Protein AF-0000000073376685 (afdb_homodimer)

Radius of gyration: 23.8 Å; Cα contacts (8 Å, |Δi|>4): 1108; chains: 2; bounding box: 67×81×73 Å

Secondary structure (DSSP, 8-state):
---------HHHHHHHHHHHHHH-TGGG-B--TTT--HHHHHTT-----S-----SB---SSSPPPPGGGTT-TTHHHHHH-TT--EEEE--STT-EEEEEEBSSSSSSHHHHHHHHHHHHHHHHHHHTT--SSEEEE-S-GGG-SEEEEE----TT--EE---S---S-EEEEE-GGGGSTTTGGGHHHHHHHHHHHHTT-------SS---TT---S-SS---TTSTTSSBSS----HHHHHHHHHHHH---SEEEE--SS-SS---EEEEEEEEPP--/---------HHHHHHHHHHHHHH-TGGG-B--TTT--HHHHHTT-----S-----SB---SSSPPPPGGGTT-TTHHHHHH-TT--EEEE--STT-EEEEEEBSSSSSSHHHHHHHHHHHHHHHHHHHTT--SSEEEE-S-GGG-SEEEEE----TT--EE---S---S-EEEEE-GGGGSTTTGGGHHHHHHHHHHHHTT-------TT---TT---S-SS---TTSTTSSBSS----HHHHHHHHHHHH---SEEEE--SS-SS---EEEEEEEEPP--

pLDDT: mean 79.51, std 19.51, range [25.42, 98.56]

Sequence (562 aa):
MSHQQPTIDPTRVNFYQELREAVGAEALQTLDPSTVGASQLESLKPAPGTSTTVPAKYTCATQKPIPTTFQGSAHTAALQVGLGKIIPRWKTGPDKSVNFAAFANGYPKPELALIAAQALKQAADEWNKLELGVQLKWVAKIEDAAFVLSFAGNQDGVLAEAFFPNEKDLNVLNVYNAAFQPGTVQYLKNIFLHELGHVLGLRHEFAPELEDEADNYTVQIGPRNPLSVMGYEFPPQIQPSDVENVKAFYKFPGKALGWKEAYTETPKKSMLLIKDYDANNMSHQQPTIDPTRVNFYQELREAVGAEALQTLDPSTVGASQLESLKPAPGTSTTVPAKYTCATQKPIPTTFQGSAHTAALQVGLGKIIPRWKTGPDKSVNFAAFANGYPKPELALIAAQALKQAADEWNKLELGVQLKWVAKIEDAAFVLSFAGNQDGVLAEAFFPNEKDLNVLNVYNAAFQPGTVQYLKNIFLHELGHVLGLRHEFAPELEDEADNYTVQIGPRNPLSVMGYEFPPQIQPSDVENVKAFYKFPGKALGWKEAYTETPKKSMLLIKDYDANN

InterPro domains:
  IPR024079 Metallopeptidase, catalytic domain superfamily [G3DSA:3.40.390.10] (89-269)

Nearest PDB structures (foldseek):
  7poq-assembly1_B  TM=4.650E-01  e=1.692E-03  Bacteroides fragilis
  7pol-assembly1_B  TM=4.428E-01  e=4.830E-03  Bacteroides fragilis
  4kv7-assembly1_A  TM=6.458E-01  e=1.412E+00  Rhodopirellula baltica SH 1
  7w02-assembly1_A  TM=3.289E-01  e=2.668E-01  Homo sapiens
  7poq-assembly1_B  TM=4.610E-01  e=1.977E-03  Bacteroides fragilis

Structure (mmCIF, N/CA/C/O backbone):
data_AF-0000000073376685-model_v1
#
loop_
_entity.id
_entity.type
_entity.pdbx_description
1 polymer 'Peptidase metallopeptidase domain-containing protein'
#
loop_
_atom_site.group_PDB
_atom_site.id
_atom_site.type_symbol
_atom_site.label_atom_id
_atom_site.label_alt_id
_atom_site.label_comp_id
_atom_site.label_asym_id
_atom_site.label_entity_id
_atom_site.label_seq_id
_atom_site.pdbx_PDB_ins_code
_atom_site.Cartn_x
_atom_site.Cartn_y
_atom_site.Cartn_z
_atom_site.occupancy
_atom_site.B_iso_or_equiv
_atom_site.auth_seq_id
_atom_site.auth_comp_id
_atom_site.auth_asym_id
_atom_site.auth_atom_id
_atom_site.pdbx_PDB_model_num
ATOM 1 N N . MET A 1 1 ? -4.012 46.312 -6.582 1 25.58 1 MET A N 1
ATOM 2 C CA . MET A 1 1 ? -3.418 45.062 -7 1 25.58 1 MET A CA 1
ATOM 3 C C . MET A 1 1 ? -4.418 43.906 -6.859 1 25.58 1 MET A C 1
ATOM 5 O O . MET A 1 1 ? -4.98 43.688 -5.781 1 25.58 1 MET A O 1
ATOM 9 N N . SER A 1 2 ? -5.191 43.531 -7.898 1 27.3 2 SER A N 1
ATOM 10 C CA . SER A 1 2 ? -6.41 42.719 -7.961 1 27.3 2 SER A CA 1
ATOM 11 C C . SER A 1 2 ? -6.16 41.312 -7.461 1 27.3 2 SER A C 1
ATOM 13 O O . SER A 1 2 ? -5.148 40.688 -7.805 1 27.3 2 SER A O 1
ATOM 15 N N . HIS A 1 3 ? -6.395 40.969 -6.207 1 28.92 3 HIS A N 1
ATOM 16 C CA . HIS A 1 3 ? -6.328 39.688 -5.523 1 28.92 3 HIS A CA 1
ATOM 17 C C . HIS A 1 3 ? -6.855 38.562 -6.41 1 28.92 3 HIS A C 1
ATOM 19 O O . HIS A 1 3 ? -8.062 38.438 -6.617 1 28.92 3 HIS A O 1
ATOM 25 N N . GLN A 1 4 ? -6.191 38.344 -7.562 1 28.84 4 GLN A N 1
ATOM 26 C CA . GLN A 1 4 ? -6.594 37.281 -8.5 1 28.84 4 GLN A CA 1
ATOM 27 C C . GLN A 1 4 ? -7.023 36.031 -7.758 1 28.84 4 GLN A C 1
ATOM 29 O O . GLN A 1 4 ? -6.281 35.5 -6.914 1 28.84 4 GLN A O 1
ATOM 34 N N . GLN A 1 5 ? -8.234 35.812 -7.457 1 33.31 5 GLN A N 1
ATOM 35 C CA . GLN A 1 5 ? -8.906 34.656 -6.871 1 33.31 5 GLN A CA 1
ATOM 36 C C . GLN A 1 5 ? -8.367 33.375 -7.473 1 33.31 5 GLN A C 1
ATOM 38 O O . GLN A 1 5 ? -8.266 33.25 -8.695 1 33.31 5 GLN A O 1
ATOM 43 N N . PRO A 1 6 ? -7.504 32.625 -6.781 1 38.41 6 PRO A N 1
ATOM 44 C CA . PRO A 1 6 ? -6.965 31.406 -7.383 1 38.41 6 PRO A CA 1
ATOM 45 C C . PRO A 1 6 ? -8.008 30.625 -8.195 1 38.41 6 PRO A C 1
ATOM 47 O O . PRO A 1 6 ? -9.188 30.609 -7.832 1 38.41 6 PRO A O 1
ATOM 50 N N . THR A 1 7 ? -7.98 30.609 -9.461 1 39.5 7 THR A N 1
ATOM 51 C CA . THR A 1 7 ? -8.781 29.859 -10.422 1 39.5 7 THR A CA 1
ATOM 52 C C . THR A 1 7 ? -9.078 28.453 -9.891 1 39.5 7 THR A C 1
ATOM 54 O O . THR A 1 7 ? -8.156 27.703 -9.555 1 39.5 7 THR A O 1
ATOM 57 N N . ILE A 1 8 ? -10.211 28.266 -9.203 1 47.66 8 ILE A N 1
ATOM 58 C CA . ILE A 1 8 ? -10.734 26.984 -8.766 1 47.66 8 ILE A CA 1
ATOM 59 C C . ILE A 1 8 ? -10.641 25.969 -9.906 1 47.66 8 ILE A C 1
ATOM 61 O O . ILE A 1 8 ? -11.125 26.219 -11.008 1 47.66 8 ILE A O 1
ATOM 65 N N . ASP A 1 9 ? -9.742 25.031 -9.898 1 61.41 9 ASP A N 1
ATOM 66 C CA . ASP A 1 9 ? -9.68 23.922 -10.844 1 61.41 9 ASP A CA 1
ATOM 67 C C . ASP A 1 9 ? -11.016 23.172 -10.914 1 61.41 9 ASP A C 1
ATOM 69 O O . ASP A 1 9 ? -11.445 22.578 -9.922 1 61.41 9 ASP A O 1
ATOM 73 N N . PRO A 1 10 ? -11.859 23.469 -11.93 1 61.84 10 PRO A N 1
ATOM 74 C CA . PRO A 1 10 ? -13.188 22.859 -12.039 1 61.84 10 PRO A CA 1
ATOM 75 C C . PRO A 1 10 ? -13.18 21.359 -11.75 1 61.84 10 PRO A C 1
ATOM 77 O O . PRO A 1 10 ? -14.141 20.828 -11.18 1 61.84 10 PRO A O 1
ATOM 80 N N . THR A 1 11 ? -12.125 20.781 -12.047 1 76 11 THR A N 1
ATOM 81 C CA . THR A 1 11 ? -12.078 19.328 -11.828 1 76 11 THR A CA 1
ATOM 82 C C . THR A 1 11 ? -12.039 19.016 -10.336 1 76 11 THR A C 1
ATOM 84 O O . THR A 1 11 ? -12.695 18.062 -9.891 1 76 11 THR A O 1
ATOM 87 N N . ARG A 1 12 ? -11.484 19.938 -9.641 1 82.38 12 ARG A N 1
ATOM 88 C CA . ARG A 1 12 ? -11.383 19.703 -8.203 1 82.38 12 ARG A CA 1
ATOM 89 C C . ARG A 1 12 ? -12.711 20 -7.516 1 82.38 12 ARG A C 1
ATOM 91 O O . ARG A 1 12 ? -13.109 19.281 -6.598 1 82.38 12 ARG A O 1
ATOM 98 N N . VAL A 1 13 ? -13.375 21.031 -7.988 1 82 13 VAL A N 1
ATOM 99 C CA . VAL A 1 13 ? -14.688 21.359 -7.434 1 82 13 VAL A CA 1
ATOM 100 C C . VAL A 1 13 ? -15.648 20.203 -7.652 1 82 13 VAL A C 1
ATOM 102 O O . VAL A 1 13 ? -16.375 19.797 -6.734 1 82 13 VAL A O 1
ATOM 105 N N . ASN A 1 14 ? -15.539 19.688 -8.852 1 79.56 14 ASN A N 1
ATOM 106 C CA . ASN A 1 14 ? -16.375 18.531 -9.148 1 79.56 14 ASN A CA 1
ATOM 107 C C . ASN A 1 14 ? -16.031 17.344 -8.273 1 79.56 14 ASN A C 1
ATOM 109 O O . ASN A 1 14 ? -16.906 16.609 -7.832 1 79.56 14 ASN A O 1
ATOM 113 N N . PHE A 1 15 ? -14.812 17.219 -8 1 84 15 PHE A N 1
ATOM 114 C CA . PHE A 1 15 ? -14.352 16.125 -7.168 1 84 15 PHE A CA 1
ATOM 115 C C . PHE A 1 15 ? -14.969 16.203 -5.773 1 84 15 PHE A C 1
ATOM 117 O O . PHE A 1 15 ? -15.516 15.219 -5.277 1 84 15 PHE A O 1
ATOM 124 N N . TYR A 1 16 ? -14.977 17.328 -5.156 1 87.81 16 TYR A N 1
ATOM 125 C CA . TYR A 1 16 ? -15.438 17.438 -3.777 1 87.81 16 TYR A CA 1
ATOM 126 C C . TYR A 1 16 ? -16.953 17.453 -3.709 1 87.81 16 TYR A C 1
ATOM 128 O O . TYR A 1 16 ? -17.547 17 -2.723 1 87.81 16 TYR A O 1
ATOM 136 N N . GLN A 1 17 ? -17.531 17.922 -4.781 1 83.69 17 GLN A N 1
ATOM 137 C CA . GLN A 1 17 ? -18.984 17.797 -4.852 1 83.69 17 GLN A CA 1
ATOM 138 C C . GLN A 1 17 ? -19.391 16.328 -4.887 1 83.69 17 GLN A C 1
ATOM 140 O O . GLN A 1 17 ? -20.281 15.898 -4.145 1 83.69 17 GLN A O 1
ATOM 145 N N . GLU A 1 18 ? -18.688 15.609 -5.684 1 78.38 18 GLU A N 1
ATOM 146 C CA . GLU A 1 18 ? -18.969 14.18 -5.781 1 78.38 18 GLU A CA 1
ATOM 147 C C . GLU A 1 18 ? -18.656 13.461 -4.473 1 78.38 18 GLU A C 1
ATOM 149 O O . GLU A 1 18 ? -19.406 12.586 -4.043 1 78.38 18 GLU A O 1
ATOM 154 N N . LEU A 1 19 ? -17.562 13.875 -3.918 1 84.19 19 LEU A N 1
ATOM 155 C CA . LEU A 1 19 ? -17.172 13.266 -2.648 1 84.19 19 LEU A CA 1
ATOM 156 C C . LEU A 1 19 ? -18.219 13.555 -1.571 1 84.19 19 LEU A C 1
ATOM 158 O O . LEU A 1 19 ? -18.594 12.648 -0.818 1 84.19 19 LEU A O 1
ATOM 162 N N . ARG A 1 20 ? -18.688 14.742 -1.521 1 86 20 ARG A N 1
ATOM 163 C CA . ARG A 1 20 ? -19.703 15.117 -0.548 1 86 20 ARG A CA 1
ATOM 164 C C . ARG A 1 20 ? -21 14.336 -0.779 1 86 20 ARG A C 1
ATOM 166 O O . ARG A 1 20 ? -21.656 13.914 0.176 1 86 20 ARG A O 1
ATOM 173 N N . GLU A 1 21 ? -21.25 14.156 -1.964 1 78.44 21 GLU A N 1
ATOM 174 C CA . GLU A 1 21 ? -22.453 13.398 -2.303 1 78.44 21 GLU A CA 1
ATOM 175 C C . GLU A 1 21 ? -22.297 11.93 -1.919 1 78.44 21 GLU A C 1
ATOM 177 O O . GLU A 1 21 ? -23.266 11.281 -1.51 1 78.44 21 GLU A O 1
ATOM 182 N N . ALA A 1 22 ? -21.156 11.508 -2.008 1 75.69 22 ALA A N 1
ATOM 183 C CA . ALA A 1 22 ? -20.891 10.094 -1.753 1 75.69 22 ALA A CA 1
ATOM 184 C C . ALA A 1 22 ? -20.875 9.797 -0.255 1 75.69 22 ALA A C 1
ATOM 186 O O . ALA A 1 22 ? -21.422 8.789 0.193 1 75.69 22 ALA A O 1
ATOM 187 N N . VAL A 1 23 ? -20.312 10.695 0.545 1 83.38 23 VAL A N 1
ATOM 188 C CA . VAL A 1 23 ? -20.031 10.297 1.92 1 83.38 23 VAL A CA 1
ATOM 189 C C . VAL A 1 23 ? -20.797 11.195 2.885 1 83.38 23 VAL A C 1
ATOM 191 O O . VAL A 1 23 ? -20.922 10.883 4.07 1 83.38 23 VAL A O 1
ATOM 194 N N . GLY A 1 24 ? -21.328 12.32 2.408 1 83.06 24 GLY A N 1
ATOM 195 C CA . GLY A 1 24 ? -22.047 13.266 3.246 1 83.06 24 GLY A CA 1
ATOM 196 C C . GLY A 1 24 ? -21.141 14.328 3.848 1 83.06 24 GLY A C 1
ATOM 197 O O . GLY A 1 24 ? -19.953 14.102 4.047 1 83.06 24 GLY A O 1
ATOM 198 N N . ALA A 1 25 ? -21.703 15.391 4.152 1 87.75 25 ALA A N 1
ATOM 199 C CA . ALA A 1 25 ? -20.969 16.531 4.684 1 87.75 25 ALA A CA 1
ATOM 200 C C . ALA A 1 25 ? -20.359 16.219 6.043 1 87.75 25 ALA A C 1
ATOM 202 O O . ALA A 1 25 ? -19.25 16.672 6.355 1 87.75 25 ALA A O 1
ATOM 203 N N . GLU A 1 26 ? -21.016 15.461 6.824 1 88.88 26 GLU A N 1
ATOM 204 C CA . GLU A 1 26 ? -20.531 15.141 8.172 1 88.88 26 GLU A CA 1
ATOM 205 C C . GLU A 1 26 ? -19.25 14.336 8.125 1 88.88 26 GLU A C 1
ATOM 207 O O . GLU A 1 26 ? -18.328 14.562 8.93 1 88.88 26 GLU A O 1
ATOM 212 N N . ALA A 1 27 ? -19.188 13.445 7.16 1 89.88 27 ALA A N 1
ATOM 213 C CA . ALA A 1 27 ? -18.016 12.602 7.012 1 89.88 27 ALA A CA 1
ATOM 214 C C . ALA A 1 27 ? -16.797 13.414 6.582 1 89.88 27 ALA A C 1
ATOM 216 O O . ALA A 1 27 ? -15.656 12.992 6.781 1 89.88 27 ALA A O 1
ATOM 217 N N . LEU A 1 28 ? -17.062 14.609 6.043 1 92.75 28 LEU A N 1
ATOM 218 C CA . LEU A 1 28 ? -15.984 15.414 5.496 1 92.75 28 LEU A CA 1
ATOM 219 C C . LEU A 1 28 ? -15.617 16.547 6.449 1 92.75 28 LEU A C 1
ATOM 221 O O . LEU A 1 28 ? -14.758 17.375 6.133 1 92.75 28 LEU A O 1
ATOM 225 N N . GLN A 1 29 ? -16.219 16.562 7.598 1 94.44 29 GLN A N 1
ATOM 226 C CA . GLN A 1 29 ? -15.906 17.609 8.562 1 94.44 29 GLN A CA 1
ATOM 227 C C . GLN A 1 29 ? -14.461 17.516 9.039 1 94.44 29 GLN A C 1
ATOM 229 O O . GLN A 1 29 ? -13.984 16.438 9.383 1 94.44 29 GLN A O 1
ATOM 234 N N . THR A 1 30 ? -13.781 18.625 9.055 1 97 30 THR A N 1
ATOM 235 C CA . THR A 1 30 ? -12.383 18.672 9.477 1 97 30 THR A CA 1
ATOM 236 C C . THR A 1 30 ? -12.227 19.594 10.695 1 97 30 THR A C 1
ATOM 238 O O . THR A 1 30 ? -13.141 20.344 11.031 1 97 30 THR A O 1
ATOM 241 N N . LEU A 1 31 ? -11.133 19.469 11.375 1 94.75 31 LEU A N 1
ATOM 242 C CA . LEU A 1 31 ? -10.781 20.312 12.516 1 94.75 31 LEU A CA 1
ATOM 243 C C . LEU A 1 31 ? -10.141 21.609 12.055 1 94.75 31 LEU A C 1
ATOM 245 O O . LEU A 1 31 ? -9.219 21.609 11.234 1 94.75 31 LEU A O 1
ATOM 249 N N . ASP A 1 32 ? -10.609 22.672 12.594 1 92.94 32 ASP A N 1
ATOM 250 C CA . ASP A 1 32 ? -10.023 23.984 12.336 1 92.94 32 ASP A CA 1
ATOM 251 C C . ASP A 1 32 ? -8.789 24.219 13.203 1 92.94 32 ASP A C 1
ATOM 253 O O . ASP A 1 32 ? -8.883 24.234 14.438 1 92.94 32 ASP A O 1
ATOM 257 N N . PRO A 1 33 ? -7.676 24.375 12.586 1 87.62 33 PRO A N 1
ATOM 258 C CA . PRO A 1 33 ? -6.457 24.562 13.375 1 87.62 33 PRO A CA 1
ATOM 259 C C . PRO A 1 33 ? -6.555 25.75 14.336 1 87.62 33 PRO A C 1
ATOM 261 O O . PRO A 1 33 ? -5.883 25.766 15.367 1 87.62 33 PRO A O 1
ATOM 264 N N . SER A 1 34 ? -7.316 26.719 14.023 1 84.19 34 SER A N 1
ATOM 265 C CA . SER A 1 34 ? -7.449 27.906 14.875 1 84.19 34 SER A CA 1
ATOM 266 C C . SER A 1 34 ? -8.219 27.578 16.156 1 84.19 34 SER A C 1
ATOM 268 O O . SER A 1 34 ? -8.133 28.312 17.141 1 84.19 34 SER A O 1
ATOM 270 N N . THR A 1 35 ? -8.945 26.469 16.188 1 79.44 35 THR A N 1
ATOM 271 C CA . THR A 1 35 ? -9.773 26.125 17.344 1 79.44 35 THR A CA 1
ATOM 272 C C . THR A 1 35 ? -9.094 25.094 18.219 1 79.44 35 THR A C 1
ATOM 274 O O . THR A 1 35 ? -9.57 24.797 19.328 1 79.44 35 THR A O 1
ATOM 277 N N . VAL A 1 36 ? -8.094 24.5 17.703 1 72.62 36 VAL A N 1
ATOM 278 C CA . VAL A 1 36 ? -7.418 23.484 18.5 1 72.62 36 VAL A CA 1
ATOM 279 C C . VAL A 1 36 ? -6.406 24.156 19.422 1 72.62 36 VAL A C 1
ATOM 281 O O . VAL A 1 36 ? -5.438 24.766 18.969 1 72.62 36 VAL A O 1
ATOM 284 N N . GLY A 1 37 ? -6.887 24.609 20.625 1 62.81 37 GLY A N 1
ATOM 285 C CA . GLY A 1 37 ? -6.066 25.359 21.578 1 62.81 37 GLY A CA 1
ATOM 286 C C . GLY A 1 37 ? -5.164 24.469 22.406 1 62.81 37 GLY A C 1
ATOM 287 O O . GLY A 1 37 ? -5.457 23.281 22.594 1 62.81 37 GLY A O 1
ATOM 288 N N . ALA A 1 38 ? -3.965 24.938 22.688 1 57.09 38 ALA A N 1
ATOM 289 C CA . ALA A 1 38 ? -2.949 24.297 23.531 1 57.09 38 ALA A CA 1
ATOM 290 C C . ALA A 1 38 ? -3.555 23.781 24.828 1 57.09 38 ALA A C 1
ATOM 292 O O . ALA A 1 38 ? -3.201 22.703 25.297 1 57.09 38 ALA A O 1
ATOM 293 N N . SER A 1 39 ? -4.492 24.531 25.344 1 56.56 39 SER A N 1
ATOM 294 C CA . SER A 1 39 ? -5.035 24.172 26.641 1 56.56 39 SER A CA 1
ATOM 295 C C . SER A 1 39 ? -5.832 22.875 26.578 1 56.56 39 SER A C 1
ATOM 297 O O . SER A 1 39 ? -5.793 22.062 27.516 1 56.56 39 SER A O 1
ATOM 299 N N . GLN A 1 40 ? -6.629 22.625 25.578 1 58.62 40 GLN A N 1
ATOM 300 C CA . GLN A 1 40 ? -7.395 21.391 25.406 1 58.62 40 GLN A CA 1
ATOM 301 C C . GLN A 1 40 ? -6.469 20.188 25.281 1 58.62 40 GLN A C 1
ATOM 303 O O . GLN A 1 40 ? -6.801 19.094 25.734 1 58.62 40 GLN A O 1
ATOM 308 N N . LEU A 1 41 ? -5.367 20.453 24.812 1 58.53 41 LEU A N 1
ATOM 309 C CA . LEU A 1 41 ? -4.41 19.391 24.531 1 58.53 41 LEU A CA 1
ATOM 310 C C . LEU A 1 41 ? -3.705 18.938 25.797 1 58.53 41 LEU A C 1
ATOM 312 O O . LEU A 1 41 ? -3.383 17.75 25.938 1 58.53 41 LEU A O 1
ATOM 316 N N . GLU A 1 42 ? -3.373 19.938 26.625 1 57.03 42 GLU A N 1
ATOM 317 C CA . GLU A 1 42 ? -2.672 19.609 27.859 1 57.03 42 GLU A CA 1
ATOM 318 C C . GLU A 1 42 ? -3.463 18.594 28.672 1 57.03 42 GLU A C 1
ATOM 320 O O . GLU A 1 42 ? -2.879 17.734 29.344 1 57.03 42 GLU A O 1
ATOM 325 N N . SER A 1 43 ? -4.695 18.609 28.516 1 57.69 43 SER A N 1
ATOM 326 C CA . SER A 1 43 ? -5.52 17.688 29.297 1 57.69 43 SER A CA 1
ATOM 327 C C . SER A 1 43 ? -5.629 16.328 28.625 1 57.69 43 SER A C 1
ATOM 329 O O . SER A 1 43 ? -6.027 15.352 29.266 1 57.69 43 SER A O 1
ATOM 331 N N . LEU A 1 44 ? -5.309 16.297 27.375 1 59.41 44 LEU A N 1
ATOM 332 C CA . LEU A 1 44 ? -5.523 15.07 26.609 1 59.41 44 LEU A CA 1
ATOM 333 C C . LEU A 1 44 ? -4.246 14.242 26.547 1 59.41 44 LEU A C 1
ATOM 335 O O . LEU A 1 44 ? -4.227 13.164 25.938 1 59.41 44 LEU A O 1
ATOM 339 N N . LYS A 1 45 ? -3.266 14.734 27.281 1 58.28 45 LYS A N 1
ATOM 340 C CA . LYS A 1 45 ? -2.029 13.961 27.234 1 58.28 45 LYS A CA 1
ATOM 341 C C . LYS A 1 45 ? -2.223 12.578 27.844 1 58.28 45 LYS A C 1
ATOM 343 O O . LYS A 1 45 ? -2.637 12.453 29 1 58.28 45 LYS A O 1
ATOM 348 N N . PRO A 1 46 ? -2.334 11.641 26.797 1 55.78 46 PRO A N 1
ATOM 349 C CA . PRO A 1 46 ? -2.441 10.32 27.422 1 55.78 46 PRO A CA 1
ATOM 350 C C . PRO A 1 46 ? -1.448 10.125 28.562 1 55.78 46 PRO A C 1
ATOM 352 O O . PRO A 1 46 ? -0.334 10.656 28.516 1 55.78 46 PRO A O 1
ATOM 355 N N . ALA A 1 47 ? -1.926 9.836 29.781 1 49.38 47 ALA A N 1
ATOM 356 C CA . ALA A 1 47 ? -1.017 9.477 30.859 1 49.38 47 ALA A CA 1
ATOM 357 C C . ALA A 1 47 ? 0.059 8.508 30.375 1 49.38 47 ALA A C 1
ATOM 359 O O . ALA A 1 47 ? -0.201 7.66 29.516 1 49.38 47 ALA A O 1
ATOM 360 N N . PRO A 1 48 ? 1.312 8.992 30.406 1 48 48 PRO A N 1
ATOM 361 C CA . PRO A 1 48 ? 2.33 7.988 30.078 1 48 48 PRO A CA 1
ATOM 362 C C . PRO A 1 48 ? 1.939 6.582 30.516 1 48 48 PRO A C 1
ATOM 364 O O . PRO A 1 48 ? 1.534 6.383 31.672 1 48 48 PRO A O 1
ATOM 367 N N . GLY A 1 49 ? 1.087 6.035 29.828 1 45.28 49 GLY A N 1
ATOM 368 C CA . GLY A 1 49 ? 0.712 4.707 30.281 1 45.28 49 GLY A CA 1
ATOM 369 C C . GLY A 1 49 ? 1.866 3.943 30.906 1 45.28 49 GLY A C 1
ATOM 370 O O . GLY A 1 49 ? 3.029 4.195 30.578 1 45.28 49 GLY A O 1
ATOM 371 N N . THR A 1 50 ? 1.669 3.652 32.062 1 45.56 50 THR A N 1
ATOM 372 C CA . THR A 1 50 ? 2.594 2.773 32.781 1 45.56 50 THR A CA 1
ATOM 373 C C . THR A 1 50 ? 2.932 1.549 31.938 1 45.56 50 THR A C 1
ATOM 375 O O . THR A 1 50 ? 3.738 0.71 32.344 1 45.56 50 THR A O 1
ATOM 378 N N . SER A 1 51 ? 1.977 1.118 31.094 1 47.31 51 SER A N 1
ATOM 379 C CA . SER A 1 51 ? 2.295 -0.151 30.453 1 47.31 51 SER A CA 1
ATOM 380 C C . SER A 1 51 ? 3.408 0.016 29.422 1 47.31 51 SER A C 1
ATOM 382 O O . SER A 1 51 ? 3.334 0.89 28.547 1 47.31 51 SER A O 1
ATOM 384 N N . THR A 1 52 ? 4.547 -0.307 29.719 1 53.38 52 THR A N 1
ATOM 385 C CA . THR A 1 52 ? 5.887 -0.321 29.141 1 53.38 52 THR A CA 1
ATOM 386 C C . THR A 1 52 ? 5.887 -1.047 27.797 1 53.38 52 THR A C 1
ATOM 388 O O . THR A 1 52 ? 6.949 -1.323 27.234 1 53.38 52 THR A O 1
ATOM 391 N N . THR A 1 53 ? 4.762 -1.562 27.234 1 62.31 53 THR A N 1
ATOM 392 C CA . THR A 1 53 ? 5.148 -2.371 26.094 1 62.31 53 THR A CA 1
ATOM 393 C C . THR A 1 53 ? 5.188 -1.525 24.828 1 62.31 53 THR A C 1
ATOM 395 O O . THR A 1 53 ? 4.145 -1.123 24.312 1 62.31 53 THR A O 1
ATOM 398 N N . VAL A 1 54 ? 6.25 -0.835 24.578 1 69.25 54 VAL A N 1
ATOM 399 C CA . VAL A 1 54 ? 6.551 -0.129 23.344 1 69.25 54 VAL A CA 1
ATOM 400 C C . VAL A 1 54 ? 6.887 -1.135 22.234 1 69.25 54 VAL A C 1
ATOM 402 O O . VAL A 1 54 ? 7.473 -2.186 22.516 1 69.25 54 VAL A O 1
ATOM 405 N N . PRO A 1 55 ? 6.336 -0.765 21.031 1 72 55 PRO A N 1
ATOM 406 C CA . PRO A 1 55 ? 6.738 -1.674 19.953 1 72 55 PRO A CA 1
ATOM 407 C C . PRO A 1 55 ? 8.258 -1.782 19.812 1 72 55 PRO A C 1
ATOM 409 O O . PRO A 1 55 ? 8.969 -0.785 19.969 1 72 55 PRO A O 1
ATOM 412 N N . ALA A 1 56 ? 8.742 -2.969 19.625 1 69.81 56 ALA A N 1
ATOM 413 C CA . ALA A 1 56 ? 10.18 -3.191 19.469 1 69.81 56 ALA A CA 1
ATOM 414 C C . ALA A 1 56 ? 10.68 -2.578 18.156 1 69.81 56 ALA A C 1
ATOM 416 O O . ALA A 1 56 ? 11.781 -2.029 18.109 1 69.81 56 ALA A O 1
ATOM 417 N N . LYS A 1 57 ? 9.844 -2.586 17.125 1 78.06 57 LYS A N 1
ATOM 418 C CA . LYS A 1 57 ? 10.195 -2.021 15.82 1 78.06 57 LYS A CA 1
ATOM 419 C C . LYS A 1 57 ? 9.016 -1.262 15.219 1 78.06 57 LYS A C 1
ATOM 421 O O . LYS A 1 57 ? 7.859 -1.553 15.531 1 78.06 57 LYS A O 1
ATOM 426 N N . TYR A 1 58 ? 9.422 -0.259 14.516 1 79.12 58 TYR A N 1
ATOM 427 C CA . TYR A 1 58 ? 8.375 0.485 13.82 1 79.12 58 TYR A CA 1
ATOM 428 C C . TYR A 1 58 ? 7.969 -0.22 12.531 1 79.12 58 TYR A C 1
ATOM 430 O O . TYR A 1 58 ? 8.82 -0.558 11.703 1 79.12 58 TYR A O 1
ATOM 438 N N . THR A 1 59 ? 6.746 -0.463 12.383 1 74.25 59 THR A N 1
ATOM 439 C CA . THR A 1 59 ? 6.23 -1.091 11.172 1 74.25 59 THR A CA 1
ATOM 440 C C . THR A 1 59 ? 5.441 -0.087 10.336 1 74.25 59 THR A C 1
ATOM 442 O O . THR A 1 59 ? 4.422 0.439 10.789 1 74.25 59 THR A O 1
ATOM 445 N N . CYS A 1 60 ? 5.863 0.18 9.203 1 78.25 60 CYS A N 1
ATOM 446 C CA . CYS A 1 60 ? 5.227 1.149 8.32 1 78.25 60 CYS A CA 1
ATOM 447 C C . CYS A 1 60 ? 4.629 0.462 7.098 1 78.25 60 CYS A C 1
ATOM 449 O O . CYS A 1 60 ? 5.316 -0.29 6.406 1 78.25 60 CYS A O 1
ATOM 451 N N . ALA A 1 61 ? 3.385 0.735 6.84 1 79.19 61 ALA A N 1
ATOM 452 C CA . ALA A 1 61 ? 2.684 0.118 5.715 1 79.19 61 ALA A CA 1
ATOM 453 C C . ALA A 1 61 ? 2.654 1.052 4.508 1 79.19 61 ALA A C 1
ATOM 455 O O . ALA A 1 61 ? 1.991 0.763 3.51 1 79.19 61 ALA A O 1
ATOM 456 N N . THR A 1 62 ? 3.34 2.174 4.594 1 84.75 62 THR A N 1
ATOM 457 C CA . THR A 1 62 ? 3.324 3.131 3.492 1 84.75 62 THR A CA 1
ATOM 458 C C . THR A 1 62 ? 4.145 2.613 2.314 1 84.75 62 THR A C 1
ATOM 460 O O . THR A 1 62 ? 3.773 2.814 1.157 1 84.75 62 THR A O 1
ATOM 463 N N . GLN A 1 63 ? 5.172 1.953 2.689 1 78.31 63 GLN A N 1
ATOM 464 C CA . GLN A 1 63 ? 6.059 1.396 1.673 1 78.31 63 GLN A CA 1
ATOM 465 C C . GLN A 1 63 ? 6.105 -0.126 1.756 1 78.31 63 GLN A C 1
ATOM 467 O O . GLN A 1 63 ? 6.52 -0.687 2.771 1 78.31 63 GLN A O 1
ATOM 472 N N . LYS A 1 64 ? 5.691 -0.756 0.636 1 82 64 LYS A N 1
ATOM 473 C CA . LYS A 1 64 ? 5.734 -2.213 0.555 1 82 64 LYS A CA 1
ATOM 474 C C . LYS A 1 64 ? 7.156 -2.732 0.743 1 82 64 LYS A C 1
ATOM 476 O O . LYS A 1 64 ? 8.094 -2.248 0.1 1 82 64 LYS A O 1
ATOM 481 N N . PRO A 1 65 ? 7.301 -3.701 1.615 1 80.12 65 PRO A N 1
ATOM 482 C CA . PRO A 1 65 ? 8.641 -4.277 1.777 1 80.12 65 PRO A CA 1
ATOM 483 C C . PRO A 1 65 ? 9.164 -4.914 0.494 1 80.12 65 PRO A C 1
ATOM 485 O O . PRO A 1 65 ? 8.398 -5.508 -0.265 1 80.12 65 PRO A O 1
ATOM 488 N N . ILE A 1 66 ? 10.461 -4.797 0.278 1 81.81 66 ILE A N 1
ATOM 489 C CA . ILE A 1 66 ? 11.094 -5.445 -0.864 1 81.81 66 ILE A CA 1
ATOM 490 C C . ILE A 1 66 ? 11.398 -6.902 -0.527 1 81.81 66 ILE A C 1
ATOM 492 O O . ILE A 1 66 ? 11.594 -7.25 0.64 1 81.81 66 ILE A O 1
ATOM 496 N N . PRO A 1 67 ? 11.461 -7.734 -1.602 1 84.75 67 PRO A N 1
ATOM 497 C CA . PRO A 1 67 ? 11.828 -9.133 -1.373 1 84.75 67 PRO A CA 1
ATOM 498 C C . PRO A 1 67 ? 13.148 -9.273 -0.619 1 84.75 67 PRO A C 1
ATOM 500 O O . PRO A 1 67 ? 14.086 -8.5 -0.847 1 84.75 67 PRO A O 1
ATOM 503 N N . THR A 1 68 ? 13.195 -10.219 0.244 1 86.44 68 THR A N 1
ATOM 504 C CA . THR A 1 68 ? 14.406 -10.445 1.024 1 86.44 68 THR A CA 1
ATOM 505 C C . THR A 1 68 ? 15.602 -10.688 0.108 1 86.44 68 THR A C 1
ATOM 507 O O . THR A 1 68 ? 16.734 -10.32 0.44 1 86.44 68 THR A O 1
ATOM 510 N N . THR A 1 69 ? 15.383 -11.258 -1.082 1 84.06 69 THR A N 1
ATOM 511 C CA . THR A 1 69 ? 16.453 -11.547 -2.031 1 84.06 69 THR A CA 1
ATOM 512 C C . THR A 1 69 ? 17.094 -10.258 -2.529 1 84.06 69 THR A C 1
ATOM 514 O O . THR A 1 69 ? 18.219 -10.273 -3.049 1 84.06 69 THR A O 1
ATOM 517 N N . PHE A 1 70 ? 16.344 -9.141 -2.344 1 80.38 70 PHE A N 1
ATOM 518 C CA . PHE A 1 70 ? 16.844 -7.875 -2.859 1 80.38 70 PHE A CA 1
ATOM 519 C C . PHE A 1 70 ? 17.5 -7.062 -1.75 1 80.38 70 PHE A C 1
ATOM 521 O O . PHE A 1 70 ? 18.172 -6.07 -2.021 1 80.38 70 PHE A O 1
ATOM 528 N N . GLN A 1 71 ? 17.203 -7.207 -0.39 1 71.62 71 GLN A N 1
ATOM 529 C CA . GLN A 1 71 ? 17.594 -6.379 0.752 1 71.62 71 GLN A CA 1
ATOM 530 C C . GLN A 1 71 ? 19.109 -6.281 0.882 1 71.62 71 GLN A C 1
ATOM 532 O O . GLN A 1 71 ? 19.625 -5.297 1.412 1 71.62 71 GLN A O 1
ATOM 537 N N . GLY A 1 72 ? 19.938 -7.059 0.14 1 64.19 72 GLY A N 1
ATOM 538 C CA . GLY A 1 72 ? 21.391 -7.027 0.207 1 64.19 72 GLY A CA 1
ATOM 539 C C . GLY A 1 72 ? 22.031 -6.441 -1.036 1 64.19 72 GLY A C 1
ATOM 540 O O . GLY A 1 72 ? 23.25 -6.352 -1.125 1 64.19 72 GLY A O 1
ATOM 541 N N . SER A 1 73 ? 21.172 -5.926 -1.79 1 64.69 73 SER A N 1
ATOM 542 C CA . SER A 1 73 ? 21.703 -5.406 -3.051 1 64.69 73 SER A CA 1
ATOM 543 C C . SER A 1 73 ? 22.188 -3.975 -2.898 1 64.69 73 SER A C 1
ATOM 545 O O . SER A 1 73 ? 21.703 -3.23 -2.047 1 64.69 73 SER A O 1
ATOM 547 N N . ALA A 1 74 ? 23.219 -3.707 -3.676 1 56.62 74 ALA A N 1
ATOM 548 C CA . ALA A 1 74 ? 23.797 -2.363 -3.713 1 56.62 74 ALA A CA 1
ATOM 549 C C . ALA A 1 74 ? 22.812 -1.367 -4.332 1 56.62 74 ALA A C 1
ATOM 551 O O . ALA A 1 74 ? 22.969 -0.155 -4.16 1 56.62 74 ALA A O 1
ATOM 552 N N . HIS A 1 75 ? 21.719 -1.891 -4.961 1 61.62 75 HIS A N 1
ATOM 553 C CA . HIS A 1 75 ? 20.781 -1.049 -5.703 1 61.62 75 HIS A CA 1
ATOM 554 C C . HIS A 1 75 ? 19.453 -0.921 -4.973 1 61.62 75 HIS A C 1
ATOM 556 O O . HIS A 1 75 ? 18.406 -0.772 -5.602 1 61.62 75 HIS A O 1
ATOM 562 N N . THR A 1 76 ? 19.562 -0.864 -3.74 1 62.88 76 THR A N 1
ATOM 563 C CA . THR A 1 76 ? 18.344 -0.958 -2.938 1 62.88 76 THR A CA 1
ATOM 564 C C . THR A 1 76 ? 17.422 0.225 -3.211 1 62.88 76 THR A C 1
ATOM 566 O O . THR A 1 76 ? 16.203 0.065 -3.275 1 62.88 76 THR A O 1
ATOM 569 N N . ALA A 1 77 ? 18.062 1.382 -3.453 1 60.91 77 ALA A N 1
ATOM 570 C CA . ALA A 1 77 ? 17.234 2.549 -3.721 1 60.91 77 ALA A CA 1
ATOM 571 C C . ALA A 1 77 ? 16.391 2.348 -4.98 1 60.91 77 ALA A C 1
ATOM 573 O O . ALA A 1 77 ? 15.188 2.629 -4.988 1 60.91 77 ALA A O 1
ATOM 574 N N . ALA A 1 78 ? 17.141 1.922 -6.016 1 62.53 78 ALA A N 1
ATOM 575 C CA . ALA A 1 78 ? 16.438 1.67 -7.266 1 62.53 78 ALA A CA 1
ATOM 576 C C . ALA A 1 78 ? 15.344 0.613 -7.078 1 62.53 78 ALA A C 1
ATOM 578 O O . ALA A 1 78 ? 14.258 0.725 -7.648 1 62.53 78 ALA A O 1
ATOM 579 N N . LEU A 1 79 ? 15.648 -0.223 -6.203 1 64.88 79 LEU A N 1
ATOM 580 C CA . LEU A 1 79 ? 14.719 -1.325 -5.973 1 64.88 79 LEU A CA 1
ATOM 581 C C . LEU A 1 79 ? 13.523 -0.868 -5.145 1 64.88 79 LEU A C 1
ATOM 583 O O . LEU A 1 79 ? 12.398 -1.311 -5.371 1 64.88 79 LEU A O 1
ATOM 587 N N . GLN A 1 80 ? 13.797 0.113 -4.27 1 65.06 80 GLN A N 1
ATOM 588 C CA . GLN A 1 80 ? 12.719 0.666 -3.455 1 65.06 80 GLN A CA 1
ATOM 589 C C . GLN A 1 80 ? 11.766 1.51 -4.301 1 65.06 80 GLN A C 1
ATOM 591 O O . GLN A 1 80 ? 10.562 1.522 -4.059 1 65.06 80 GLN A O 1
ATOM 596 N N . VAL A 1 81 ? 12.344 2.24 -5.211 1 63.59 81 VAL A N 1
ATOM 597 C CA . VAL A 1 81 ? 11.516 3.084 -6.074 1 63.59 81 VAL A CA 1
ATOM 598 C C . VAL A 1 81 ? 10.867 2.234 -7.164 1 63.59 81 VAL A C 1
ATOM 600 O O . VAL A 1 81 ? 9.867 2.635 -7.754 1 63.59 81 VAL A O 1
ATOM 603 N N . GLY 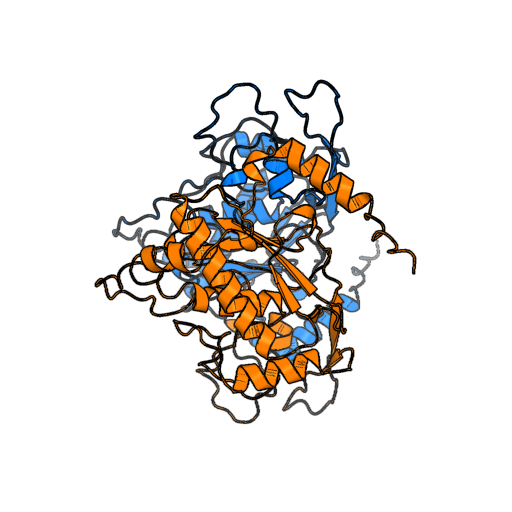A 1 82 ? 11.281 0.997 -7.18 1 59.75 82 GLY A N 1
ATOM 604 C CA . GLY A 1 82 ? 10.93 0.209 -8.352 1 59.75 82 GLY A CA 1
ATOM 605 C C . GLY A 1 82 ? 11.773 0.55 -9.57 1 59.75 82 GLY A C 1
ATOM 606 O O . GLY A 1 82 ? 11.891 1.72 -9.945 1 59.75 82 GLY A O 1
ATOM 607 N N . LEU A 1 83 ? 12.516 -0.422 -10.039 1 54.19 83 LEU A N 1
ATOM 608 C CA . LEU A 1 83 ? 13.375 -0.212 -11.203 1 54.19 83 LEU A CA 1
ATOM 609 C C . LEU A 1 83 ? 12.609 0.442 -12.344 1 54.19 83 LEU A C 1
ATOM 611 O O . LEU A 1 83 ? 11.539 -0.038 -12.734 1 54.19 83 LEU A O 1
ATOM 615 N N . GLY A 1 84 ? 13.125 1.566 -12.758 1 57.47 84 GLY A N 1
ATOM 616 C CA . GLY A 1 84 ? 12.492 2.316 -13.836 1 57.47 84 GLY A CA 1
ATOM 617 C C . GLY A 1 84 ? 11.438 3.293 -13.344 1 57.47 84 GLY A C 1
ATOM 618 O O . GLY A 1 84 ? 10.859 4.039 -14.141 1 57.47 84 GLY A O 1
ATOM 619 N N . LYS A 1 85 ? 11.266 3.225 -12.07 1 68.69 85 LYS A N 1
ATOM 620 C CA . LYS A 1 85 ? 10.25 4.137 -11.547 1 68.69 85 LYS A CA 1
ATOM 621 C C . LYS A 1 85 ? 10.867 5.48 -11.164 1 68.69 85 LYS A C 1
ATOM 623 O O . LYS A 1 85 ? 12.07 5.684 -11.328 1 68.69 85 LYS A O 1
ATOM 628 N N . ILE A 1 86 ? 10.023 6.375 -10.961 1 75.19 86 ILE A N 1
ATOM 629 C CA . ILE A 1 86 ? 10.375 7.766 -10.695 1 75.19 86 ILE A CA 1
ATOM 630 C C . ILE A 1 86 ? 10.5 7.988 -9.188 1 75.19 86 ILE A C 1
ATOM 632 O O . ILE A 1 86 ? 9.875 7.281 -8.391 1 75.19 86 ILE A O 1
ATOM 636 N N . ILE A 1 87 ? 11.422 8.852 -8.867 1 83.44 87 ILE A N 1
ATOM 637 C CA . ILE A 1 87 ? 11.539 9.367 -7.504 1 83.44 87 ILE A CA 1
ATOM 638 C C . ILE A 1 87 ? 10.602 10.562 -7.324 1 83.44 87 ILE A C 1
ATOM 640 O O . ILE A 1 87 ? 10.859 11.641 -7.852 1 83.44 87 ILE A O 1
ATOM 644 N N . PRO A 1 88 ? 9.578 10.383 -6.57 1 90.38 88 PRO A N 1
ATOM 645 C CA . PRO A 1 88 ? 8.633 11.492 -6.41 1 90.38 88 PRO A CA 1
ATOM 646 C C . PRO A 1 88 ? 9.102 12.531 -5.395 1 90.38 88 PRO A C 1
ATOM 648 O O . PRO A 1 88 ? 9.609 12.172 -4.328 1 90.38 88 PRO A O 1
ATOM 651 N N . ARG A 1 89 ? 8.977 13.734 -5.688 1 92.19 89 ARG A N 1
ATOM 652 C CA . ARG A 1 89 ? 9.32 14.883 -4.855 1 92.19 89 ARG A CA 1
ATOM 653 C C . ARG A 1 89 ? 8.312 16.016 -5.047 1 92.19 89 ARG A C 1
ATOM 655 O O . ARG A 1 89 ? 7.637 16.078 -6.074 1 92.19 89 ARG A O 1
ATOM 662 N N . TRP A 1 90 ? 8.109 16.844 -4.066 1 97 90 TRP A N 1
ATOM 663 C CA . TRP A 1 90 ? 7.277 18.031 -4.246 1 97 90 TRP A CA 1
ATOM 664 C C . TRP A 1 90 ? 8.07 19.156 -4.887 1 97 90 TRP A C 1
ATOM 666 O O . TRP A 1 90 ? 9.242 19.375 -4.555 1 97 90 TRP A O 1
ATOM 676 N N . LYS A 1 91 ? 7.406 19.797 -5.723 1 95.88 91 LYS A N 1
ATOM 677 C CA . LYS A 1 91 ? 7.996 21.016 -6.266 1 95.88 91 LYS A CA 1
ATOM 678 C C . LYS A 1 91 ? 8.25 22.047 -5.168 1 95.88 91 LYS A C 1
ATOM 680 O O . LYS A 1 91 ? 7.41 22.234 -4.285 1 95.88 91 LYS A O 1
ATOM 685 N N . THR A 1 92 ? 9.391 22.734 -5.301 1 95.88 92 THR A N 1
ATOM 686 C CA . THR A 1 92 ? 9.758 23.719 -4.297 1 95.88 92 THR A CA 1
ATOM 687 C C . THR A 1 92 ? 9.602 25.141 -4.844 1 95.88 92 THR A C 1
ATOM 689 O O . THR A 1 92 ? 9.531 25.328 -6.062 1 95.88 92 THR A O 1
ATOM 692 N N . GLY A 1 93 ? 9.445 26.094 -3.914 1 95.12 93 GLY A N 1
ATOM 693 C CA . GLY A 1 93 ? 9.273 27.516 -4.203 1 95.12 93 GLY A CA 1
ATOM 694 C C . GLY A 1 93 ? 8.773 28.312 -3.014 1 95.12 93 GLY A C 1
ATOM 695 O O . GLY A 1 93 ? 8.406 27.734 -1.986 1 95.12 93 GLY A O 1
ATOM 696 N N . PRO A 1 94 ? 8.836 29.594 -3.016 1 92.06 94 PRO A N 1
ATOM 697 C CA . PRO A 1 94 ? 8.469 30.438 -1.877 1 92.06 94 PRO A CA 1
ATOM 698 C C . PRO A 1 94 ? 7.012 30.234 -1.451 1 92.06 94 PRO A C 1
ATOM 700 O O . PRO A 1 94 ? 6.68 30.422 -0.276 1 92.06 94 PRO A O 1
ATOM 703 N N . ASP A 1 95 ? 6.125 29.781 -2.373 1 92.94 95 ASP A N 1
ATOM 704 C CA . ASP A 1 95 ? 4.707 29.672 -2.037 1 92.94 95 ASP A CA 1
ATOM 705 C C . ASP A 1 95 ? 4.227 28.219 -2.17 1 92.94 95 ASP A C 1
ATOM 707 O O . ASP A 1 95 ? 3.031 27.969 -2.32 1 92.94 95 ASP A O 1
ATOM 711 N N . LYS A 1 96 ? 5.207 27.312 -2.17 1 96.75 96 LYS A N 1
ATOM 712 C CA . LYS A 1 96 ? 4.816 25.906 -2.334 1 96.75 96 LYS A CA 1
ATOM 713 C C . LYS A 1 96 ? 4.48 25.266 -0.989 1 96.75 96 LYS A C 1
ATOM 715 O O . LYS A 1 96 ? 5.215 25.453 -0.013 1 96.75 96 LYS A O 1
ATOM 720 N N . SER A 1 97 ? 3.307 24.688 -0.941 1 97.75 97 SER A N 1
ATOM 721 C CA . SER A 1 97 ? 2.893 24 0.279 1 97.75 97 SER A CA 1
ATOM 722 C C . SER A 1 97 ? 2.197 22.672 -0.039 1 97.75 97 SER A C 1
ATOM 724 O O . SER A 1 97 ? 1.728 22.469 -1.159 1 97.75 97 SER A O 1
ATOM 726 N N . VAL A 1 98 ? 2.309 21.797 0.802 1 98.38 98 VAL A N 1
ATOM 727 C CA . VAL A 1 98 ? 1.465 20.609 0.879 1 98.38 98 VAL A CA 1
ATOM 728 C C . VAL A 1 98 ? 0.486 20.734 2.043 1 98.38 98 VAL A C 1
ATOM 730 O O . VAL A 1 98 ? 0.847 20.5 3.197 1 98.38 98 VAL A O 1
ATOM 733 N N . ASN A 1 99 ? -0.753 21.172 1.661 1 98.44 99 ASN A N 1
ATOM 734 C CA . ASN A 1 99 ? -1.748 21.453 2.691 1 98.44 99 ASN A CA 1
ATOM 735 C C . ASN A 1 99 ? -2.391 20.172 3.213 1 98.44 99 ASN A C 1
ATOM 737 O O . ASN A 1 99 ? -2.697 19.266 2.436 1 98.44 99 ASN A O 1
ATOM 741 N N . PHE A 1 100 ? -2.586 20.156 4.535 1 98.56 100 PHE A N 1
ATOM 742 C CA . PHE A 1 100 ? -3.285 19 5.09 1 98.56 100 PHE A CA 1
ATOM 743 C C . PHE A 1 100 ? -4.43 19.438 5.992 1 98.56 100 PHE A C 1
ATOM 745 O O . PHE A 1 100 ? -4.391 20.531 6.559 1 98.56 100 PHE A O 1
ATOM 752 N N . ALA A 1 101 ? -5.434 18.625 6.047 1 98.12 101 ALA A N 1
ATOM 753 C CA . ALA A 1 101 ? -6.531 18.75 7.004 1 98.12 101 ALA A CA 1
ATOM 754 C C . ALA A 1 101 ? -6.625 17.5 7.883 1 98.12 101 ALA A C 1
ATOM 756 O O . ALA A 1 101 ? -5.844 16.562 7.727 1 98.12 101 ALA A O 1
ATOM 757 N N . ALA A 1 102 ? -7.461 17.562 8.891 1 97.75 102 ALA A N 1
ATOM 758 C CA . ALA A 1 102 ? -7.699 16.422 9.773 1 97.75 102 ALA A CA 1
ATOM 759 C C . ALA A 1 102 ? -9.195 16.203 9.992 1 97.75 102 ALA A C 1
ATOM 761 O O . ALA A 1 102 ? -9.906 17.125 10.398 1 97.75 102 ALA A O 1
ATOM 762 N N . PHE A 1 103 ? -9.625 14.984 9.703 1 97.06 103 PHE A N 1
ATOM 763 C CA . PHE A 1 103 ? -11.031 14.695 9.922 1 97.06 103 PHE A CA 1
ATOM 764 C C . PHE A 1 103 ? -11.398 14.859 11.398 1 97.06 103 PHE A C 1
ATOM 766 O O . PHE A 1 103 ? -10.641 14.438 12.273 1 97.06 103 PHE A O 1
ATOM 773 N N . ALA A 1 104 ? -12.516 15.375 11.641 1 95.38 104 ALA A N 1
ATOM 774 C CA . ALA A 1 104 ? -13.016 15.57 13 1 95.38 104 ALA A CA 1
ATOM 775 C C . ALA A 1 104 ? -13.703 14.32 13.516 1 95.38 104 ALA A C 1
ATOM 777 O O . ALA A 1 104 ? -13.773 14.094 14.727 1 95.38 104 ALA A O 1
ATOM 778 N N . ASN A 1 105 ? -14.219 13.547 12.586 1 93.19 105 ASN A N 1
ATOM 779 C CA . ASN A 1 105 ? -15.039 12.398 12.945 1 93.19 105 ASN A CA 1
ATOM 780 C C . ASN A 1 105 ? -14.383 11.086 12.539 1 93.19 105 ASN A C 1
ATOM 782 O O . ASN A 1 105 ? -13.312 11.086 11.93 1 93.19 105 ASN A O 1
ATOM 786 N N . GLY A 1 106 ? -14.992 9.992 13.016 1 92.75 106 GLY A N 1
ATOM 787 C CA . GLY A 1 106 ? -14.531 8.664 12.633 1 92.75 106 GLY A CA 1
ATOM 788 C C . GLY A 1 106 ? -13.711 7.984 13.719 1 92.75 106 GLY A C 1
ATOM 789 O O . GLY A 1 106 ? -13.586 6.758 13.727 1 92.75 106 GLY A O 1
ATOM 790 N N . TYR A 1 107 ? -13.18 8.797 14.594 1 93.88 107 TYR A N 1
ATOM 791 C CA . TYR A 1 107 ? -12.375 8.273 15.688 1 93.88 107 TYR A CA 1
ATOM 792 C C . TYR A 1 107 ? -13.25 7.645 16.766 1 93.88 107 TYR A C 1
ATOM 794 O O . TYR A 1 107 ? -14.414 8.016 16.906 1 93.88 107 TYR A O 1
ATOM 802 N N . PRO A 1 108 ? -12.688 6.703 17.516 1 91.06 108 PRO A N 1
ATOM 803 C CA . PRO A 1 108 ? -13.477 6.117 18.594 1 91.06 108 PRO A CA 1
ATOM 804 C C . PRO A 1 108 ? -13.945 7.156 19.609 1 91.06 108 PRO A C 1
ATOM 806 O O . PRO A 1 108 ? -15.039 7.023 20.172 1 91.06 108 PRO A O 1
ATOM 809 N N . LYS A 1 109 ? -13.125 8.172 19.844 1 90.38 109 LYS A N 1
ATOM 810 C CA . LYS A 1 109 ? -13.438 9.312 20.703 1 90.38 109 LYS A CA 1
ATOM 811 C C . LYS A 1 109 ? -13.031 10.625 20.047 1 90.38 109 LYS A C 1
ATOM 813 O O . LYS A 1 109 ? -11.969 10.703 19.406 1 90.38 109 LYS A O 1
ATOM 818 N N . PRO A 1 110 ? -13.867 11.562 20.219 1 88.5 110 PRO A N 1
ATOM 819 C CA . PRO A 1 110 ? -13.555 12.844 19.594 1 88.5 110 PRO A CA 1
ATOM 820 C C . PRO A 1 110 ? -12.203 13.406 20.031 1 88.5 110 PRO A C 1
ATO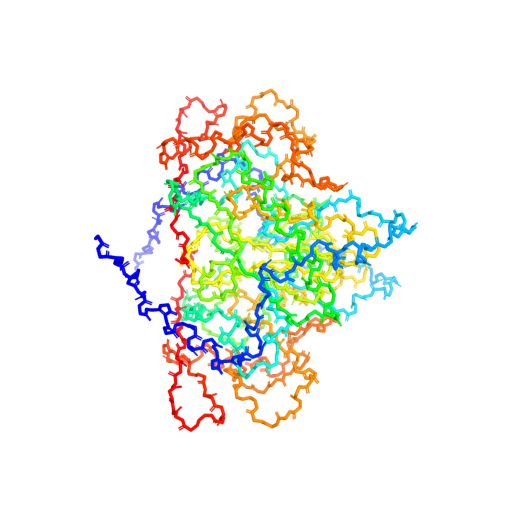M 822 O O . PRO A 1 110 ? -11.523 14.062 19.234 1 88.5 110 PRO A O 1
ATOM 825 N N . GLU A 1 111 ? -11.797 13.125 21.234 1 89.44 111 GLU A N 1
ATOM 826 C CA . GLU A 1 111 ? -10.539 13.648 21.766 1 89.44 111 GLU A CA 1
ATOM 827 C C . GLU A 1 111 ? -9.344 13.102 20.984 1 89.44 111 GLU A C 1
ATOM 829 O O . GLU A 1 111 ? -8.312 13.773 20.859 1 89.44 111 GLU A O 1
ATOM 834 N N . LEU A 1 112 ? -9.523 11.906 20.484 1 92.69 112 LEU A N 1
ATOM 835 C CA . LEU A 1 112 ? -8.422 11.281 19.75 1 92.69 112 LEU A CA 1
ATOM 836 C C . LEU A 1 112 ? -8.156 12 18.438 1 92.69 112 LEU A C 1
ATOM 838 O O . LEU A 1 112 ? -7.008 12.086 18 1 92.69 112 LEU A O 1
ATOM 842 N N . ALA A 1 113 ? -9.242 12.508 17.844 1 94.25 113 ALA A N 1
ATOM 843 C CA . ALA A 1 113 ? -9.062 13.297 16.625 1 94.25 113 ALA A CA 1
ATOM 844 C C . ALA A 1 113 ? -8.203 14.531 16.906 1 94.25 113 ALA A C 1
ATOM 846 O O . ALA A 1 113 ? -7.301 14.852 16.125 1 94.25 113 ALA A O 1
ATOM 847 N N . LEU A 1 114 ? -8.445 15.164 17.953 1 92.5 114 LEU A N 1
ATOM 848 C CA . LEU A 1 114 ? -7.711 16.375 18.328 1 92.5 114 LEU A CA 1
ATOM 849 C C . LEU A 1 114 ? -6.254 16.047 18.641 1 92.5 114 LEU A C 1
ATOM 851 O O . LEU A 1 114 ? -5.344 16.75 18.188 1 92.5 114 LEU A O 1
ATOM 855 N N . ILE A 1 115 ? -6.074 14.969 19.422 1 92.31 115 ILE A N 1
ATOM 856 C CA . ILE A 1 115 ? -4.73 14.547 19.797 1 92.31 115 ILE A CA 1
ATOM 857 C C . ILE A 1 115 ? -3.924 14.211 18.547 1 92.31 115 ILE A C 1
ATOM 859 O O . ILE A 1 115 ? -2.77 14.625 18.406 1 92.31 115 ILE A O 1
ATOM 863 N N . ALA A 1 116 ? -4.539 13.508 17.641 1 95.88 116 ALA A N 1
ATOM 864 C CA . ALA A 1 116 ? -3.855 13.117 16.422 1 95.88 116 ALA A CA 1
ATOM 865 C C . ALA A 1 116 ? -3.531 14.336 15.555 1 95.88 116 ALA A C 1
ATOM 867 O O . ALA A 1 116 ? -2.424 14.453 15.031 1 95.88 116 ALA A O 1
ATOM 868 N N . ALA A 1 117 ? -4.469 15.211 15.422 1 96.25 117 ALA A N 1
ATOM 869 C CA . ALA A 1 117 ? -4.277 16.406 14.609 1 96.25 117 ALA A CA 1
ATOM 870 C C . ALA A 1 117 ? -3.143 17.266 15.164 1 96.25 117 ALA A C 1
ATOM 872 O O . ALA A 1 117 ? -2.312 17.781 14.406 1 96.25 117 ALA A O 1
ATOM 873 N N . GLN A 1 118 ? -3.08 17.391 16.375 1 93.38 118 GLN A N 1
ATOM 874 C CA . GLN A 1 118 ? -2.029 18.188 17 1 93.38 118 GLN A CA 1
ATOM 875 C C . GLN A 1 118 ? -0.664 17.531 16.828 1 93.38 118 GLN A C 1
ATOM 877 O O . GLN A 1 118 ? 0.324 18.219 16.547 1 93.38 118 GLN A O 1
ATOM 882 N N . ALA A 1 119 ? -0.656 16.25 17.047 1 95.44 119 ALA A N 1
ATOM 883 C CA . ALA A 1 119 ? 0.595 15.523 16.844 1 95.44 119 ALA A CA 1
ATOM 884 C C . ALA A 1 119 ? 1.091 15.688 15.406 1 95.44 119 ALA A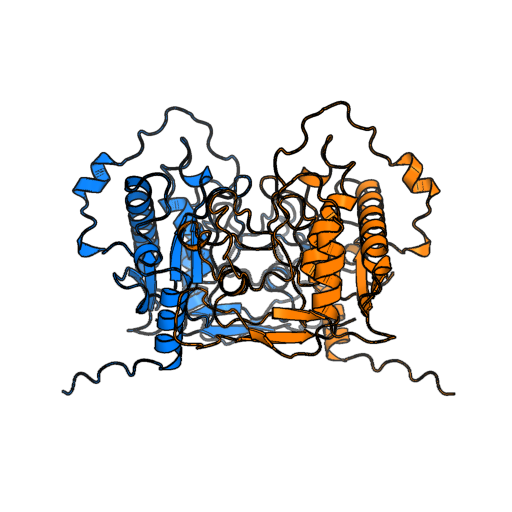 C 1
ATOM 886 O O . ALA A 1 119 ? 2.289 15.867 15.172 1 95.44 119 ALA A O 1
ATOM 887 N N . LEU A 1 120 ? 0.162 15.617 14.484 1 97.5 120 LEU A N 1
ATOM 888 C CA . LEU A 1 120 ? 0.533 15.805 13.086 1 97.5 120 LEU A CA 1
ATOM 889 C C . LEU A 1 120 ? 1.06 17.219 12.844 1 97.5 120 LEU A C 1
ATOM 891 O O . LEU A 1 120 ? 2.049 17.391 12.133 1 97.5 120 LEU A O 1
ATOM 895 N N . LYS A 1 121 ? 0.42 18.172 13.367 1 97 121 LYS A N 1
ATOM 896 C CA . LYS A 1 121 ? 0.877 19.547 13.242 1 97 121 LYS A CA 1
ATOM 897 C C . LYS A 1 121 ? 2.283 19.719 13.812 1 97 121 LYS A C 1
ATOM 899 O O . LYS A 1 121 ? 3.127 20.391 13.211 1 97 121 LYS A O 1
ATOM 904 N N . GLN A 1 122 ? 2.486 19.156 14.961 1 95.94 122 GLN A N 1
ATOM 905 C CA . GLN A 1 122 ? 3.807 19.234 15.578 1 95.94 122 GLN A CA 1
ATOM 906 C C . GLN A 1 122 ? 4.871 18.594 14.695 1 95.94 122 GLN A C 1
ATOM 908 O O . GLN A 1 122 ? 5.973 19.125 14.555 1 95.94 122 GLN A O 1
ATOM 913 N N . ALA A 1 123 ? 4.547 17.453 14.188 1 97.94 123 ALA A N 1
ATOM 914 C CA . ALA A 1 123 ? 5.473 16.797 13.266 1 97.94 123 ALA A CA 1
ATOM 915 C C . ALA A 1 123 ? 5.73 17.656 12.031 1 97.94 123 ALA A C 1
ATOM 917 O O . ALA A 1 123 ? 6.879 17.797 11.602 1 97.94 123 ALA A O 1
ATOM 918 N N . ALA A 1 124 ? 4.66 18.203 11.508 1 98.25 124 ALA A N 1
ATOM 919 C CA . ALA A 1 124 ? 4.781 19.078 10.344 1 98.25 124 ALA A CA 1
ATOM 920 C C . ALA A 1 124 ? 5.672 20.281 10.656 1 98.25 124 ALA A C 1
ATOM 922 O O . ALA A 1 124 ? 6.527 20.656 9.844 1 98.25 124 ALA A O 1
ATOM 923 N N . ASP A 1 125 ? 5.453 20.844 11.789 1 97.62 125 ASP A N 1
ATOM 924 C CA . ASP A 1 125 ? 6.25 22 12.195 1 97.62 125 ASP A CA 1
ATOM 925 C C . ASP A 1 125 ? 7.73 21.641 12.281 1 97.62 125 ASP A C 1
ATOM 927 O O . ASP A 1 125 ? 8.594 22.438 11.914 1 97.62 125 ASP A O 1
ATOM 931 N N . GLU A 1 126 ? 7.973 20.484 12.773 1 98.12 126 GLU A N 1
ATOM 932 C CA . GLU A 1 126 ? 9.367 20.062 12.875 1 98.12 126 GLU A CA 1
ATOM 933 C C . GLU A 1 126 ? 10 19.906 11.5 1 98.12 126 GLU A C 1
ATOM 935 O O . GLU A 1 126 ? 11.133 20.344 11.281 1 98.12 126 GLU A O 1
ATOM 940 N N . TRP A 1 127 ? 9.336 19.297 10.578 1 98.5 127 TRP A N 1
ATOM 941 C CA . TRP A 1 127 ? 9.852 19.203 9.219 1 98.5 127 TRP A CA 1
ATOM 942 C C . TRP A 1 127 ? 9.984 20.594 8.586 1 98.5 127 TRP A C 1
ATOM 944 O O . TRP A 1 127 ? 10.945 20.859 7.871 1 98.5 127 TRP A O 1
ATOM 954 N N . ASN A 1 128 ? 9.055 21.516 8.875 1 98.25 128 ASN A N 1
ATOM 955 C CA . ASN A 1 128 ? 9.047 22.844 8.289 1 98.25 128 ASN A CA 1
ATOM 956 C C . ASN A 1 128 ? 10.258 23.672 8.734 1 98.25 128 ASN A C 1
ATOM 958 O O . ASN A 1 128 ? 10.719 24.547 8.008 1 98.25 128 ASN A O 1
ATOM 962 N N . LYS A 1 129 ? 10.766 23.391 9.867 1 98.12 129 LYS A N 1
ATOM 963 C CA . LYS A 1 129 ? 11.938 24.094 10.367 1 98.12 129 LYS A CA 1
ATOM 964 C C . LYS A 1 129 ? 13.133 23.922 9.445 1 98.12 129 LYS A C 1
ATOM 966 O O . LYS A 1 129 ? 14.062 24.734 9.453 1 98.12 129 LYS A O 1
ATOM 971 N N . LEU A 1 130 ? 13.094 22.891 8.672 1 97.62 130 LEU A N 1
ATOM 972 C CA . LEU A 1 130 ? 14.234 22.578 7.812 1 97.62 130 LEU A CA 1
ATOM 973 C C . LEU A 1 130 ? 14.219 23.453 6.559 1 97.62 130 LEU A C 1
ATOM 975 O O . LEU A 1 130 ? 15.188 23.453 5.797 1 97.62 130 LEU A O 1
ATOM 979 N N . GLU A 1 131 ? 13.156 24.141 6.309 1 96.62 131 GLU A N 1
ATOM 980 C CA . GLU A 1 131 ? 13.039 25.078 5.199 1 96.62 131 GLU A CA 1
ATOM 981 C C . GLU A 1 131 ? 13.406 24.422 3.873 1 96.62 131 GLU A C 1
ATOM 983 O O . GLU A 1 131 ? 14.266 24.922 3.141 1 96.62 131 GLU A O 1
ATOM 988 N N . LEU A 1 132 ? 12.68 23.391 3.486 1 96.94 132 LEU A N 1
ATOM 989 C CA . LEU A 1 132 ? 12.984 22.547 2.342 1 96.94 132 LEU A CA 1
ATOM 990 C C . LEU A 1 132 ? 12.484 23.172 1.047 1 96.94 132 LEU A C 1
ATOM 992 O O . LEU A 1 132 ? 12.719 22.641 -0.04 1 96.94 132 LEU A O 1
ATOM 996 N N . GLY A 1 133 ? 11.836 24.297 1.108 1 96.88 133 GLY A N 1
ATOM 997 C CA . GLY A 1 133 ? 11.266 24.938 -0.064 1 96.88 133 GLY A CA 1
ATOM 998 C C . GLY A 1 133 ? 9.82 24.531 -0.32 1 96.88 133 GLY A C 1
ATOM 999 O O . GLY A 1 133 ? 9.227 24.953 -1.312 1 96.88 133 GLY A O 1
ATOM 1000 N N . VAL A 1 134 ? 9.305 23.688 0.506 1 97.19 134 VAL A N 1
ATOM 1001 C CA . VAL A 1 134 ? 7.902 23.297 0.522 1 97.19 134 VAL A CA 1
ATOM 1002 C C . VAL A 1 134 ? 7.41 23.203 1.965 1 97.19 134 VAL A C 1
ATOM 1004 O O . VAL A 1 134 ? 8.094 22.641 2.822 1 97.19 134 VAL A O 1
ATOM 1007 N N . GLN A 1 135 ? 6.25 23.734 2.236 1 97.69 135 GLN A N 1
ATOM 1008 C CA . GLN A 1 135 ? 5.746 23.797 3.604 1 97.69 135 GLN A CA 1
ATOM 1009 C C . GLN A 1 135 ? 4.555 22.859 3.793 1 97.69 135 GLN A C 1
ATOM 1011 O O . GLN A 1 135 ? 3.656 22.812 2.951 1 97.69 135 GLN A O 1
ATOM 1016 N N . LEU A 1 136 ? 4.605 22.125 4.871 1 98.5 136 LEU A N 1
ATOM 1017 C CA . LEU A 1 136 ? 3.414 21.422 5.32 1 98.5 136 LEU A CA 1
ATOM 1018 C C . LEU A 1 136 ? 2.492 22.344 6.105 1 98.5 136 LEU A C 1
ATOM 1020 O O . LEU A 1 136 ? 2.873 22.859 7.16 1 98.5 136 LEU A O 1
ATOM 1024 N N . LYS A 1 137 ? 1.277 22.5 5.598 1 97.94 137 LYS A N 1
ATOM 1025 C CA . LYS A 1 137 ? 0.425 23.531 6.188 1 97.94 137 LYS A CA 1
ATOM 1026 C C . LYS A 1 137 ? -0.941 22.953 6.562 1 97.94 137 LYS A C 1
ATOM 1028 O O . LYS A 1 137 ? -1.624 22.359 5.727 1 97.94 137 LYS A O 1
ATOM 1033 N N . TRP A 1 138 ? -1.342 23.156 7.785 1 97.69 138 TRP A N 1
ATOM 1034 C CA . TRP A 1 138 ? -2.656 22.734 8.266 1 97.69 138 TRP A CA 1
ATOM 1035 C C . TRP A 1 138 ? -3.73 23.734 7.836 1 97.69 138 TRP A C 1
ATOM 1037 O O . TRP A 1 138 ? -3.621 24.938 8.094 1 97.69 138 TRP A O 1
ATOM 1047 N N . VAL A 1 139 ? -4.742 23.25 7.141 1 97.75 139 VAL A N 1
ATOM 1048 C CA . VAL A 1 139 ? -5.84 24.094 6.688 1 97.75 139 VAL A CA 1
ATOM 1049 C C . VAL A 1 139 ? -7.16 23.578 7.266 1 97.75 139 VAL A C 1
ATOM 1051 O O . VAL A 1 139 ? -7.27 22.406 7.629 1 97.75 139 VAL A O 1
ATOM 1054 N N . ALA A 1 140 ? -8.148 24.391 7.289 1 95.94 140 ALA A N 1
ATOM 1055 C CA . ALA A 1 140 ? -9.43 24.078 7.926 1 95.94 140 ALA A CA 1
ATOM 1056 C C . ALA A 1 140 ? -10.344 23.312 6.977 1 95.94 140 ALA A C 1
ATOM 1058 O O . ALA A 1 140 ? -11.062 22.406 7.402 1 95.94 140 ALA A O 1
ATOM 1059 N N . LYS A 1 141 ? -10.289 23.672 5.703 1 95.25 141 LYS A N 1
ATOM 1060 C CA . LYS A 1 141 ? -11.219 23.094 4.742 1 95.25 141 LYS A CA 1
ATOM 1061 C C . LYS A 1 141 ? -10.57 21.938 3.971 1 95.25 141 LYS A C 1
ATOM 1063 O O . LYS A 1 141 ? -9.453 22.078 3.477 1 95.25 141 LYS A O 1
ATOM 1068 N N . ILE A 1 142 ? -11.312 20.844 3.828 1 95.19 142 ILE A N 1
ATOM 1069 C CA . ILE A 1 142 ? -10.797 19.688 3.125 1 95.19 142 ILE A CA 1
ATOM 1070 C C . ILE A 1 142 ? -10.539 20.031 1.66 1 95.19 142 ILE A C 1
ATOM 1072 O O . ILE A 1 142 ? -9.609 19.516 1.045 1 95.19 142 ILE A O 1
ATOM 1076 N N . GLU A 1 143 ? -11.25 21.031 1.064 1 93.88 143 GLU A N 1
ATOM 1077 C CA . GLU A 1 143 ? -11.117 21.422 -0.333 1 93.88 143 GLU A CA 1
ATOM 1078 C C . GLU A 1 143 ? -9.781 22.125 -0.582 1 93.88 143 GLU A C 1
ATOM 1080 O O . GLU A 1 143 ? -9.336 22.234 -1.726 1 93.88 143 GLU A O 1
ATOM 1085 N N . ASP A 1 144 ? -9.172 22.578 0.466 1 95.31 144 ASP A N 1
ATOM 1086 C CA . ASP A 1 144 ? -7.895 23.281 0.357 1 95.31 144 ASP A CA 1
ATOM 1087 C C . ASP A 1 144 ? -6.727 22.344 0.665 1 95.31 144 ASP A C 1
ATOM 1089 O O . ASP A 1 144 ? -5.57 22.781 0.667 1 95.31 144 ASP A O 1
ATOM 1093 N N . ALA A 1 145 ? -7.051 21.078 0.98 1 96.88 145 ALA A N 1
ATOM 1094 C CA . ALA A 1 145 ? -6.02 20.156 1.446 1 96.88 145 ALA A CA 1
ATOM 1095 C C . ALA A 1 145 ? -5.562 19.234 0.321 1 96.88 145 ALA A C 1
ATOM 1097 O O . ALA A 1 145 ? -6.359 18.844 -0.529 1 96.88 145 ALA A O 1
ATOM 1098 N N . ALA A 1 146 ? -4.285 18.891 0.311 1 96.69 146 ALA A N 1
ATOM 1099 C CA . ALA A 1 146 ? -3.738 17.844 -0.557 1 96.69 146 ALA A CA 1
ATOM 1100 C C . ALA A 1 146 ? -3.875 16.469 0.085 1 96.69 146 ALA A C 1
ATOM 1102 O O . ALA A 1 146 ? -3.889 15.445 -0.611 1 96.69 146 ALA A O 1
ATOM 1103 N N . PHE A 1 147 ? -3.871 16.469 1.395 1 97.44 147 PHE A N 1
ATOM 1104 C CA . PHE A 1 147 ? -4.125 15.211 2.078 1 97.44 147 PHE A CA 1
ATOM 1105 C C . PHE A 1 147 ? -4.859 15.445 3.395 1 97.44 147 PHE A C 1
ATOM 1107 O O . PHE A 1 147 ? -4.879 16.562 3.906 1 97.44 147 PHE A O 1
ATOM 1114 N N . VAL A 1 148 ? -5.516 14.367 3.885 1 97.62 148 VAL A N 1
ATOM 1115 C CA . VAL A 1 148 ? -6.285 14.469 5.121 1 97.62 148 VAL A CA 1
ATOM 1116 C C . VAL A 1 148 ? -5.895 13.336 6.066 1 97.62 148 VAL A C 1
ATOM 1118 O O . VAL A 1 148 ? -5.668 12.203 5.637 1 97.62 148 VAL A O 1
ATOM 1121 N N . LEU A 1 149 ? -5.719 13.719 7.348 1 98.31 149 LEU A N 1
ATOM 1122 C CA . LEU A 1 149 ? -5.539 12.734 8.406 1 98.31 149 LEU A CA 1
ATOM 1123 C C . LEU A 1 149 ? -6.859 12.047 8.742 1 98.31 149 LEU A C 1
ATOM 1125 O O . LEU A 1 149 ? -7.871 12.719 8.969 1 98.31 149 LEU A O 1
ATOM 1129 N N . SER A 1 150 ? -6.828 10.688 8.719 1 97 150 SER A N 1
ATOM 1130 C CA . SER A 1 150 ? -8.039 9.922 8.977 1 97 150 SER A CA 1
ATOM 1131 C C . SER A 1 150 ? -7.766 8.75 9.914 1 97 150 SER A C 1
ATOM 1133 O O . SER A 1 150 ? -6.629 8.289 10.023 1 97 150 SER A O 1
ATOM 1135 N N . PHE A 1 151 ? -8.812 8.43 10.711 1 95.88 151 PHE A N 1
ATOM 1136 C CA . PHE A 1 151 ? -8.805 7.172 11.453 1 95.88 151 PHE A CA 1
ATOM 1137 C C . PHE A 1 151 ? -9.422 6.051 10.625 1 95.88 151 PHE A C 1
ATOM 1139 O O . PHE A 1 151 ? -10.523 6.195 10.086 1 95.88 151 PHE A O 1
ATOM 1146 N N . ALA A 1 152 ? -8.656 4.918 10.547 1 90.56 152 ALA A N 1
ATOM 1147 C CA . ALA A 1 152 ? -9.125 3.871 9.641 1 90.56 152 ALA A CA 1
ATOM 1148 C C . ALA A 1 152 ? -9.281 2.543 10.375 1 90.56 152 ALA A C 1
ATOM 1150 O O . ALA A 1 152 ? -9.148 1.475 9.773 1 90.56 152 ALA A O 1
ATOM 1151 N N . GLY A 1 153 ? -9.492 2.633 11.664 1 89.5 153 GLY A N 1
ATOM 1152 C CA . GLY A 1 153 ? -9.758 1.428 12.438 1 89.5 153 GLY A CA 1
ATOM 1153 C C . GLY A 1 153 ? -8.508 0.624 12.734 1 89.5 153 GLY A C 1
ATOM 1154 O O . GLY A 1 153 ? -7.516 1.166 13.234 1 89.5 153 GLY A O 1
ATOM 1155 N N . ASN A 1 154 ? -8.633 -0.74 12.492 1 83.19 154 ASN A N 1
ATOM 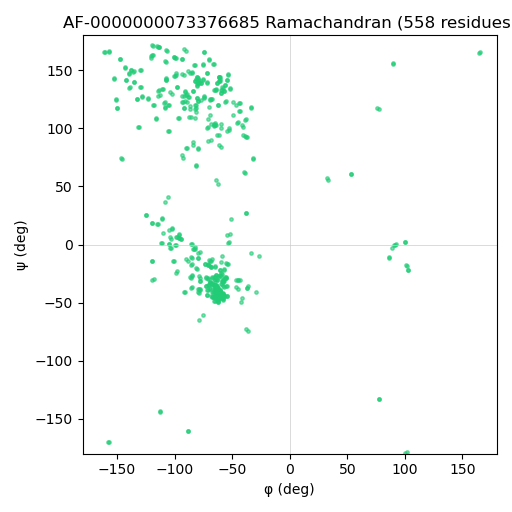1156 C CA . ASN A 1 154 ? -7.531 -1.645 12.812 1 83.19 154 ASN A CA 1
ATOM 1157 C C . ASN A 1 154 ? -6.832 -2.145 11.555 1 83.19 154 ASN A C 1
ATOM 1159 O O . ASN A 1 154 ? -7.477 -2.393 10.539 1 83.19 154 ASN A O 1
ATOM 1163 N N . GLN A 1 155 ? -5.516 -2.279 11.594 1 80.62 155 GLN A N 1
ATOM 1164 C CA . GLN A 1 155 ? -4.707 -2.885 10.539 1 80.62 155 GLN A CA 1
ATOM 1165 C C . GLN A 1 155 ? -3.516 -3.637 11.125 1 80.62 155 GLN A C 1
ATOM 1167 O O . GLN A 1 155 ? -2.367 -3.223 10.953 1 80.62 155 GLN A O 1
ATOM 1172 N N . ASP A 1 156 ? -3.678 -4.789 11.734 1 73.56 156 ASP A N 1
ATOM 1173 C CA . ASP A 1 156 ? -2.744 -5.762 12.297 1 73.56 156 ASP A CA 1
ATOM 1174 C C . ASP A 1 156 ? -1.498 -5.07 12.844 1 73.56 156 ASP A C 1
ATOM 1176 O O . ASP A 1 156 ? -0.375 -5.406 12.461 1 73.56 156 ASP A O 1
ATOM 1180 N N . GLY A 1 157 ? -1.649 -4.152 13.75 1 78.81 157 GLY A N 1
ATOM 1181 C CA . GLY A 1 157 ? -0.53 -3.549 14.461 1 78.81 157 GLY A CA 1
ATOM 1182 C C . GLY A 1 157 ? 0.078 -2.373 13.719 1 78.81 157 GLY A C 1
ATOM 1183 O O . GLY A 1 157 ? 0.959 -1.689 14.242 1 78.81 157 GLY A O 1
ATOM 1184 N N . VAL A 1 158 ? -0.256 -2.154 12.469 1 85.88 158 VAL A N 1
ATOM 1185 C CA . VAL A 1 158 ? 0.203 -0.979 11.734 1 85.88 158 VAL A CA 1
ATOM 1186 C C . VAL A 1 158 ? -0.249 0.288 12.461 1 85.88 158 VAL A C 1
ATOM 1188 O O . VAL A 1 158 ? -1.389 0.373 12.922 1 85.88 158 VAL A O 1
ATOM 1191 N N . LEU A 1 159 ? 0.635 1.197 12.578 1 91.25 159 LEU A N 1
ATOM 1192 C CA . LEU A 1 159 ? 0.335 2.393 13.359 1 91.25 159 LEU A CA 1
ATOM 1193 C C . LEU A 1 159 ? -0.246 3.49 12.477 1 91.25 159 LEU A C 1
ATOM 1195 O O . LEU A 1 159 ? -1.183 4.184 12.875 1 91.25 159 LEU A O 1
ATOM 1199 N N . ALA A 1 160 ? 0.31 3.627 11.297 1 94.38 160 ALA A N 1
ATOM 1200 C CA . ALA A 1 160 ? -0.134 4.652 10.359 1 94.38 160 ALA A CA 1
ATOM 1201 C C . ALA A 1 160 ? 0.318 4.324 8.938 1 94.38 160 ALA A C 1
ATOM 1203 O O . ALA A 1 160 ? 1.131 3.42 8.734 1 94.38 160 ALA A O 1
ATOM 1204 N N . GLU A 1 161 ? -0.246 4.992 7.984 1 93.56 161 GLU A N 1
ATOM 1205 C CA . GLU A 1 161 ? 0.053 4.797 6.566 1 93.56 161 GLU A CA 1
ATOM 1206 C C . GLU A 1 161 ? -0.163 6.082 5.773 1 93.56 161 GLU A C 1
ATOM 1208 O O . GLU A 1 161 ? -1.247 6.668 5.816 1 93.56 161 GLU A O 1
ATOM 1213 N N . ALA A 1 162 ? 0.845 6.441 5.121 1 96.19 162 ALA A N 1
ATOM 1214 C CA . ALA A 1 162 ? 0.803 7.691 4.363 1 96.19 162 ALA A CA 1
ATOM 1215 C C . ALA A 1 162 ? 0.85 7.422 2.863 1 96.19 162 ALA A C 1
ATOM 1217 O O . ALA A 1 162 ? 0.113 6.574 2.354 1 96.19 162 ALA A O 1
ATOM 1218 N N . PHE A 1 163 ? 1.544 8.305 2.174 1 92.62 163 PHE A N 1
ATOM 1219 C CA . PHE A 1 163 ? 1.67 8.273 0.722 1 92.62 163 PHE A CA 1
ATOM 1220 C C . PHE A 1 163 ? 2.922 9.016 0.272 1 92.62 163 PHE A C 1
ATOM 1222 O O . PHE A 1 163 ? 3.594 9.664 1.082 1 92.62 163 PHE A O 1
ATOM 1229 N N . PHE A 1 164 ? 3.268 8.797 -0.977 1 92.88 164 PHE A N 1
ATOM 1230 C CA . PHE A 1 164 ? 4.348 9.547 -1.604 1 92.88 164 PHE A CA 1
ATOM 1231 C C . PHE A 1 164 ? 3.793 10.68 -2.461 1 92.88 164 PHE A C 1
ATOM 1233 O O . PHE A 1 164 ? 2.611 10.68 -2.811 1 92.88 164 PHE A O 1
ATOM 1240 N N . PRO A 1 165 ? 4.629 11.688 -2.771 1 94.81 165 PRO A N 1
ATOM 1241 C CA . PRO A 1 165 ? 4.156 12.789 -3.611 1 94.81 165 PRO A CA 1
ATOM 1242 C C . PRO A 1 165 ? 3.506 12.305 -4.906 1 94.81 165 PRO A C 1
ATOM 1244 O O . PRO A 1 165 ? 4.004 11.367 -5.539 1 94.81 165 PRO A O 1
ATOM 1247 N N . ASN A 1 166 ? 2.369 12.875 -5.227 1 91.25 166 ASN A N 1
ATOM 1248 C CA . ASN A 1 166 ? 1.616 12.555 -6.434 1 91.25 166 ASN A CA 1
ATOM 1249 C C . ASN A 1 166 ? 0.687 13.695 -6.836 1 91.25 166 ASN A C 1
ATOM 1251 O O . ASN A 1 166 ? 0.79 14.805 -6.305 1 91.25 166 ASN A O 1
ATOM 1255 N N . GLU A 1 167 ? -0.197 13.438 -7.789 1 87.94 167 GLU A N 1
ATOM 1256 C CA . GLU A 1 167 ? -1.046 14.508 -8.305 1 87.94 167 GLU A CA 1
ATOM 1257 C C . GLU A 1 167 ? -2.514 14.25 -7.977 1 87.94 167 GLU A C 1
ATOM 1259 O O . GLU A 1 167 ? -3.404 14.836 -8.602 1 87.94 167 GLU A O 1
ATOM 1264 N N . LYS A 1 168 ? -2.828 13.398 -7.055 1 87.12 168 LYS A N 1
ATOM 1265 C CA . LYS A 1 168 ? -4.215 13.109 -6.688 1 87.12 168 LYS A CA 1
ATOM 1266 C C . LYS A 1 168 ? -4.879 14.328 -6.059 1 87.12 168 LYS A C 1
ATOM 1268 O O . LYS A 1 168 ? -4.207 15.156 -5.434 1 87.12 168 LYS A O 1
ATOM 1273 N N . ASP A 1 169 ? -6.188 14.375 -6.16 1 87.31 169 ASP A N 1
ATOM 1274 C CA . ASP A 1 169 ? -6.938 15.492 -5.598 1 87.31 169 ASP A CA 1
ATOM 1275 C C . ASP A 1 169 ? -6.93 15.453 -4.07 1 87.31 169 ASP A C 1
ATOM 1277 O O . ASP A 1 169 ? -6.945 16.5 -3.416 1 87.31 169 ASP A O 1
ATOM 1281 N N . LEU A 1 170 ? -6.949 14.219 -3.543 1 91.31 170 LEU A N 1
ATOM 1282 C CA . LEU A 1 170 ? -6.938 14.055 -2.094 1 91.31 170 LEU A CA 1
ATOM 1283 C C . LEU A 1 170 ? -6.254 12.75 -1.697 1 91.31 170 LEU A C 1
ATOM 1285 O O . LEU A 1 170 ? -6.664 11.672 -2.129 1 91.31 170 LEU A O 1
ATOM 1289 N N . ASN A 1 171 ? -5.156 12.906 -0.971 1 93.31 171 ASN A N 1
ATOM 1290 C CA . ASN A 1 171 ? -4.504 11.758 -0.341 1 93.31 171 ASN A CA 1
ATOM 1291 C C . ASN A 1 171 ? -4.984 11.562 1.094 1 93.31 171 ASN A C 1
ATOM 1293 O O . ASN A 1 171 ? -5.559 12.469 1.692 1 93.31 171 ASN A O 1
ATOM 1297 N N . VAL A 1 172 ? -4.797 10.375 1.571 1 94.12 172 VAL A N 1
ATOM 1298 C CA . VAL A 1 172 ? -5.203 10.086 2.941 1 94.12 172 VAL A CA 1
ATOM 1299 C C . VAL A 1 172 ? -4.008 9.57 3.738 1 94.12 172 VAL A C 1
ATOM 1301 O O . VAL A 1 172 ? -3.277 8.695 3.27 1 94.12 172 VAL A O 1
ATOM 1304 N N . LEU A 1 173 ? -3.725 10.148 4.781 1 97.5 173 LEU A N 1
ATOM 1305 C CA . LEU A 1 173 ? -2.867 9.602 5.828 1 97.5 173 LEU A CA 1
ATOM 1306 C C . LEU A 1 173 ? -3.697 8.945 6.93 1 97.5 173 LEU A C 1
ATOM 1308 O O . LEU A 1 173 ? -4.34 9.641 7.719 1 97.5 173 LEU A O 1
ATOM 1312 N N . ASN A 1 174 ? -3.625 7.621 6.973 1 95.62 174 ASN A N 1
ATOM 1313 C CA . ASN A 1 174 ? -4.398 6.871 7.957 1 95.62 174 ASN A CA 1
ATOM 1314 C C . ASN A 1 174 ? -3.609 6.652 9.242 1 95.62 174 ASN A C 1
ATOM 1316 O O . ASN A 1 174 ? -2.428 6.309 9.203 1 95.62 174 ASN A O 1
ATOM 1320 N N . VAL A 1 175 ? -4.25 6.945 10.289 1 96.5 175 VAL A N 1
ATOM 1321 C CA . VAL A 1 175 ? -3.785 6.449 11.586 1 96.5 175 VAL A CA 1
ATOM 1322 C C . VAL A 1 175 ? -4.711 5.344 12.078 1 96.5 175 VAL A C 1
ATOM 1324 O O . VAL A 1 175 ? -5.926 5.395 11.852 1 96.5 175 VAL A O 1
ATOM 1327 N N . TYR A 1 176 ? -4.121 4.348 12.711 1 92.44 176 TYR A N 1
ATOM 1328 C CA . TYR A 1 176 ? -4.879 3.16 13.086 1 92.44 176 TYR A CA 1
ATOM 1329 C C . TYR A 1 176 ? -4.98 3.041 14.602 1 92.44 176 TYR A C 1
ATOM 1331 O O . TYR A 1 176 ? -4.301 3.762 15.336 1 92.44 176 TYR A O 1
ATOM 1339 N N . ASN A 1 177 ? -5.809 2.127 15.055 1 91.12 177 ASN A N 1
ATOM 1340 C CA . ASN A 1 177 ? -6.102 1.943 16.469 1 91.12 177 ASN A CA 1
ATOM 1341 C C . ASN A 1 177 ? -4.832 1.665 17.281 1 91.12 177 ASN A C 1
ATOM 1343 O O . ASN A 1 177 ? -4.699 2.121 18.406 1 91.12 177 ASN A O 1
ATOM 1347 N N . ALA A 1 178 ? -3.912 0.94 16.734 1 89.25 178 ALA A N 1
ATOM 1348 C CA . ALA A 1 178 ? -2.689 0.551 17.422 1 89.25 178 ALA A CA 1
ATOM 1349 C C . ALA A 1 178 ? -1.895 1.778 17.859 1 89.25 178 ALA A C 1
ATOM 1351 O O . ALA A 1 178 ? -1.209 1.747 18.891 1 89.25 178 ALA A O 1
ATOM 1352 N N . ALA A 1 179 ? -2.037 2.889 17.156 1 92.56 179 ALA A N 1
ATOM 1353 C CA . ALA A 1 179 ? -1.29 4.105 17.469 1 92.56 179 ALA A CA 1
ATOM 1354 C C . ALA A 1 179 ? -1.829 4.777 18.734 1 92.56 179 ALA A C 1
ATOM 1356 O O . ALA A 1 179 ? -1.151 5.609 19.344 1 92.56 179 ALA A O 1
ATOM 1357 N N . PHE A 1 180 ? -2.977 4.414 19.109 1 92.12 180 PHE A N 1
ATOM 1358 C CA . PHE A 1 180 ? -3.621 5.105 20.234 1 92.12 180 PHE A CA 1
ATOM 1359 C C . PHE A 1 180 ? -3.576 4.254 21.484 1 92.12 180 PHE A C 1
ATOM 1361 O O . PHE A 1 180 ? -4.148 4.625 22.516 1 92.12 180 PHE A O 1
ATOM 1368 N N . GLN A 1 181 ? -2.98 3.094 21.375 1 88.44 181 GLN A N 1
ATOM 1369 C CA . GLN A 1 181 ? -2.861 2.229 22.547 1 88.44 181 GLN A CA 1
ATOM 1370 C C . GLN A 1 181 ? -1.871 2.801 23.562 1 88.44 181 GLN A C 1
ATOM 1372 O O . GLN A 1 181 ? -0.994 3.59 23.203 1 88.44 181 GLN A O 1
ATOM 1377 N N . PRO A 1 182 ? -2.043 2.328 24.844 1 84.69 182 PRO A N 1
ATOM 1378 C CA . PRO A 1 182 ? -1.021 2.705 25.828 1 84.69 182 PRO A CA 1
ATOM 1379 C C . PRO A 1 182 ? 0.385 2.287 25.406 1 84.69 182 PRO A C 1
ATOM 1381 O O . PRO A 1 182 ? 0.574 1.186 24.875 1 84.69 182 PRO A O 1
ATOM 1384 N N . GLY A 1 183 ? 1.326 3.125 25.484 1 84.19 183 GLY A N 1
ATOM 1385 C CA . GLY A 1 183 ? 2.697 2.836 25.094 1 84.19 183 GLY A CA 1
ATOM 1386 C C . GLY A 1 183 ? 3.057 3.387 23.719 1 84.19 183 GLY A C 1
ATOM 1387 O O . GLY A 1 183 ? 4.238 3.518 23.391 1 84.19 183 GLY A O 1
ATOM 1388 N N . THR A 1 184 ? 1.98 3.707 22.938 1 90 184 THR A N 1
ATOM 1389 C CA . THR A 1 184 ? 2.271 4.211 21.609 1 90 184 THR A CA 1
ATOM 1390 C C . THR A 1 184 ? 1.718 5.625 21.422 1 90 184 THR A C 1
ATOM 1392 O O . THR A 1 184 ? 2.312 6.445 20.734 1 90 184 THR A O 1
ATOM 1395 N N . VAL A 1 185 ? 0.631 5.91 22.109 1 90.75 185 VAL A N 1
ATOM 1396 C CA . VAL A 1 185 ? -0.096 7.156 21.875 1 90.75 185 VAL A CA 1
ATOM 1397 C C . VAL A 1 185 ? 0.797 8.344 22.219 1 90.75 185 VAL A C 1
ATOM 1399 O O . VAL A 1 185 ? 0.702 9.398 21.594 1 90.75 185 VAL A O 1
ATOM 1402 N N . GLN A 1 186 ? 1.71 8.195 23.172 1 89.06 186 GLN A N 1
ATOM 1403 C CA . GLN A 1 186 ? 2.602 9.281 23.562 1 89.06 186 GLN A CA 1
ATOM 1404 C C . GLN A 1 186 ? 3.602 9.594 22.453 1 89.06 186 GLN A C 1
ATOM 1406 O O . GLN A 1 186 ? 4.266 10.633 22.484 1 89.06 186 GLN A O 1
ATOM 1411 N N . TYR A 1 187 ? 3.701 8.68 21.469 1 93.38 187 TYR A N 1
ATOM 1412 C CA . TYR A 1 187 ? 4.684 8.844 20.406 1 93.38 187 TYR A CA 1
ATOM 1413 C C . TYR A 1 187 ? 4 9.156 19.078 1 93.38 187 TYR A C 1
ATOM 1415 O O . TYR A 1 187 ? 4.578 8.938 18.016 1 93.38 187 TYR A O 1
ATOM 1423 N N . LEU A 1 188 ? 2.785 9.664 19.094 1 94.88 188 LEU A N 1
ATOM 1424 C CA . LEU A 1 188 ? 2.045 9.961 17.875 1 94.88 188 LEU A CA 1
ATOM 1425 C C . LEU A 1 188 ? 2.82 10.938 16.984 1 94.88 188 LEU A C 1
ATOM 1427 O O . LEU A 1 188 ? 2.877 10.766 15.773 1 94.88 188 LEU A O 1
ATOM 1431 N N . LYS A 1 189 ? 3.365 11.898 17.625 1 95.94 189 LYS A N 1
ATOM 1432 C CA . LYS A 1 189 ? 4.156 12.852 16.844 1 95.94 189 LYS A CA 1
ATOM 1433 C C . LYS A 1 189 ? 5.289 12.148 16.094 1 95.94 189 LYS A C 1
ATOM 1435 O O . LYS A 1 189 ? 5.527 12.414 14.922 1 95.94 189 LYS A O 1
ATOM 1440 N N . ASN A 1 190 ? 6.035 11.258 16.781 1 96.62 190 ASN A N 1
ATOM 1441 C CA . ASN A 1 190 ? 7.137 10.508 16.188 1 96.62 190 ASN A CA 1
ATOM 1442 C C . ASN A 1 190 ? 6.664 9.625 15.039 1 96.62 190 ASN A C 1
ATOM 1444 O O . ASN A 1 190 ? 7.336 9.531 14.008 1 96.62 190 ASN A O 1
ATOM 1448 N N . ILE A 1 191 ? 5.527 9.039 15.242 1 96.38 191 ILE A N 1
ATOM 1449 C CA . ILE A 1 191 ? 4.91 8.234 14.195 1 96.38 191 ILE A CA 1
ATOM 1450 C C . ILE A 1 191 ? 4.645 9.094 12.961 1 96.38 191 ILE A C 1
ATOM 1452 O O . ILE A 1 191 ? 4.996 8.711 11.844 1 96.38 191 ILE A O 1
ATOM 1456 N N . PHE A 1 192 ? 4.117 10.258 13.188 1 97.75 192 PHE A N 1
ATOM 1457 C CA . PHE A 1 192 ? 3.789 11.148 12.078 1 97.75 192 PHE A CA 1
ATOM 1458 C C . PHE A 1 192 ? 5.051 11.734 11.461 1 97.75 192 PHE A C 1
ATOM 1460 O O . PHE A 1 192 ? 5.086 12.023 10.266 1 97.75 192 PHE A O 1
ATOM 1467 N N . LEU A 1 193 ? 6.148 11.898 12.266 1 98.19 193 LEU A N 1
ATOM 1468 C CA . LEU A 1 193 ? 7.422 12.305 11.68 1 98.19 193 LEU A CA 1
ATOM 1469 C C . LEU A 1 193 ? 7.855 11.336 10.586 1 98.19 193 LEU A C 1
ATOM 1471 O O . LEU A 1 193 ? 8.258 11.758 9.5 1 98.19 193 LEU A O 1
ATOM 1475 N N . HIS A 1 194 ? 7.727 10.094 10.875 1 96.44 194 HIS A N 1
ATOM 1476 C CA . HIS A 1 194 ? 8.078 9.062 9.906 1 96.44 194 HIS A CA 1
ATOM 1477 C C . HIS A 1 194 ? 7.164 9.109 8.695 1 96.44 194 HIS A C 1
ATOM 1479 O O . HIS A 1 194 ? 7.637 9.141 7.555 1 96.44 194 HIS A O 1
ATOM 1485 N N . GLU A 1 195 ? 5.848 9.164 8.945 1 97.25 195 GLU A N 1
ATOM 1486 C CA . GLU A 1 195 ? 4.887 9.141 7.844 1 97.25 195 GLU A CA 1
ATOM 1487 C C . GLU A 1 195 ? 5.02 10.375 6.969 1 97.25 195 GLU A C 1
ATOM 1489 O O . GLU A 1 195 ? 4.887 10.297 5.746 1 97.25 195 GLU A O 1
ATOM 1494 N N . LEU A 1 196 ? 5.27 11.547 7.598 1 98.38 196 LEU A N 1
ATOM 1495 C CA . LEU A 1 196 ? 5.473 12.758 6.812 1 98.38 196 LEU A CA 1
ATOM 1496 C C . LEU A 1 196 ? 6.77 12.68 6.016 1 98.38 196 LEU A C 1
ATOM 1498 O O . LEU A 1 196 ? 6.891 13.305 4.961 1 98.38 196 LEU A O 1
ATOM 1502 N N . GLY A 1 197 ? 7.781 11.922 6.531 1 96.69 197 GLY A N 1
ATOM 1503 C CA . GLY A 1 197 ? 8.938 11.625 5.695 1 96.69 197 GLY A CA 1
ATOM 1504 C C . GLY A 1 197 ? 8.562 10.992 4.367 1 96.69 197 GLY A C 1
ATOM 1505 O O . GLY A 1 197 ? 9.078 11.391 3.32 1 96.69 197 GLY A O 1
ATOM 1506 N N . HIS A 1 198 ? 7.66 10.031 4.395 1 94.38 198 HIS A N 1
ATOM 1507 C CA . HIS A 1 198 ? 7.148 9.445 3.162 1 94.38 198 HIS A CA 1
ATOM 1508 C C . HIS A 1 198 ? 6.426 10.492 2.312 1 94.38 198 HIS A C 1
ATOM 1510 O O . HIS A 1 198 ? 6.598 10.531 1.093 1 94.38 198 HIS A O 1
ATOM 1516 N N . VAL A 1 199 ? 5.621 11.312 2.961 1 97.38 199 VAL A N 1
ATOM 1517 C CA . VAL A 1 199 ? 4.906 12.367 2.252 1 97.38 199 VAL A CA 1
ATOM 1518 C C . VAL A 1 199 ? 5.906 13.281 1.546 1 97.38 199 VAL A C 1
ATOM 1520 O O . VAL A 1 199 ? 5.637 13.773 0.448 1 97.38 199 VAL A O 1
ATOM 1523 N N . LEU A 1 200 ? 7.051 13.43 2.145 1 96.38 200 LEU A N 1
ATOM 1524 C CA . LEU A 1 200 ? 8.086 14.281 1.562 1 96.38 200 LEU A CA 1
ATOM 1525 C C . LEU A 1 200 ? 8.906 13.508 0.536 1 96.38 200 LEU A C 1
ATOM 1527 O O . LEU A 1 200 ? 9.859 14.047 -0.03 1 96.38 200 LEU A O 1
ATOM 1531 N N . GLY A 1 201 ? 8.602 12.258 0.316 1 92.19 201 GLY A N 1
ATOM 1532 C CA . GLY A 1 201 ? 9.234 11.484 -0.74 1 92.19 201 GLY A CA 1
ATOM 1533 C C . GLY A 1 201 ? 10.344 10.586 -0.235 1 92.19 201 GLY A C 1
ATOM 1534 O O . GLY A 1 201 ? 11 9.891 -1.021 1 92.19 201 GLY A O 1
ATOM 1535 N N . LEU A 1 202 ? 10.586 10.57 1.054 1 89.5 202 LEU A N 1
ATOM 1536 C CA . LEU A 1 202 ? 11.664 9.766 1.621 1 89.5 202 LEU A CA 1
ATOM 1537 C C . LEU A 1 202 ? 11.242 8.305 1.764 1 89.5 202 LEU A C 1
ATOM 1539 O O . LEU A 1 202 ? 10.086 8.023 2.084 1 89.5 202 LEU A O 1
ATOM 1543 N N . ARG A 1 203 ? 12.117 7.445 1.565 1 85.25 203 ARG A N 1
ATOM 1544 C CA . ARG A 1 203 ? 11.875 6.008 1.676 1 85.25 203 ARG A CA 1
ATOM 1545 C C . ARG A 1 203 ? 12.539 5.438 2.93 1 85.25 203 ARG A C 1
ATOM 1547 O O . ARG A 1 203 ? 13.328 6.121 3.586 1 85.25 203 ARG A O 1
ATOM 1554 N N . HIS A 1 204 ? 12.164 4.145 3.291 1 84.06 204 HIS A N 1
ATOM 1555 C CA . HIS A 1 204 ? 12.734 3.516 4.473 1 84.06 204 HIS A CA 1
ATOM 1556 C C . HIS A 1 204 ? 14.25 3.371 4.34 1 84.06 204 HIS A C 1
ATOM 1558 O O . HIS A 1 204 ? 14.758 3.123 3.246 1 84.06 204 HIS A O 1
ATOM 1564 N N . GLU A 1 205 ? 14.789 3.564 5.602 1 71.56 205 GLU A N 1
ATOM 1565 C CA . GLU A 1 205 ? 16.234 3.328 5.672 1 71.56 205 GLU A CA 1
ATOM 1566 C C . GLU A 1 205 ? 16.547 1.846 5.516 1 71.56 205 GLU A C 1
ATOM 1568 O O . GLU A 1 205 ? 15.797 0.987 5.977 1 71.56 205 GLU A O 1
ATOM 1573 N N . PHE A 1 206 ? 17.172 1.315 4.676 1 54.34 206 PHE A N 1
ATOM 1574 C CA . PHE A 1 206 ? 17.531 -0.095 4.57 1 54.34 206 PHE A CA 1
ATOM 1575 C C . PHE A 1 206 ? 18.578 -0.467 5.621 1 54.34 206 PHE A C 1
ATOM 1577 O O . PHE A 1 206 ? 19.438 0.346 5.969 1 54.34 206 PHE A O 1
ATOM 1584 N N . ALA A 1 207 ? 18.172 -1.261 6.691 1 41.5 207 ALA A N 1
ATOM 1585 C CA . ALA A 1 207 ? 19.109 -1.771 7.691 1 41.5 207 ALA A CA 1
ATOM 1586 C C . ALA A 1 207 ? 20.312 -2.436 7.031 1 41.5 207 ALA A C 1
ATOM 1588 O O . ALA A 1 207 ? 20.156 -3.334 6.199 1 41.5 207 ALA A O 1
ATOM 1589 N N . PRO A 1 208 ? 21.453 -1.855 7.145 1 39.5 208 PRO A N 1
ATOM 1590 C CA . PRO A 1 208 ? 22.703 -2.541 6.836 1 39.5 208 PRO A CA 1
ATOM 1591 C C . PRO A 1 208 ? 22.859 -3.863 7.582 1 39.5 208 PRO A C 1
ATOM 1593 O O . PRO A 1 208 ? 23.906 -4.508 7.5 1 39.5 208 PRO A O 1
ATOM 1596 N N . GLU A 1 209 ? 22.141 -4.215 8.656 1 37.03 209 GLU A N 1
ATOM 1597 C CA . GLU A 1 209 ? 23 -5.16 9.367 1 37.03 209 GLU A CA 1
ATOM 1598 C C . GLU A 1 209 ? 23.797 -6.031 8.398 1 37.03 209 GLU A C 1
ATOM 1600 O O . GLU A 1 209 ? 24.672 -6.785 8.82 1 37.03 209 GLU A O 1
ATOM 1605 N N . LEU A 1 210 ? 23.312 -6.418 7.309 1 32.97 210 LEU A N 1
ATOM 1606 C CA . LEU A 1 210 ? 24.344 -7.328 6.809 1 32.97 210 LEU A CA 1
ATOM 1607 C C . LEU A 1 210 ? 25.5 -6.555 6.195 1 32.97 210 LEU A C 1
ATOM 1609 O O . LEU A 1 210 ? 26.625 -7.074 6.102 1 32.97 210 LEU A O 1
ATOM 1613 N N . GLU A 1 211 ? 25.406 -5.754 5.043 1 33.5 211 GLU A N 1
ATOM 1614 C CA . GLU A 1 211 ? 26.703 -5.582 4.387 1 33.5 211 GLU A CA 1
ATOM 1615 C C . GLU A 1 211 ? 27.406 -4.328 4.887 1 33.5 211 GLU A C 1
ATOM 1617 O O . GLU A 1 211 ? 26.922 -3.213 4.699 1 33.5 211 GLU A O 1
ATOM 1622 N N . ASP A 1 212 ? 27.953 -4.273 6.047 1 32.5 212 ASP A N 1
ATOM 1623 C CA . ASP A 1 212 ? 29.016 -3.395 6.5 1 32.5 212 ASP A CA 1
ATOM 1624 C C . ASP A 1 212 ? 30 -3.088 5.363 1 32.5 212 ASP A C 1
ATOM 1626 O O . ASP A 1 212 ? 31.125 -2.678 5.609 1 32.5 212 ASP A O 1
ATOM 1630 N N . GLU A 1 213 ? 29.938 -3.715 4.145 1 35.5 213 GLU A N 1
ATOM 1631 C CA . GLU A 1 213 ? 31.172 -3.395 3.42 1 35.5 213 GLU A CA 1
ATOM 1632 C C . GLU A 1 213 ? 31.094 -2.002 2.799 1 35.5 213 GLU A C 1
ATOM 1634 O O . GLU A 1 213 ? 30.016 -1.552 2.402 1 35.5 213 GLU A O 1
ATOM 1639 N N . ALA A 1 214 ? 32.188 -1.167 2.838 1 35.53 214 ALA A N 1
ATOM 1640 C CA . ALA A 1 214 ? 32.625 0.194 2.539 1 35.53 214 ALA A CA 1
ATOM 1641 C C . ALA A 1 214 ? 31.953 0.717 1.268 1 35.53 214 ALA A C 1
ATOM 1643 O O . ALA A 1 214 ? 31.812 1.929 1.087 1 35.53 214 ALA A O 1
ATOM 1644 N N . ASP A 1 215 ? 31.688 -0.034 0.178 1 32.69 215 ASP A N 1
ATOM 1645 C CA . ASP A 1 215 ? 31.516 0.473 -1.18 1 32.69 215 ASP A CA 1
ATOM 1646 C C . ASP A 1 215 ? 30.047 0.521 -1.563 1 32.69 215 ASP A C 1
ATOM 1648 O O . ASP A 1 215 ? 29.703 0.444 -2.744 1 32.69 215 ASP A O 1
ATOM 1652 N N . ASN A 1 216 ? 29.156 0.406 -0.58 1 36.16 216 ASN A N 1
ATOM 1653 C CA . ASN A 1 216 ? 27.75 0.273 -0.986 1 36.16 216 ASN A CA 1
ATOM 1654 C C . ASN A 1 216 ? 27.141 1.622 -1.358 1 36.16 216 ASN A C 1
ATOM 1656 O O . ASN A 1 216 ? 27.031 2.512 -0.513 1 36.16 216 ASN A O 1
ATOM 1660 N N . TYR A 1 217 ? 27.422 2.066 -2.711 1 33.19 217 TYR A N 1
ATOM 1661 C CA . TYR A 1 217 ? 26.969 3.299 -3.346 1 33.19 217 TYR A CA 1
ATOM 1662 C C . TYR A 1 217 ? 25.438 3.338 -3.438 1 33.19 217 TYR A C 1
ATOM 1664 O O . TYR A 1 217 ? 24.844 2.615 -4.238 1 33.19 217 TYR A O 1
ATOM 1672 N N . THR A 1 218 ? 24.625 3.158 -2.512 1 42.97 218 THR A N 1
ATOM 1673 C CA . THR A 1 218 ? 23.172 3.348 -2.529 1 42.97 218 THR A CA 1
ATOM 1674 C C . THR A 1 218 ? 22.828 4.773 -2.951 1 42.97 218 THR A C 1
ATOM 1676 O O . THR A 1 218 ? 23.625 5.691 -2.793 1 42.97 218 THR A O 1
ATOM 1679 N N . VAL A 1 219 ? 22 5 -4.086 1 46.5 219 VAL A N 1
ATOM 1680 C CA . VAL A 1 219 ? 21.484 6.359 -4.199 1 46.5 219 VAL A CA 1
ATOM 1681 C C . VAL A 1 219 ? 21.141 6.891 -2.811 1 46.5 219 VAL A C 1
ATOM 1683 O O . VAL A 1 219 ? 19.984 6.785 -2.369 1 46.5 219 VAL A O 1
ATOM 1686 N N . GLN A 1 220 ? 21.812 6.371 -1.908 1 51.5 220 GLN A N 1
ATOM 1687 C CA . GLN A 1 220 ? 21.688 6.895 -0.552 1 51.5 220 GLN A CA 1
ATOM 1688 C C . GLN A 1 220 ? 22.219 8.32 -0.47 1 51.5 220 GLN A C 1
ATOM 1690 O O . GLN A 1 220 ? 23.359 8.594 -0.875 1 51.5 220 GLN A O 1
ATOM 1695 N N . ILE A 1 221 ? 21.141 9.195 -0.418 1 55.34 221 ILE A N 1
ATOM 1696 C CA . ILE A 1 221 ? 21.609 10.531 -0.08 1 55.34 221 ILE A CA 1
ATOM 1697 C C . ILE A 1 221 ? 22.266 10.516 1.293 1 55.34 221 ILE A C 1
ATOM 1699 O O . ILE A 1 221 ? 21.594 10.43 2.32 1 55.34 221 ILE A O 1
ATOM 1703 N N . GLY A 1 222 ? 23.516 10.195 1.355 1 55.75 222 GLY A N 1
ATOM 1704 C CA . GLY A 1 222 ? 24.328 10.234 2.564 1 55.75 222 GLY A CA 1
ATOM 1705 C C . GLY A 1 222 ? 24.5 8.875 3.209 1 55.75 222 GLY A C 1
ATOM 1706 O O . GLY A 1 222 ? 24.031 7.867 2.686 1 55.75 222 GLY A O 1
ATOM 1707 N N . PRO A 1 223 ? 25.203 8.797 4.312 1 60.22 223 PRO A N 1
ATOM 1708 C CA . PRO A 1 223 ? 25.484 7.523 4.973 1 60.22 223 PRO A CA 1
ATOM 1709 C C . PRO A 1 223 ? 24.266 6.918 5.641 1 60.22 223 PRO A C 1
ATOM 1711 O O . PRO A 1 223 ? 23.344 7.645 6.043 1 60.22 223 PRO A O 1
ATOM 1714 N N . ARG A 1 224 ? 24.203 5.672 5.672 1 69.75 224 ARG A N 1
ATOM 1715 C CA . ARG A 1 224 ? 23.141 4.949 6.352 1 69.75 224 ARG A CA 1
ATOM 1716 C C . ARG A 1 224 ? 23.172 5.203 7.852 1 69.75 224 ARG A C 1
ATOM 1718 O O . ARG A 1 224 ? 24.234 5.293 8.453 1 69.75 224 ARG A O 1
ATOM 1725 N N . ASN A 1 225 ? 22 5.5 8.438 1 77.44 225 ASN A N 1
ATOM 1726 C CA . ASN A 1 225 ? 21.797 5.688 9.875 1 77.44 225 ASN A CA 1
ATOM 1727 C C . ASN A 1 225 ? 20.609 4.875 10.383 1 77.44 225 ASN A C 1
ATOM 1729 O O . ASN A 1 225 ? 19.453 5.227 10.125 1 77.44 225 ASN A O 1
ATOM 1733 N N . PRO A 1 226 ? 20.922 3.711 11.031 1 78.75 226 PRO A N 1
ATOM 1734 C CA . PRO A 1 226 ? 19.828 2.877 11.523 1 78.75 226 PRO A CA 1
ATOM 1735 C C . PRO A 1 226 ? 18.875 3.639 12.445 1 78.75 226 PRO A C 1
ATOM 1737 O O . PRO A 1 226 ? 17.75 3.201 12.664 1 78.75 226 PRO A O 1
ATOM 1740 N N . LEU A 1 227 ? 19.297 4.777 12.938 1 86.5 227 LEU A N 1
ATOM 1741 C CA . LEU A 1 227 ? 18.484 5.562 13.859 1 86.5 227 LEU A CA 1
ATOM 1742 C C . LEU A 1 227 ? 17.688 6.617 13.109 1 86.5 227 LEU A C 1
ATOM 1744 O O . LEU A 1 227 ? 16.938 7.391 13.727 1 86.5 227 LEU A O 1
ATOM 1748 N N . SER A 1 228 ? 17.812 6.551 11.773 1 90.31 228 SER A N 1
ATOM 1749 C CA . SER A 1 228 ? 17.078 7.504 10.945 1 90.31 228 SER A CA 1
ATOM 1750 C C . SER A 1 228 ? 15.586 7.496 11.281 1 90.31 228 SER A C 1
ATOM 1752 O O . SER A 1 228 ? 15.016 6.441 11.555 1 90.31 228 SER A O 1
ATOM 1754 N N . VAL A 1 229 ? 14.977 8.664 11.164 1 94.62 229 VAL A N 1
ATOM 1755 C CA . VAL A 1 229 ? 13.531 8.781 11.344 1 94.62 229 VAL A CA 1
ATOM 1756 C C . VAL A 1 229 ? 12.812 7.852 10.359 1 94.62 229 VAL A C 1
ATOM 1758 O O . VAL A 1 229 ? 11.672 7.449 10.594 1 94.62 229 VAL A O 1
ATOM 1761 N N . MET A 1 230 ? 13.523 7.465 9.242 1 91 230 MET A N 1
ATOM 1762 C CA . MET A 1 230 ? 12.945 6.605 8.219 1 91 230 MET A CA 1
ATOM 1763 C C . MET A 1 230 ? 13.336 5.148 8.445 1 91 230 MET A C 1
ATOM 1765 O O . MET A 1 230 ? 13.109 4.297 7.582 1 91 230 MET A O 1
ATOM 1769 N N . GLY A 1 231 ? 13.945 4.953 9.578 1 85.94 231 GLY A N 1
ATOM 1770 C CA . GLY A 1 231 ? 14.312 3.59 9.93 1 85.94 231 GLY A CA 1
ATOM 1771 C C . GLY A 1 231 ? 13.219 2.848 10.672 1 85.94 231 GLY A C 1
ATOM 1772 O O . GLY A 1 231 ? 12.047 3.234 10.609 1 85.94 231 GLY A O 1
ATOM 1773 N N . TYR A 1 232 ? 13.602 1.798 11.344 1 81.38 232 TYR A N 1
ATOM 1774 C CA . TYR A 1 232 ? 12.625 0.898 11.945 1 81.38 232 TYR A CA 1
ATOM 1775 C C . TYR A 1 232 ? 12.664 0.985 13.461 1 81.38 232 TYR A C 1
ATOM 1777 O O . TYR A 1 232 ? 11.859 0.348 14.148 1 81.38 232 TYR A O 1
ATOM 1785 N N . GLU A 1 233 ? 13.516 1.842 13.898 1 85.12 233 GLU A N 1
ATOM 1786 C CA . GLU A 1 233 ? 13.586 1.999 15.352 1 85.12 233 GLU A CA 1
ATOM 1787 C C . GLU A 1 233 ? 12.391 2.789 15.875 1 85.12 233 GLU A C 1
ATOM 1789 O O . GLU A 1 233 ? 11.977 3.775 15.266 1 85.12 233 GLU A O 1
ATOM 1794 N N . PHE A 1 234 ? 11.875 2.396 17.031 1 89.19 234 PHE A N 1
ATOM 1795 C CA . PHE A 1 234 ? 10.758 3.082 17.672 1 89.19 234 PHE A CA 1
ATOM 1796 C C . PHE A 1 234 ? 11.203 3.736 18.984 1 89.19 234 PHE A C 1
ATOM 1798 O O . PHE A 1 234 ? 11.906 3.121 19.781 1 89.19 234 PHE A O 1
ATOM 1805 N N . PRO A 1 235 ? 10.891 5 19.297 1 92.69 235 PRO A N 1
ATOM 1806 C CA . PRO A 1 235 ? 10.125 5.848 18.375 1 92.69 235 PRO A CA 1
ATOM 1807 C C . PRO A 1 235 ? 11.008 6.531 17.328 1 92.69 235 PRO A C 1
ATOM 1809 O O . PRO A 1 235 ? 12.164 6.848 17.609 1 92.69 235 PRO A O 1
ATOM 1812 N N . PRO A 1 236 ? 10.445 6.746 16.141 1 93.94 236 PRO A N 1
ATOM 1813 C CA . PRO A 1 236 ? 11.219 7.469 15.125 1 93.94 236 PRO A CA 1
ATOM 1814 C C . PRO A 1 236 ? 11.539 8.906 15.539 1 93.94 236 PRO A C 1
ATOM 1816 O O . PRO A 1 236 ? 10.703 9.578 16.141 1 93.94 236 PRO A O 1
ATOM 1819 N N . GLN A 1 237 ? 12.742 9.281 15.234 1 95 237 GLN A N 1
ATOM 1820 C CA . GLN A 1 237 ? 13.203 10.633 15.523 1 95 237 GLN A CA 1
ATOM 1821 C C . GLN A 1 237 ? 14.102 11.164 14.414 1 95 237 GLN A C 1
ATOM 1823 O O . GLN A 1 237 ? 14.93 10.43 13.875 1 95 237 GLN A O 1
ATOM 1828 N N . ILE A 1 238 ? 13.906 12.383 14.172 1 96.88 238 ILE A N 1
ATOM 1829 C CA . ILE A 1 238 ? 14.766 12.992 13.164 1 96.88 238 ILE A CA 1
ATOM 1830 C C . ILE A 1 238 ? 16.203 13.062 13.68 1 96.88 238 ILE A C 1
ATOM 1832 O O . ILE A 1 238 ? 16.453 13.539 14.789 1 96.88 238 ILE A O 1
ATOM 1836 N N . GLN A 1 239 ? 17.062 12.508 12.891 1 94.62 239 GLN A N 1
ATOM 1837 C CA . GLN A 1 239 ? 18.484 12.539 13.18 1 94.62 239 GLN A CA 1
ATOM 1838 C C . GLN A 1 239 ? 19.188 13.609 12.352 1 94.62 239 GLN A C 1
ATOM 1840 O O . GLN A 1 239 ? 18.672 14.031 11.312 1 94.62 239 GLN A O 1
ATOM 1845 N N . PRO A 1 240 ? 20.406 14.008 12.805 1 93.44 240 PRO A N 1
ATOM 1846 C CA . PRO A 1 240 ? 21.172 14.969 12 1 93.44 240 PRO A CA 1
ATOM 1847 C C . PRO A 1 240 ? 21.375 14.492 10.562 1 93.44 240 PRO A C 1
ATOM 1849 O O . PRO A 1 240 ? 21.312 15.297 9.633 1 93.44 240 PRO A O 1
ATOM 1852 N N . SER A 1 241 ? 21.547 13.219 10.398 1 87.94 241 SER A N 1
ATOM 1853 C CA . SER A 1 241 ? 21.734 12.68 9.047 1 87.94 241 SER A CA 1
ATOM 1854 C C . SER A 1 241 ? 20.469 12.844 8.211 1 87.94 241 SER A C 1
ATOM 1856 O O . SER A 1 241 ? 20.547 13.047 6.996 1 87.94 241 SER A O 1
ATOM 1858 N N . ASP A 1 242 ? 19.344 12.727 8.844 1 92.88 242 ASP A N 1
ATOM 1859 C CA . ASP A 1 242 ? 18.078 12.953 8.133 1 92.88 242 ASP A CA 1
ATOM 1860 C C . ASP A 1 242 ? 18 14.383 7.609 1 92.88 242 ASP A C 1
ATOM 1862 O O . ASP A 1 242 ? 17.578 14.609 6.477 1 92.88 242 ASP A O 1
ATOM 1866 N N . VAL A 1 243 ? 18.359 15.289 8.516 1 94.62 243 VAL A N 1
ATOM 1867 C CA . VAL A 1 243 ? 18.328 16.703 8.18 1 94.62 243 VAL A CA 1
ATOM 1868 C C . VAL A 1 243 ? 19.219 16.969 6.969 1 94.62 243 VAL A C 1
ATOM 1870 O O . VAL A 1 243 ? 18.781 17.594 5.992 1 94.62 243 VAL A O 1
ATOM 1873 N N . GLU A 1 244 ? 20.422 16.422 7.008 1 89.31 244 GLU A N 1
ATOM 1874 C CA . GLU A 1 244 ? 21.375 16.625 5.926 1 89.31 244 GLU A CA 1
ATOM 1875 C C . GLU A 1 244 ? 20.875 16.016 4.621 1 89.31 244 GLU A C 1
ATOM 1877 O O . GLU A 1 244 ? 20.906 16.656 3.572 1 89.31 244 GLU A O 1
ATOM 1882 N N . ASN A 1 245 ? 20.344 14.867 4.676 1 85.69 245 ASN A N 1
ATOM 1883 C CA . ASN A 1 245 ? 19.938 14.133 3.48 1 85.69 245 ASN A CA 1
ATOM 1884 C C . ASN A 1 245 ? 18.703 14.742 2.832 1 85.69 245 ASN A C 1
ATOM 1886 O O . ASN A 1 245 ? 18.641 14.859 1.606 1 85.69 245 ASN A O 1
ATOM 1890 N N . VAL A 1 246 ? 17.766 15.094 3.635 1 92.38 246 VAL A N 1
ATOM 1891 C CA . VAL A 1 246 ? 16.531 15.625 3.064 1 92.38 246 VAL A CA 1
ATOM 1892 C C . VAL A 1 246 ? 16.797 17 2.455 1 92.38 246 VAL A C 1
ATOM 1894 O O . VAL A 1 246 ? 16.219 17.359 1.425 1 92.38 246 VAL A O 1
ATOM 1897 N N . LYS A 1 247 ? 17.625 17.812 3.094 1 92.75 247 LYS A N 1
ATOM 1898 C CA . LYS A 1 247 ? 18.016 19.094 2.514 1 92.75 247 LYS A CA 1
ATOM 1899 C C . LYS A 1 247 ? 18.734 18.906 1.182 1 92.75 247 LYS A C 1
ATOM 1901 O O . LYS A 1 247 ? 18.438 19.609 0.208 1 92.75 247 LYS A O 1
ATOM 1906 N N . ALA A 1 248 ? 19.625 17.875 1.159 1 86.75 248 ALA A N 1
ATOM 1907 C CA . ALA A 1 248 ? 20.328 17.578 -0.09 1 86.75 248 ALA A CA 1
ATOM 1908 C C . ALA A 1 248 ? 19.344 17.141 -1.173 1 86.75 248 ALA A C 1
ATOM 1910 O O . ALA A 1 248 ? 19.469 17.531 -2.334 1 86.75 248 ALA A O 1
ATOM 1911 N N . PHE A 1 249 ? 18.406 16.375 -0.798 1 89.25 249 PHE A N 1
ATOM 1912 C CA . PHE A 1 249 ? 17.406 15.859 -1.724 1 89.25 249 PHE A CA 1
ATOM 1913 C C . PHE A 1 249 ? 16.594 17 -2.33 1 89.25 249 PHE A C 1
ATOM 1915 O O . PHE A 1 249 ? 16.453 17.078 -3.551 1 89.25 249 PHE A O 1
ATOM 1922 N N . TYR A 1 250 ? 16.078 17.938 -1.571 1 92.5 250 TYR A N 1
ATOM 1923 C CA . TYR A 1 250 ? 15.195 18.984 -2.037 1 92.5 250 TYR A CA 1
ATOM 1924 C C . TYR A 1 250 ? 15.984 20.125 -2.682 1 92.5 250 TYR A C 1
ATOM 1926 O O . TYR A 1 250 ? 15.43 20.906 -3.463 1 92.5 250 TYR A O 1
ATOM 1934 N N . LYS A 1 251 ? 17.266 20.219 -2.367 1 90.12 251 LYS A N 1
ATOM 1935 C CA . LYS A 1 251 ? 18.078 21.266 -2.979 1 90.12 251 LYS A CA 1
ATOM 1936 C C . LYS A 1 251 ? 18.703 20.766 -4.281 1 90.12 251 LYS A C 1
ATOM 1938 O O . LYS A 1 251 ? 19.281 21.562 -5.035 1 90.12 251 LYS A O 1
ATOM 1943 N N . PHE A 1 252 ? 18.609 19.438 -4.441 1 86.69 252 PHE A N 1
ATOM 1944 C CA . PHE A 1 252 ? 19.219 18.875 -5.641 1 86.69 252 PHE A CA 1
ATOM 1945 C C . PHE A 1 252 ? 18.562 19.422 -6.898 1 86.69 252 PHE A C 1
ATOM 1947 O O . PHE A 1 252 ? 17.359 19.203 -7.125 1 86.69 252 PHE A O 1
ATOM 1954 N N . PRO A 1 253 ? 19.312 20.031 -7.676 1 86.19 253 PRO A N 1
ATOM 1955 C CA . PRO A 1 253 ? 18.719 20.688 -8.844 1 86.19 253 PRO A CA 1
ATOM 1956 C C . PRO A 1 253 ? 18.547 19.734 -10.023 1 86.19 253 PRO A C 1
ATOM 1958 O O . PRO A 1 253 ? 17.859 20.062 -11 1 86.19 253 PRO A O 1
ATOM 1961 N N . GLY A 1 254 ? 19.156 18.531 -9.945 1 80.81 254 GLY A N 1
ATOM 1962 C CA . GLY A 1 254 ? 19.109 17.609 -11.062 1 80.81 254 GLY A CA 1
ATOM 1963 C C . GLY A 1 254 ? 17.75 16.922 -11.227 1 80.81 254 GLY A C 1
ATOM 1964 O O . GLY A 1 254 ? 16.906 17.016 -10.336 1 80.81 254 GLY A O 1
ATOM 1965 N N . LYS A 1 255 ? 17.656 16.344 -12.383 1 81.25 255 LYS A N 1
ATOM 1966 C CA . LYS A 1 255 ? 16.375 15.695 -12.711 1 81.25 255 LYS A CA 1
ATOM 1967 C C . LYS A 1 255 ? 16.484 14.18 -12.578 1 81.25 255 LYS A C 1
ATOM 1969 O O . LYS A 1 255 ? 15.508 13.461 -12.781 1 81.25 255 LYS A O 1
ATOM 1974 N N . ALA A 1 256 ? 17.656 13.758 -12.273 1 76.19 256 ALA A N 1
ATOM 1975 C CA . ALA A 1 256 ? 17.844 12.312 -12.141 1 76.19 256 ALA A CA 1
ATOM 1976 C C . ALA A 1 256 ? 18.984 12 -11.18 1 76.19 256 ALA A C 1
ATOM 1978 O O . ALA A 1 256 ? 19.953 12.773 -11.07 1 76.19 256 ALA A O 1
ATOM 1979 N N . LEU A 1 257 ? 18.797 11.023 -10.477 1 71.5 257 LEU A N 1
ATOM 1980 C CA . LEU A 1 257 ? 19.844 10.547 -9.578 1 71.5 257 LEU A CA 1
ATOM 1981 C C . LEU A 1 257 ? 20.438 9.234 -10.086 1 71.5 257 LEU A C 1
ATOM 1983 O O . LEU A 1 257 ? 19.703 8.336 -10.508 1 71.5 257 LEU A O 1
ATOM 1987 N N . GLY A 1 258 ? 21.781 9.266 -10.289 1 61.59 258 GLY A N 1
ATOM 1988 C CA . GLY A 1 258 ? 22.484 8.078 -10.742 1 61.59 258 GLY A CA 1
ATOM 1989 C C . GLY A 1 258 ? 22.766 7.086 -9.625 1 61.59 258 GLY A C 1
ATOM 1990 O O . GLY A 1 258 ? 22.797 7.461 -8.453 1 61.59 258 GLY A O 1
ATOM 1991 N N . TRP A 1 259 ? 22.656 5.855 -9.93 1 54.69 259 TRP A N 1
ATOM 1992 C CA . TRP A 1 259 ? 23.156 4.836 -9.016 1 54.69 259 TRP A CA 1
ATOM 1993 C C . TRP A 1 259 ? 24.297 4.043 -9.656 1 54.69 259 TRP A C 1
ATOM 1995 O O . TRP A 1 259 ? 24.281 3.793 -10.867 1 54.69 259 TRP A O 1
ATOM 2005 N N . LYS A 1 260 ? 25.578 4.332 -9.117 1 49.91 260 LYS A N 1
ATOM 2006 C CA . LYS A 1 260 ? 26.797 3.713 -9.641 1 49.91 260 LYS A CA 1
ATOM 2007 C C . LYS A 1 260 ? 26.906 2.256 -9.203 1 49.91 260 LYS A C 1
ATOM 2009 O O . LYS A 1 260 ? 26.469 1.896 -8.109 1 49.91 260 LYS A O 1
ATOM 2014 N N . GLU A 1 261 ? 27.094 1.355 -10.258 1 44.78 261 GLU A N 1
ATOM 2015 C CA . GLU A 1 261 ? 27.484 -0.033 -10.031 1 44.78 261 GLU A CA 1
ATOM 2016 C C . GLU A 1 261 ? 28.891 -0.124 -9.445 1 44.78 261 GLU A C 1
ATOM 2018 O O . GLU A 1 261 ? 29.797 0.56 -9.914 1 44.78 261 GLU A O 1
ATOM 2023 N N . ALA A 1 262 ? 29.094 -0.371 -8.156 1 39.09 262 ALA A N 1
ATOM 2024 C CA . ALA A 1 262 ? 30.484 -0.477 -7.715 1 39.09 262 ALA A CA 1
ATOM 2025 C C . ALA A 1 262 ? 31.344 -1.182 -8.758 1 39.09 262 ALA A C 1
ATOM 2027 O O . ALA A 1 262 ? 32.438 -0.733 -9.07 1 39.09 262 ALA A O 1
ATOM 2028 N N . TYR A 1 263 ? 31.094 -2.51 -8.812 1 40.09 263 TYR A N 1
ATOM 2029 C CA . TYR A 1 263 ? 32.062 -3.396 -9.453 1 40.09 263 TYR A CA 1
ATOM 2030 C C . TYR A 1 263 ? 31.844 -3.422 -10.961 1 40.09 263 TYR A C 1
ATOM 2032 O O . TYR A 1 263 ? 32.219 -4.391 -11.633 1 40.09 263 TYR A O 1
ATOM 2040 N N . THR A 1 264 ? 30.906 -2.799 -11.414 1 40.75 264 THR A N 1
ATOM 2041 C CA . THR A 1 264 ? 30.938 -2.967 -12.859 1 40.75 264 THR A CA 1
ATOM 2042 C C . THR A 1 264 ? 31.844 -1.917 -13.5 1 40.75 264 THR A C 1
ATOM 2044 O O . THR A 1 264 ? 31.891 -0.773 -13.047 1 40.75 264 THR A O 1
ATOM 2047 N N . GLU A 1 265 ? 32.781 -2.385 -14.102 1 41.72 265 GLU A N 1
ATOM 2048 C CA . GLU A 1 265 ? 33.688 -1.609 -14.938 1 41.72 265 GLU A CA 1
ATOM 2049 C C . GLU A 1 265 ? 32.938 -0.593 -15.789 1 41.72 265 GLU A C 1
ATOM 2051 O O . GLU A 1 265 ? 33.5 0.385 -16.266 1 41.72 265 GLU A O 1
ATOM 2056 N N . THR A 1 266 ? 31.922 -1.012 -16.469 1 42.56 266 THR A N 1
ATOM 2057 C CA . THR A 1 266 ? 31.297 -0.086 -17.422 1 42.56 266 THR A CA 1
ATOM 2058 C C . THR A 1 266 ? 30.328 0.849 -16.703 1 42.56 266 THR A C 1
ATOM 2060 O O . THR A 1 266 ? 29.391 0.394 -16.047 1 42.56 266 THR A O 1
ATOM 2063 N N . PRO A 1 267 ? 30.594 2.062 -16.547 1 45.84 267 PRO A N 1
ATOM 2064 C CA . PRO A 1 267 ? 29.844 3.096 -15.828 1 45.84 267 PRO A CA 1
ATOM 2065 C C . PRO A 1 267 ? 28.375 3.15 -16.234 1 45.84 267 PRO A C 1
ATOM 2067 O O . PRO A 1 267 ? 27.781 4.23 -16.281 1 45.84 267 PRO A O 1
ATOM 2070 N N . LYS A 1 268 ? 27.828 1.982 -16.828 1 48.91 268 LYS A N 1
ATOM 2071 C CA . LYS A 1 268 ? 26.484 2.367 -17.219 1 48.91 268 LYS A CA 1
ATOM 2072 C C . LYS A 1 268 ? 25.656 2.812 -16.016 1 48.91 268 LYS A C 1
ATOM 2074 O O . LYS A 1 268 ? 25.547 2.086 -15.031 1 48.91 268 LYS A O 1
ATOM 2079 N N . LYS A 1 269 ? 25.484 4.145 -15.883 1 52.41 269 LYS A N 1
ATOM 2080 C CA . LYS A 1 269 ? 24.719 4.906 -14.906 1 52.41 269 LYS A CA 1
ATOM 2081 C C . LYS A 1 269 ? 23.219 4.742 -15.141 1 52.41 269 LYS A C 1
ATOM 2083 O O . LYS A 1 269 ? 22.719 4.996 -16.234 1 52.41 269 LYS A O 1
ATOM 2088 N N . SER A 1 270 ? 22.625 3.682 -14.492 1 62.12 270 SER A N 1
ATOM 2089 C CA . SER A 1 270 ? 21.172 3.77 -14.547 1 62.12 270 SER A CA 1
ATOM 2090 C C . SER A 1 270 ? 20.656 4.93 -13.695 1 62.12 270 SER A C 1
ATOM 2092 O O . SER A 1 270 ? 21.234 5.25 -12.656 1 62.12 270 SER A O 1
ATOM 2094 N N . MET A 1 271 ? 19.875 5.801 -14.422 1 67.5 271 MET A N 1
ATOM 2095 C CA . MET A 1 271 ? 19.344 7.004 -13.773 1 67.5 271 MET A CA 1
ATOM 2096 C C . MET A 1 271 ? 17.875 6.836 -13.414 1 67.5 271 MET A C 1
ATOM 2098 O O . MET A 1 271 ? 17.109 6.238 -14.18 1 67.5 271 MET A O 1
ATOM 2102 N N . LEU A 1 272 ? 17.594 7.145 -12.172 1 73.75 272 LEU A N 1
ATOM 2103 C CA . LEU A 1 272 ? 16.203 7.293 -11.789 1 73.75 272 LEU A CA 1
ATOM 2104 C C . LEU A 1 272 ? 15.75 8.742 -11.93 1 73.75 272 LEU A C 1
ATOM 2106 O O . LEU A 1 272 ? 16.406 9.648 -11.398 1 73.75 272 LEU A O 1
ATOM 2110 N N . LEU A 1 273 ? 14.711 8.914 -12.594 1 80.88 273 LEU A N 1
ATOM 2111 C CA . LEU A 1 273 ? 14.203 10.273 -12.805 1 80.88 273 LEU A CA 1
ATOM 2112 C C . LEU A 1 273 ? 13.508 10.797 -11.555 1 80.88 273 LEU A C 1
ATOM 2114 O O . LEU A 1 273 ? 12.789 10.055 -10.883 1 80.88 273 LEU A O 1
ATOM 2118 N N . ILE A 1 274 ? 13.773 12.062 -11.273 1 83.88 274 ILE A N 1
ATOM 2119 C CA . ILE A 1 274 ? 13.031 12.766 -10.227 1 83.88 274 ILE A CA 1
ATOM 2120 C C . ILE A 1 274 ? 11.836 13.484 -10.844 1 83.88 274 ILE A C 1
ATOM 2122 O O . ILE A 1 274 ? 11.977 14.242 -11.797 1 83.88 274 ILE A O 1
ATOM 2126 N N . LYS A 1 275 ? 10.727 13.18 -10.383 1 89.75 275 LYS A N 1
ATOM 2127 C CA . LYS A 1 275 ? 9.531 13.898 -10.805 1 89.75 275 LYS A CA 1
ATOM 2128 C C . LYS A 1 275 ? 9.039 14.836 -9.711 1 89.75 275 LYS A C 1
ATOM 2130 O O . LYS A 1 275 ? 8.68 14.398 -8.617 1 89.75 275 LYS A O 1
ATOM 2135 N N . ASP A 1 276 ? 8.977 16.125 -10.008 1 92.88 276 ASP A N 1
ATOM 2136 C CA . ASP A 1 276 ? 8.484 17.141 -9.086 1 92.88 276 ASP A CA 1
ATOM 2137 C C . ASP A 1 276 ? 6.984 17.375 -9.266 1 92.88 276 ASP A C 1
ATOM 2139 O O . ASP A 1 276 ? 6.539 17.766 -10.344 1 92.88 276 ASP A O 1
ATOM 2143 N N . TYR A 1 277 ? 6.281 17.094 -8.242 1 94.5 277 TYR A N 1
ATOM 2144 C CA . TYR A 1 277 ? 4.832 17.25 -8.266 1 94.5 277 TYR A CA 1
ATOM 2145 C C . TYR A 1 277 ? 4.402 18.547 -7.613 1 94.5 277 TYR A C 1
ATOM 2147 O O . TYR A 1 277 ? 5.027 19 -6.652 1 94.5 277 TYR A O 1
ATOM 2155 N N . ASP A 1 278 ? 3.354 19.156 -8.109 1 93.88 278 ASP A N 1
ATOM 2156 C CA . ASP A 1 278 ? 2.621 20.172 -7.367 1 93.88 278 ASP A CA 1
ATOM 2157 C C . ASP A 1 278 ? 1.505 19.547 -6.531 1 93.88 278 ASP A C 1
ATOM 2159 O O . ASP A 1 278 ? 0.686 18.797 -7.047 1 93.88 278 ASP A O 1
ATOM 2163 N N . ALA A 1 279 ? 1.565 19.797 -5.289 1 93.25 279 ALA A N 1
ATOM 2164 C CA . ALA A 1 279 ? 0.438 19.328 -4.488 1 93.25 279 ALA A CA 1
ATOM 2165 C C . ALA A 1 279 ? -0.872 19.938 -4.973 1 93.25 279 ALA A C 1
ATOM 2167 O O . ALA A 1 279 ? -0.929 21.125 -5.281 1 93.25 279 ALA A O 1
ATOM 2168 N N . ASN A 1 280 ? -1.87 19.141 -5.133 1 88.81 280 ASN A N 1
ATOM 2169 C CA . ASN A 1 280 ? -3.16 19.641 -5.598 1 88.81 280 ASN A CA 1
ATOM 2170 C C . ASN A 1 280 ? -3.971 20.25 -4.461 1 88.81 280 ASN A C 1
ATOM 2172 O O . ASN A 1 280 ? -4.938 19.656 -3.988 1 88.81 280 ASN A O 1
ATOM 2176 N N . ASN A 1 281 ? -3.549 21.344 -3.936 1 90.25 281 ASN A N 1
ATOM 2177 C CA . ASN A 1 281 ? -4.289 22.062 -2.91 1 90.25 281 ASN A CA 1
ATOM 2178 C C . ASN A 1 281 ? -4.652 23.469 -3.369 1 90.25 281 ASN A C 1
ATOM 2180 O O . ASN A 1 281 ? -4.02 24.016 -4.277 1 90.25 281 ASN A O 1
ATOM 2184 N N . MET B 1 1 ? 4.352 -22.547 -41.312 1 25.42 1 MET B N 1
ATOM 2185 C CA . MET B 1 1 ? 3.75 -21.453 -40.562 1 25.42 1 MET B CA 1
ATOM 2186 C C . MET B 1 1 ? 4.746 -20.859 -39.562 1 25.42 1 MET B C 1
ATOM 2188 O O . MET B 1 1 ? 5.32 -21.578 -38.75 1 25.42 1 MET B O 1
ATOM 2192 N N . SER B 1 2 ? 5.488 -19.781 -39.875 1 27.34 2 SER B N 1
ATOM 2193 C CA . SER B 1 2 ? 6.703 -19.234 -39.281 1 27.34 2 SER B CA 1
ATOM 2194 C C . SER B 1 2 ? 6.465 -18.797 -37.844 1 27.34 2 SER B C 1
ATOM 2196 O O . SER B 1 2 ? 5.434 -18.188 -37.531 1 27.34 2 SER B O 1
ATOM 2198 N N . HIS B 1 3 ? 6.719 -19.594 -36.812 1 28.86 3 HIS B N 1
ATOM 2199 C CA . HIS B 1 3 ? 6.664 -19.375 -35.375 1 28.86 3 HIS B CA 1
ATOM 2200 C C . HIS B 1 3 ? 7.188 -17.984 -35.031 1 28.86 3 HIS B C 1
ATOM 2202 O O . HIS B 1 3 ? 8.398 -17.75 -35.062 1 28.86 3 HIS B O 1
ATOM 2208 N N . GLN B 1 4 ? 6.516 -16.953 -35.531 1 28.89 4 GLN B N 1
ATOM 2209 C CA . GLN B 1 4 ? 6.914 -15.57 -35.281 1 28.89 4 GLN B CA 1
ATOM 2210 C C . GLN B 1 4 ? 7.352 -15.398 -33.812 1 28.89 4 GLN B C 1
ATOM 2212 O O . GLN B 1 4 ? 6.625 -15.773 -32.906 1 28.89 4 GLN B O 1
ATOM 2217 N N . GLN B 1 5 ? 8.57 -15.492 -33.469 1 33.47 5 GLN B N 1
ATOM 2218 C CA . GLN B 1 5 ? 9.242 -15.266 -32.219 1 33.47 5 GLN B CA 1
ATOM 2219 C C . GLN B 1 5 ? 8.688 -14.023 -31.5 1 33.47 5 GLN B C 1
ATOM 2221 O O . GLN B 1 5 ? 8.562 -12.961 -32.125 1 33.47 5 GLN B O 1
ATOM 2226 N N . PRO B 1 6 ? 7.832 -14.164 -30.5 1 38.44 6 PRO B N 1
ATOM 2227 C CA . PRO B 1 6 ? 7.27 -12.969 -29.859 1 38.44 6 PRO B CA 1
ATOM 2228 C C . PRO B 1 6 ? 8.289 -11.844 -29.734 1 38.44 6 PRO B C 1
ATOM 2230 O O . PRO B 1 6 ? 9.484 -12.102 -29.531 1 38.44 6 PRO B O 1
ATOM 2233 N N . THR B 1 7 ? 8.234 -10.789 -30.453 1 38.97 7 THR B N 1
ATOM 2234 C CA . THR B 1 7 ? 9.016 -9.555 -30.422 1 38.97 7 THR B CA 1
ATOM 2235 C C . THR B 1 7 ? 9.32 -9.141 -28.984 1 38.97 7 THR B C 1
ATOM 2237 O O . THR B 1 7 ? 8.414 -8.984 -28.172 1 38.97 7 THR B O 1
ATOM 2240 N N . ILE B 1 8 ? 10.469 -9.562 -28.453 1 47.62 8 ILE B N 1
ATOM 2241 C CA . ILE B 1 8 ? 11.008 -9.141 -27.156 1 47.62 8 ILE B CA 1
ATOM 2242 C C . ILE B 1 8 ? 10.898 -7.625 -27.016 1 47.62 8 ILE B C 1
ATOM 2244 O O . ILE B 1 8 ? 11.359 -6.883 -27.891 1 47.62 8 ILE B O 1
ATOM 2248 N N . ASP B 1 9 ? 10.008 -7.082 -26.266 1 60.84 9 ASP B N 1
ATOM 2249 C CA . ASP B 1 9 ? 9.93 -5.664 -25.938 1 60.84 9 ASP B CA 1
ATOM 2250 C C . ASP B 1 9 ? 11.266 -5.16 -25.375 1 60.84 9 ASP B C 1
ATOM 2252 O O . ASP B 1 9 ? 11.703 -5.602 -24.312 1 60.84 9 ASP B O 1
ATOM 2256 N N . PRO B 1 10 ? 12.102 -4.488 -26.203 1 60.66 10 PRO B N 1
ATOM 2257 C CA . PRO B 1 10 ? 13.43 -4.031 -25.781 1 60.66 10 PRO B CA 1
ATOM 2258 C C . PRO B 1 10 ? 13.422 -3.377 -24.406 1 60.66 10 PRO B C 1
ATOM 2260 O O . PRO B 1 10 ? 14.383 -3.52 -23.641 1 60.66 10 PRO B O 1
ATOM 2263 N N . THR B 1 11 ? 12.359 -2.803 -24.109 1 75.44 11 THR B N 1
ATOM 2264 C CA . THR B 1 11 ? 12.312 -2.121 -22.812 1 75.44 11 THR B CA 1
ATOM 2265 C C . THR B 1 11 ? 12.289 -3.131 -21.672 1 75.44 11 THR B C 1
ATOM 2267 O O . THR B 1 11 ? 12.961 -2.936 -20.656 1 75.44 11 THR B O 1
ATOM 2270 N N . ARG B 1 12 ? 11.727 -4.254 -22 1 82.06 12 ARG B N 1
ATOM 2271 C CA . ARG B 1 12 ? 11.648 -5.273 -20.969 1 82.06 12 ARG B CA 1
ATOM 2272 C C . ARG B 1 12 ? 12.977 -5.992 -20.797 1 82.06 12 ARG B C 1
ATOM 2274 O O . ARG B 1 12 ? 13.391 -6.305 -19.688 1 82.06 12 ARG B O 1
ATOM 2281 N N . VAL B 1 13 ? 13.633 -6.219 -21.922 1 81.69 13 VAL B N 1
ATOM 2282 C CA . VAL B 1 13 ? 14.945 -6.852 -21.875 1 81.69 13 VAL B CA 1
ATOM 2283 C C . VAL B 1 13 ? 15.914 -5.977 -21.078 1 81.69 13 VAL B C 1
ATOM 2285 O O . VAL B 1 13 ? 16.656 -6.477 -20.219 1 81.69 13 VAL B O 1
ATOM 2288 N N . ASN B 1 14 ? 15.789 -4.719 -21.375 1 78.62 14 ASN B N 1
ATOM 2289 C CA . ASN B 1 14 ? 16.641 -3.783 -20.625 1 78.62 14 ASN B CA 1
ATOM 2290 C C . ASN B 1 14 ? 16.297 -3.779 -19.141 1 78.62 14 ASN B C 1
ATOM 2292 O O . ASN B 1 14 ? 17.188 -3.703 -18.297 1 78.62 14 ASN B O 1
ATOM 2296 N N . PHE B 1 15 ? 15.086 -3.938 -18.875 1 83.31 15 PHE B N 1
ATOM 2297 C CA . PHE B 1 15 ? 14.633 -3.957 -17.484 1 83.31 15 PHE B CA 1
ATOM 2298 C C . PHE B 1 15 ? 15.266 -5.121 -16.734 1 83.31 15 PHE B C 1
ATOM 2300 O O . PHE B 1 15 ? 15.828 -4.934 -15.648 1 83.31 15 PHE B O 1
ATOM 2307 N N . TYR B 1 16 ? 15.266 -6.289 -17.266 1 87.19 16 TYR B N 1
ATOM 2308 C CA . TYR B 1 16 ? 15.742 -7.469 -16.547 1 87.19 16 TYR B CA 1
ATOM 2309 C C . TYR B 1 16 ? 17.266 -7.516 -16.531 1 87.19 16 TYR B C 1
ATOM 2311 O O . TYR B 1 16 ? 17.859 -8.039 -15.578 1 87.19 16 TYR B O 1
ATOM 2319 N N . GLN B 1 17 ? 17.828 -6.941 -17.547 1 83.06 17 GLN B N 1
ATOM 2320 C CA . GLN B 1 17 ? 19.281 -6.797 -17.484 1 83.06 17 GLN B CA 1
ATOM 2321 C C . GLN B 1 17 ? 19.688 -5.891 -16.328 1 83.06 17 GLN B C 1
ATOM 2323 O O . GLN B 1 17 ? 20.594 -6.234 -15.57 1 83.06 17 GLN B O 1
ATOM 2328 N N . GLU B 1 18 ? 18.984 -4.832 -16.234 1 77.5 18 GLU B N 1
ATOM 2329 C CA . GLU B 1 18 ? 19.266 -3.902 -15.141 1 77.5 18 GLU B CA 1
ATOM 2330 C C . GLU B 1 18 ? 18.969 -4.535 -13.781 1 77.5 18 GLU B C 1
ATOM 2332 O O . GLU B 1 18 ? 19.734 -4.355 -12.828 1 77.5 18 GLU B O 1
ATOM 2337 N N . LEU B 1 19 ? 17.891 -5.227 -13.773 1 83.5 19 LEU B N 1
ATOM 2338 C CA . LEU B 1 19 ? 17.516 -5.891 -12.523 1 83.5 19 LEU B CA 1
ATOM 2339 C C . LEU B 1 19 ? 18.562 -6.922 -12.125 1 83.5 19 LEU B C 1
ATOM 2341 O O . LEU B 1 19 ? 18.953 -6.992 -10.961 1 83.5 19 LEU B O 1
ATOM 2345 N N . ARG B 1 20 ? 19.016 -7.668 -13.055 1 85.44 20 ARG B N 1
ATOM 2346 C CA . ARG B 1 20 ? 20.047 -8.672 -12.797 1 85.44 20 ARG B CA 1
ATOM 2347 C C . ARG B 1 20 ? 21.344 -8.016 -12.32 1 85.44 20 ARG B C 1
ATOM 2349 O O . ARG B 1 20 ? 22.016 -8.531 -11.414 1 85.44 20 ARG B O 1
ATOM 2356 N N . GLU B 1 21 ? 21.594 -6.961 -12.875 1 77.69 21 GLU B N 1
ATOM 2357 C CA . GLU B 1 21 ? 22.797 -6.23 -12.469 1 77.69 21 GLU B CA 1
ATOM 2358 C C . GLU B 1 21 ? 22.641 -5.668 -11.062 1 77.69 21 GLU B C 1
ATOM 2360 O O . GLU B 1 21 ? 23.625 -5.609 -10.312 1 77.69 21 GLU B O 1
ATOM 2365 N N . ALA B 1 22 ? 21.5 -5.355 -10.773 1 74.81 22 ALA B N 1
ATOM 2366 C CA . ALA B 1 22 ? 21.25 -4.723 -9.484 1 74.81 22 ALA B CA 1
ATOM 2367 C C . ALA B 1 22 ? 21.25 -5.754 -8.359 1 74.81 22 ALA B C 1
ATOM 2369 O O . ALA B 1 22 ? 21.797 -5.508 -7.281 1 74.81 22 ALA B O 1
ATOM 2370 N N . VAL B 1 23 ? 20.703 -6.93 -8.602 1 82.81 23 VAL B N 1
ATOM 2371 C CA . VAL B 1 23 ? 20.438 -7.801 -7.457 1 82.81 23 VAL B CA 1
ATOM 2372 C C . VAL B 1 23 ? 21.219 -9.109 -7.617 1 82.81 23 VAL B C 1
ATOM 2374 O O . VAL B 1 23 ? 21.359 -9.875 -6.664 1 82.81 23 VAL B O 1
ATOM 2377 N N . GLY B 1 24 ? 21.734 -9.375 -8.805 1 82.69 24 GLY B N 1
ATOM 2378 C CA . GLY B 1 24 ? 22.453 -10.609 -9.086 1 82.69 24 GLY B CA 1
ATOM 2379 C C . GLY B 1 24 ? 21.547 -11.727 -9.578 1 82.69 24 GLY B C 1
ATOM 2380 O O . GLY B 1 24 ? 20.359 -11.758 -9.266 1 82.69 24 GLY B O 1
ATOM 2381 N N . ALA B 1 25 ? 22.109 -12.602 -10.258 1 87.38 25 ALA B N 1
ATOM 2382 C CA . ALA B 1 25 ? 21.375 -13.711 -10.859 1 87.38 25 ALA B CA 1
ATOM 2383 C C . ALA B 1 25 ? 20.781 -14.625 -9.789 1 87.38 25 ALA B C 1
ATOM 2385 O O . ALA B 1 25 ? 19.672 -15.148 -9.953 1 87.38 25 ALA B O 1
ATOM 2386 N N . GLU B 1 26 ? 21.438 -14.797 -8.719 1 88.81 26 GLU B N 1
ATOM 2387 C CA . GLU B 1 26 ? 20.984 -15.695 -7.664 1 88.81 26 GLU B CA 1
ATOM 2388 C C . GLU B 1 26 ? 19.688 -15.188 -7.031 1 88.81 26 GLU B C 1
ATOM 2390 O O . GLU B 1 26 ? 18.781 -15.977 -6.734 1 88.81 26 GLU B O 1
ATOM 2395 N N . ALA B 1 27 ? 19.625 -13.883 -6.895 1 89.62 27 ALA B N 1
ATOM 2396 C CA . ALA B 1 27 ? 18.453 -13.266 -6.285 1 89.62 27 ALA B CA 1
ATOM 2397 C C . ALA B 1 27 ? 17.234 -13.414 -7.188 1 89.62 27 ALA B C 1
ATOM 2399 O O . ALA B 1 27 ? 16.094 -13.32 -6.723 1 89.62 27 ALA B O 1
ATOM 2400 N N . LEU B 1 28 ? 17.484 -13.688 -8.477 1 92.62 28 LEU B N 1
ATOM 2401 C CA . LEU B 1 28 ? 16.391 -13.734 -9.438 1 92.62 28 LEU B CA 1
ATOM 2402 C C . LEU B 1 28 ? 16.031 -15.172 -9.789 1 92.62 28 LEU B C 1
ATOM 2404 O O . LEU B 1 28 ? 15.172 -15.414 -10.633 1 92.62 28 LEU B O 1
ATOM 2408 N N . GLN B 1 29 ? 16.641 -16.109 -9.109 1 94.44 29 GLN B N 1
ATOM 2409 C CA . GLN B 1 29 ? 16.344 -17.5 -9.383 1 94.44 29 GLN B CA 1
ATOM 2410 C C . GLN B 1 29 ? 14.898 -17.844 -9.008 1 94.44 29 GLN B C 1
ATOM 2412 O O . GLN B 1 29 ? 14.43 -17.484 -7.922 1 94.44 29 GLN B O 1
ATOM 2417 N N . THR B 1 30 ? 14.211 -18.516 -9.883 1 97.06 30 THR B N 1
ATOM 2418 C CA . THR B 1 30 ? 12.82 -18.906 -9.664 1 97.06 30 THR B CA 1
ATOM 2419 C C . THR B 1 30 ? 12.68 -20.422 -9.672 1 97.06 30 THR B C 1
ATOM 2421 O O . THR B 1 30 ? 13.594 -21.141 -10.086 1 97.06 30 THR B O 1
ATOM 2424 N N . LEU B 1 31 ? 11.594 -20.906 -9.164 1 94.81 31 LEU B N 1
ATOM 2425 C CA . LEU B 1 31 ? 11.25 -22.328 -9.164 1 94.81 31 LEU B CA 1
ATOM 2426 C C . LEU B 1 31 ? 10.602 -22.734 -10.484 1 94.81 31 LEU B C 1
ATOM 2428 O O . LEU B 1 31 ? 9.68 -22.062 -10.953 1 94.81 31 LEU B O 1
ATOM 2432 N N . ASP B 1 32 ? 11.07 -23.797 -11.023 1 93 32 ASP B N 1
ATOM 2433 C CA . ASP B 1 32 ? 10.469 -24.359 -12.227 1 93 32 ASP B CA 1
ATOM 2434 C C . ASP B 1 32 ? 9.25 -25.219 -11.891 1 93 32 ASP B C 1
ATOM 2436 O O . ASP B 1 32 ? 9.359 -26.203 -11.164 1 93 32 ASP B O 1
ATOM 2440 N N . PRO B 1 33 ? 8.117 -24.812 -12.359 1 87.81 33 PRO B N 1
ATOM 2441 C CA . PRO B 1 33 ? 6.91 -25.562 -12.031 1 87.81 33 PRO B CA 1
ATOM 2442 C C . PRO B 1 33 ? 7.016 -27.047 -12.422 1 87.81 33 PRO B C 1
ATOM 2444 O O . PRO B 1 33 ? 6.352 -27.891 -11.82 1 87.81 33 PRO B O 1
ATOM 2447 N N . SER B 1 34 ? 7.77 -27.359 -13.406 1 84.31 34 SER B N 1
ATOM 2448 C CA . SER B 1 34 ? 7.906 -28.734 -13.852 1 84.31 34 SER B CA 1
ATOM 2449 C C . SER B 1 34 ? 8.695 -29.578 -12.852 1 84.31 34 SER B C 1
ATOM 2451 O O . SER B 1 34 ? 8.617 -30.797 -12.859 1 84.31 34 SER B O 1
ATOM 2453 N N . THR B 1 35 ? 9.414 -28.938 -11.938 1 79.44 35 THR B N 1
ATOM 2454 C CA . THR B 1 35 ? 10.266 -29.672 -11 1 79.44 35 THR B CA 1
ATOM 2455 C C . THR B 1 35 ? 9.602 -29.781 -9.633 1 79.44 35 THR B C 1
ATOM 2457 O O . THR B 1 35 ? 10.086 -30.484 -8.75 1 79.44 35 THR B O 1
ATOM 2460 N N . VAL B 1 36 ? 8.594 -29 -9.469 1 72.75 36 VAL B N 1
ATOM 2461 C CA . VAL B 1 36 ? 7.934 -29.062 -8.164 1 72.75 36 VAL B CA 1
ATOM 2462 C C . VAL B 1 36 ? 6.93 -30.203 -8.141 1 72.75 36 VAL B C 1
ATOM 2464 O O . VAL B 1 36 ? 5.953 -30.203 -8.891 1 72.75 36 VAL B O 1
ATOM 2467 N N . GLY B 1 37 ? 7.43 -31.422 -7.766 1 62.78 37 GLY B N 1
ATOM 2468 C CA . GLY B 1 37 ? 6.613 -32.625 -7.793 1 62.78 37 GLY B CA 1
ATOM 2469 C C . GLY B 1 37 ? 5.723 -32.781 -6.574 1 62.78 37 GLY B C 1
ATOM 2470 O O . GLY B 1 37 ? 6.016 -32.219 -5.516 1 62.78 37 GLY B O 1
ATOM 2471 N N . ALA B 1 38 ? 4.531 -33.281 -6.797 1 57.16 38 ALA B N 1
ATOM 2472 C CA . ALA B 1 38 ? 3.527 -33.594 -5.781 1 57.16 38 ALA B CA 1
ATOM 2473 C C . ALA B 1 38 ? 4.148 -34.312 -4.594 1 57.16 38 ALA B C 1
ATOM 2475 O O . ALA B 1 38 ? 3.793 -34.062 -3.441 1 57.16 38 ALA B O 1
ATOM 2476 N N . SER B 1 39 ? 5.09 -35.188 -4.875 1 56.59 39 SER B N 1
ATOM 2477 C CA . SER B 1 39 ? 5.656 -36 -3.818 1 56.59 39 SER B CA 1
ATOM 2478 C C . SER B 1 39 ? 6.449 -35.156 -2.82 1 56.59 39 SER B C 1
ATOM 2480 O O . SER B 1 39 ? 6.43 -35.438 -1.618 1 56.59 39 SER B O 1
ATOM 2482 N N . GLN B 1 40 ? 7.219 -34.188 -3.217 1 58.53 40 GLN B N 1
ATOM 2483 C CA . GLN B 1 40 ? 7.98 -33.312 -2.338 1 58.53 40 GLN B CA 1
ATOM 2484 C C . GLN B 1 40 ? 7.055 -32.5 -1.433 1 58.53 40 GLN B C 1
ATOM 2486 O O . GLN B 1 40 ? 7.398 -32.219 -0.283 1 58.53 40 GLN B O 1
ATOM 2491 N N . LEU B 1 41 ? 5.941 -32.312 -1.917 1 58.28 41 LEU B N 1
ATOM 2492 C CA . LEU B 1 41 ? 4.969 -31.484 -1.225 1 58.28 41 LEU B CA 1
ATOM 2493 C C . LEU B 1 41 ? 4.301 -32.25 -0.088 1 58.28 41 LEU B C 1
ATOM 2495 O O . LEU B 1 41 ? 3.988 -31.672 0.956 1 58.28 41 LEU B O 1
ATOM 2499 N N . GLU B 1 42 ? 3.994 -33.5 -0.395 1 57.09 42 GLU B N 1
ATOM 2500 C CA . GLU B 1 42 ? 3.324 -34.312 0.622 1 57.09 42 GLU B CA 1
ATOM 2501 C C . GLU B 1 42 ? 4.137 -34.344 1.913 1 57.09 42 GLU B C 1
ATOM 2503 O O . GLU B 1 42 ? 3.57 -34.375 3.008 1 57.09 42 GLU B O 1
ATOM 2508 N N . SER B 1 43 ? 5.363 -34.219 1.777 1 57.69 43 SER B N 1
ATOM 2509 C CA . SER B 1 43 ? 6.207 -34.281 2.965 1 57.69 43 SER B CA 1
ATOM 2510 C C . SER B 1 43 ? 6.309 -32.938 3.668 1 57.69 43 SER B C 1
ATOM 2512 O O . SER B 1 43 ? 6.73 -32.875 4.824 1 57.69 43 SER B O 1
ATOM 2514 N N . LEU B 1 44 ? 5.949 -31.922 2.947 1 59 44 LEU B N 1
ATOM 2515 C CA . LEU B 1 44 ? 6.148 -30.578 3.488 1 59 44 LEU B CA 1
ATOM 2516 C C . LEU B 1 44 ? 4.871 -30.062 4.137 1 59 44 LEU B C 1
ATOM 2518 O O . LEU B 1 44 ? 4.84 -28.938 4.633 1 59 44 LEU B O 1
ATOM 2522 N N . LYS B 1 45 ? 3.91 -30.969 4.188 1 58.06 45 LYS B N 1
ATOM 2523 C CA . LYS B 1 45 ? 2.674 -30.484 4.797 1 58.06 45 LYS B CA 1
ATOM 2524 C C . LYS B 1 45 ? 2.885 -30.156 6.273 1 58.06 45 LYS B C 1
ATOM 2526 O O . LYS B 1 45 ? 3.326 -31 7.051 1 58.06 45 LYS B O 1
ATOM 2531 N N . PRO B 1 46 ? 2.998 -28.766 6.402 1 55.75 46 PRO B N 1
ATOM 2532 C CA . PRO B 1 46 ? 3.125 -28.484 7.836 1 55.75 46 PRO B CA 1
ATOM 2533 C C . PRO B 1 46 ? 2.158 -29.312 8.688 1 55.75 46 PRO B C 1
ATOM 2535 O O . PRO B 1 46 ? 1.041 -29.594 8.25 1 55.75 46 PRO B O 1
ATOM 2538 N N . ALA B 1 47 ? 2.652 -30.094 9.625 1 48.88 47 ALA B N 1
ATOM 2539 C CA . ALA B 1 47 ? 1.767 -30.766 10.57 1 48.88 47 ALA B CA 1
ATOM 2540 C C . ALA B 1 47 ? 0.683 -29.812 11.078 1 48.88 47 ALA B C 1
ATOM 2542 O O . ALA B 1 47 ? 0.924 -28.609 11.234 1 48.88 47 ALA B O 1
ATOM 2543 N N . PRO B 1 48 ? -0.57 -30.156 10.719 1 47.94 48 PRO B N 1
ATOM 2544 C CA . PRO B 1 48 ? -1.594 -29.312 11.336 1 47.94 48 PRO B CA 1
ATOM 2545 C C . PRO B 1 48 ? -1.192 -28.812 12.727 1 47.94 48 PRO B C 1
ATOM 2547 O O . PRO B 1 48 ? -0.786 -29.609 13.578 1 47.94 48 PRO B O 1
ATOM 2550 N N . GLY B 1 49 ? -0.333 -27.938 12.734 1 45.22 49 GLY B N 1
ATOM 2551 C CA . GLY B 1 49 ? 0.047 -27.5 14.07 1 45.22 49 GLY B CA 1
ATOM 2552 C C . GLY B 1 49 ? -1.104 -27.531 15.062 1 45.22 49 GLY B C 1
ATOM 2553 O O . GLY B 1 49 ? -2.268 -27.422 14.672 1 45.22 49 GLY B O 1
ATOM 2554 N N . THR B 1 50 ? -0.899 -28.312 15.984 1 45.38 50 THR B N 1
ATOM 2555 C CA . THR B 1 50 ? -1.819 -28.344 17.125 1 45.38 50 THR B CA 1
ATOM 2556 C C . THR B 1 50 ? -2.152 -26.922 17.594 1 45.38 50 THR B C 1
ATOM 2558 O O . THR B 1 50 ? -2.955 -26.75 18.5 1 45.38 50 THR B O 1
ATOM 2561 N N . SER B 1 51 ? -1.207 -25.984 17.422 1 47.5 51 SER B N 1
ATOM 2562 C CA . SER B 1 51 ? -1.521 -24.703 18.062 1 47.5 51 SER B CA 1
ATOM 2563 C C . SER B 1 51 ? -2.637 -23.984 17.312 1 47.5 51 SER B C 1
ATOM 2565 O O . SER B 1 51 ? -2.566 -23.812 16.094 1 47.5 51 SER B O 1
ATOM 2567 N N . THR B 1 52 ? -3.777 -24.031 17.734 1 53.66 52 THR B N 1
ATOM 2568 C CA . THR B 1 52 ? -5.117 -23.547 17.406 1 53.66 52 THR B CA 1
ATOM 2569 C C . THR B 1 52 ? -5.121 -22.047 17.203 1 53.66 52 THR B C 1
ATOM 2571 O O . THR B 1 52 ? -6.188 -21.422 17.125 1 53.66 52 THR B O 1
ATOM 2574 N N . THR B 1 53 ? -4.004 -21.297 17.281 1 62.16 53 THR B N 1
ATOM 2575 C CA . THR B 1 53 ? -4.395 -19.891 17.266 1 62.16 53 THR B CA 1
ATOM 2576 C C . THR B 1 53 ? -4.465 -19.359 15.828 1 62.16 53 THR B C 1
ATOM 2578 O O . THR B 1 53 ? -3.438 -19.188 15.18 1 62.16 53 THR B O 1
ATOM 2581 N N . VAL B 1 54 ? -5.543 -19.578 15.148 1 69.5 54 VAL B N 1
ATOM 2582 C CA . VAL B 1 54 ? -5.879 -19 13.852 1 69.5 54 VAL B CA 1
ATOM 2583 C C . VAL B 1 54 ? -6.223 -17.516 14.023 1 69.5 54 VAL B C 1
ATOM 2585 O O . VAL B 1 54 ? -6.797 -17.125 15.039 1 69.5 54 VAL B O 1
ATOM 2588 N N . PRO B 1 55 ? -5.688 -16.781 13.008 1 71.88 55 PRO B N 1
ATOM 2589 C CA . PRO B 1 55 ? -6.098 -15.375 13.109 1 71.88 55 PRO B CA 1
ATOM 2590 C C . PRO B 1 55 ? -7.613 -15.203 13.133 1 71.88 55 PRO B C 1
ATOM 2592 O O . PRO B 1 55 ? -8.328 -15.922 12.422 1 71.88 55 PRO B O 1
ATOM 2595 N N . ALA B 1 56 ? -8.094 -14.352 13.984 1 69.94 56 ALA B N 1
ATOM 2596 C CA . ALA B 1 56 ? -9.531 -14.086 14.078 1 69.94 56 ALA B CA 1
ATOM 2597 C C . ALA B 1 56 ? -10.047 -13.406 12.812 1 69.94 56 ALA B C 1
ATOM 2599 O O . ALA B 1 56 ? -11.156 -13.688 12.359 1 69.94 56 ALA B O 1
ATOM 2600 N N . LYS B 1 57 ? -9.219 -12.57 12.203 1 77.94 57 LYS B N 1
ATOM 2601 C CA . LYS B 1 57 ? -9.586 -11.859 10.977 1 77.94 57 LYS B CA 1
ATOM 2602 C C . LYS B 1 57 ? -8.414 -11.82 9.992 1 77.94 57 LYS B C 1
ATOM 2604 O O . LYS B 1 57 ? -7.254 -11.906 10.398 1 77.94 57 LYS B O 1
ATOM 2609 N N . TYR B 1 58 ? -8.828 -11.844 8.773 1 79.19 58 TYR B N 1
ATOM 2610 C CA . TYR B 1 58 ? -7.797 -11.727 7.746 1 79.19 58 TYR B CA 1
ATOM 2611 C C . TYR B 1 58 ? -7.391 -10.273 7.547 1 79.19 58 TYR B C 1
ATOM 2613 O O . TYR B 1 58 ? -8.242 -9.406 7.34 1 79.19 58 TYR B O 1
ATOM 2621 N N . THR B 1 59 ? -6.164 -10.023 7.641 1 74.5 59 THR B N 1
ATOM 2622 C CA . THR B 1 59 ? -5.648 -8.68 7.422 1 74.5 59 THR B CA 1
ATOM 2623 C C . THR B 1 59 ? -4.883 -8.602 6.105 1 74.5 59 THR B C 1
ATOM 2625 O O . THR B 1 59 ? -3.871 -9.281 5.926 1 74.5 59 THR B O 1
ATOM 2628 N N . CYS B 1 60 ? -5.316 -7.828 5.23 1 78.5 60 CYS B N 1
ATOM 2629 C CA . CYS B 1 60 ? -4.695 -7.68 3.918 1 78.5 60 CYS B CA 1
ATOM 2630 C C . CYS B 1 60 ? -4.117 -6.281 3.742 1 78.5 60 CYS B C 1
ATOM 2632 O O . CYS B 1 60 ? -4.812 -5.289 3.947 1 78.5 60 CYS B O 1
ATOM 2634 N N . ALA B 1 61 ? -2.877 -6.223 3.361 1 79.38 61 ALA 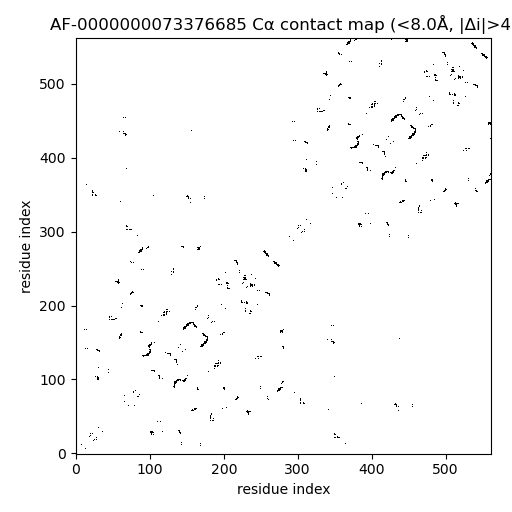B N 1
ATOM 2635 C CA . ALA B 1 61 ? -2.191 -4.945 3.186 1 79.38 61 ALA B CA 1
ATOM 2636 C C . ALA B 1 61 ? -2.18 -4.523 1.719 1 79.38 61 ALA B C 1
ATOM 2638 O O . ALA B 1 61 ? -1.516 -3.553 1.351 1 79.38 61 ALA B O 1
ATOM 2639 N N . THR B 1 62 ? -2.877 -5.254 0.875 1 84.94 62 THR B N 1
ATOM 2640 C CA . THR B 1 62 ? -2.877 -4.938 -0.548 1 84.94 62 THR B CA 1
ATOM 2641 C C . THR B 1 62 ? -3.695 -3.678 -0.821 1 84.94 62 THR B C 1
ATOM 2643 O O . THR B 1 62 ? -3.326 -2.861 -1.666 1 84.94 62 THR B O 1
ATOM 2646 N N . GLN B 1 63 ? -4.711 -3.582 -0.058 1 78.5 63 GLN B N 1
ATOM 2647 C CA . GLN B 1 63 ? -5.602 -2.438 -0.208 1 78.5 63 GLN B CA 1
ATOM 2648 C C . GLN B 1 63 ? -5.645 -1.601 1.067 1 78.5 63 GLN B C 1
ATOM 2650 O O . GLN B 1 63 ? -6.051 -2.09 2.123 1 78.5 63 GLN B O 1
ATOM 2655 N N . LYS B 1 64 ? -5.25 -0.323 0.914 1 82 64 LYS B N 1
ATOM 2656 C CA . LYS B 1 64 ? -5.289 0.606 2.039 1 82 64 LYS B CA 1
ATOM 2657 C C . LYS B 1 64 ? -6.711 0.755 2.578 1 82 64 LYS B C 1
ATOM 2659 O O . LYS B 1 64 ? -7.648 0.981 1.813 1 82 64 LYS B O 1
ATOM 2664 N N . PRO B 1 65 ? -6.852 0.616 3.875 1 80.31 65 PRO B N 1
ATOM 2665 C CA . PRO B 1 65 ? -8.188 0.82 4.445 1 80.31 65 PRO B CA 1
ATOM 2666 C C . PRO B 1 65 ? -8.719 2.23 4.207 1 80.31 65 PRO B C 1
ATOM 2668 O O . PRO B 1 65 ? -7.953 3.197 4.234 1 80.31 65 PRO B O 1
ATOM 2671 N N . ILE B 1 66 ? -10.016 2.34 3.99 1 82.12 66 ILE B N 1
ATOM 2672 C CA . ILE B 1 66 ? -10.656 3.641 3.842 1 82.12 66 ILE B CA 1
ATOM 2673 C C . ILE B 1 66 ? -10.945 4.234 5.219 1 82.12 66 ILE B C 1
ATOM 2675 O O . ILE B 1 66 ? -11.125 3.498 6.195 1 82.12 66 ILE B O 1
ATOM 2679 N N . PRO B 1 67 ? -11.023 5.586 5.258 1 84.88 67 PRO B N 1
ATOM 2680 C CA . PRO B 1 67 ? -11.383 6.23 6.523 1 84.88 67 PRO B CA 1
ATOM 2681 C C . PRO B 1 67 ? -12.695 5.703 7.102 1 84.88 67 PRO B C 1
ATOM 2683 O O . PRO B 1 67 ? -13.633 5.422 6.355 1 84.88 67 PRO B O 1
ATOM 2686 N N . THR B 1 68 ? -12.719 5.574 8.367 1 86.38 68 THR B N 1
ATOM 2687 C CA . THR B 1 68 ? -13.922 5.07 9.031 1 86.38 68 THR B CA 1
ATOM 2688 C C . THR B 1 68 ? -15.125 5.945 8.695 1 86.38 68 THR B C 1
ATOM 2690 O O . THR B 1 68 ? -16.25 5.449 8.602 1 86.38 68 THR B O 1
ATOM 2693 N N . THR B 1 69 ? -14.922 7.238 8.445 1 84.31 69 THR B N 1
ATOM 2694 C CA . THR B 1 69 ? -16 8.164 8.125 1 84.31 69 THR B CA 1
ATOM 2695 C C . THR B 1 69 ? -16.656 7.805 6.797 1 84.31 69 THR B C 1
ATOM 2697 O O . THR B 1 69 ? -17.781 8.234 6.512 1 84.31 69 THR B O 1
ATOM 2700 N N . PHE B 1 70 ? -15.906 7.012 5.984 1 80.62 70 PHE B N 1
ATOM 2701 C CA . PHE B 1 70 ? -16.422 6.68 4.66 1 80.62 70 PHE B CA 1
ATOM 2702 C C . PHE B 1 70 ? -17.078 5.305 4.664 1 80.62 70 PHE B C 1
ATOM 2704 O O . PHE B 1 70 ? -17.766 4.938 3.707 1 80.62 70 PHE B O 1
ATOM 2711 N N . GLN B 1 71 ? -16.812 4.316 5.578 1 71.62 71 GLN B N 1
ATOM 2712 C CA . GLN B 1 71 ? -17.188 2.908 5.586 1 71.62 71 GLN B CA 1
ATOM 2713 C C . GLN B 1 71 ? -18.703 2.746 5.559 1 71.62 71 GLN B C 1
ATOM 2715 O O . GLN B 1 71 ? -19.219 1.742 5.059 1 71.62 71 GLN B O 1
ATOM 2720 N N . GLY B 1 72 ? -19.531 3.807 5.844 1 64.31 72 GLY B N 1
ATOM 2721 C CA . GLY B 1 72 ? -20.984 3.713 5.848 1 64.31 72 GLY B CA 1
ATOM 2722 C C . GLY B 1 72 ? -21.625 4.355 4.633 1 64.31 72 GLY B C 1
ATOM 2723 O O . GLY B 1 72 ? -22.859 4.379 4.516 1 64.31 72 GLY B O 1
ATOM 2724 N N . SER B 1 73 ? -20.766 4.625 3.732 1 65.69 73 SER B N 1
ATOM 2725 C CA . SER B 1 73 ? -21.297 5.332 2.566 1 65.69 73 SER B CA 1
ATOM 2726 C C . SER B 1 73 ? -21.812 4.355 1.516 1 65.69 73 SER B C 1
ATOM 2728 O O . SER B 1 73 ? -21.344 3.221 1.428 1 65.69 73 SER B O 1
ATOM 2730 N N . ALA B 1 74 ? -22.812 4.848 0.822 1 58.03 74 ALA B N 1
ATOM 2731 C CA . ALA B 1 74 ? -23.406 4.078 -0.267 1 58.03 74 ALA B CA 1
ATOM 2732 C C . ALA B 1 74 ? -22.453 3.98 -1.454 1 58.03 74 ALA B C 1
ATOM 2734 O O . ALA B 1 74 ? -22.625 3.125 -2.326 1 58.03 74 ALA B O 1
ATOM 2735 N N . HIS B 1 75 ? -21.391 4.809 -1.457 1 62.59 75 HIS B N 1
ATOM 2736 C CA . HIS B 1 75 ? -20.484 4.891 -2.588 1 62.59 75 HIS B CA 1
ATOM 2737 C C . HIS B 1 75 ? -19.156 4.207 -2.275 1 62.59 75 HIS B C 1
ATOM 2739 O O . HIS B 1 75 ? -18.094 4.652 -2.729 1 62.59 75 HIS B O 1
ATOM 2745 N N . THR B 1 76 ? -19.266 3.145 -1.647 1 63.12 76 THR B N 1
ATOM 2746 C CA . THR B 1 76 ? -18.062 2.521 -1.096 1 63.12 76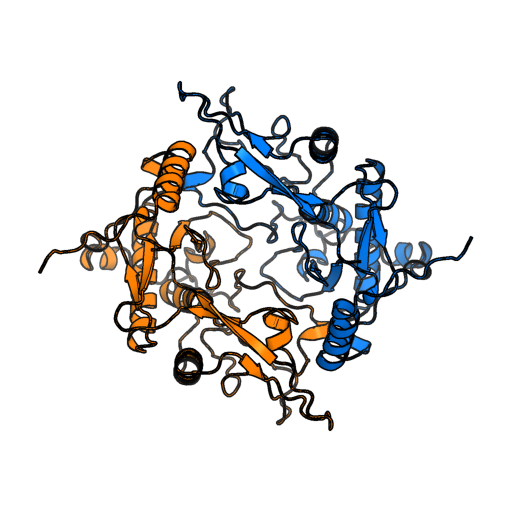 THR B CA 1
ATOM 2747 C C . THR B 1 76 ? -17.125 2.08 -2.211 1 63.12 76 THR B C 1
ATOM 2749 O O . THR B 1 76 ? -15.906 2.223 -2.096 1 63.12 76 THR B O 1
ATOM 2752 N N . ALA B 1 77 ? -17.734 1.627 -3.307 1 62 77 ALA B N 1
ATOM 2753 C CA . ALA B 1 77 ? -16.875 1.186 -4.402 1 62 77 ALA B CA 1
ATOM 2754 C C . ALA B 1 77 ? -16.031 2.338 -4.934 1 62 77 ALA B C 1
ATOM 2756 O O . ALA B 1 77 ? -14.82 2.184 -5.133 1 62 77 ALA B O 1
ATOM 2757 N N . ALA B 1 78 ? -16.781 3.43 -5.195 1 63.75 78 ALA B N 1
ATOM 2758 C CA . ALA B 1 78 ? -16.062 4.602 -5.684 1 63.75 78 ALA B CA 1
ATOM 2759 C C . ALA B 1 78 ? -15 5.051 -4.684 1 63.75 78 ALA B C 1
ATOM 2761 O O . ALA B 1 78 ? -13.906 5.465 -5.074 1 63.75 78 ALA B O 1
ATOM 2762 N N . LEU B 1 79 ? -15.328 4.805 -3.502 1 66.25 79 LEU B N 1
ATOM 2763 C CA . LEU B 1 79 ? -14.422 5.242 -2.447 1 66.25 79 LEU B CA 1
ATOM 2764 C C . LEU B 1 79 ? -13.234 4.297 -2.328 1 66.25 79 LEU B C 1
ATOM 2766 O O . LEU B 1 79 ? -12.109 4.734 -2.082 1 66.25 79 LEU B O 1
ATOM 2770 N N . GLN B 1 80 ? -13.484 3.025 -2.635 1 65.81 80 GLN B N 1
ATOM 2771 C CA . GLN B 1 80 ? -12.406 2.039 -2.602 1 65.81 80 GLN B CA 1
ATOM 2772 C C . GLN B 1 80 ? -11.438 2.242 -3.762 1 65.81 80 GLN B C 1
ATOM 2774 O O . GLN B 1 80 ? -10.234 2.041 -3.613 1 65.81 80 GLN B O 1
ATOM 2779 N N . VAL B 1 81 ? -11.984 2.566 -4.895 1 65.44 81 VAL B N 1
ATOM 2780 C CA . VAL B 1 81 ? -11.141 2.781 -6.066 1 65.44 81 VAL B CA 1
ATOM 2781 C C . VAL B 1 81 ? -10.508 4.172 -6 1 65.44 81 VAL B C 1
ATOM 2783 O O . VAL B 1 81 ? -9.508 4.434 -6.664 1 65.44 81 VAL B O 1
ATOM 2786 N N . GLY B 1 82 ? -10.961 4.906 -5.02 1 61.44 82 GLY B N 1
ATOM 2787 C CA . GLY B 1 82 ? -10.633 6.324 -5.062 1 61.44 82 GLY B CA 1
ATOM 2788 C C . GLY B 1 82 ? -11.484 7.102 -6.051 1 61.44 82 GLY B C 1
ATOM 2789 O O . GLY B 1 82 ? -11.578 6.73 -7.223 1 61.44 82 GLY B O 1
ATOM 2790 N N . LEU B 1 83 ? -12.266 8.023 -5.527 1 57.19 83 LEU B N 1
ATOM 2791 C CA . LEU B 1 83 ? -13.141 8.828 -6.371 1 57.19 83 LEU B CA 1
ATOM 2792 C C . LEU B 1 83 ? -12.391 9.359 -7.586 1 57.19 83 LEU B C 1
ATOM 2794 O O . LEU B 1 83 ? -11.328 9.977 -7.441 1 57.19 83 LEU B O 1
ATOM 2798 N N . GLY B 1 84 ? -12.883 8.984 -8.742 1 60.25 84 GLY B N 1
ATOM 2799 C CA . GLY B 1 84 ? -12.266 9.422 -9.992 1 60.25 84 GLY B CA 1
ATOM 2800 C C . GLY B 1 84 ? -11.203 8.469 -10.5 1 60.25 84 GLY B C 1
ATOM 2801 O O . GLY B 1 84 ? -10.633 8.688 -11.57 1 60.25 84 GLY B O 1
ATOM 2802 N N . LYS B 1 85 ? -11.039 7.465 -9.742 1 70.81 85 LYS B N 1
ATOM 2803 C CA . LYS B 1 85 ? -10.016 6.516 -10.172 1 70.81 85 LYS B CA 1
ATOM 2804 C C . LYS B 1 85 ? -10.625 5.414 -11.039 1 70.81 85 LYS B C 1
ATOM 2806 O O . LYS B 1 85 ? -11.828 5.406 -11.289 1 70.81 85 LYS B O 1
ATOM 2811 N N . ILE B 1 86 ? -9.766 4.723 -11.609 1 76.88 86 ILE B N 1
ATOM 2812 C CA . ILE B 1 86 ? -10.117 3.688 -12.57 1 76.88 86 ILE B CA 1
ATOM 2813 C C . ILE B 1 86 ? -10.219 2.338 -11.867 1 76.88 86 ILE B C 1
ATOM 2815 O O . ILE B 1 86 ? -9.586 2.119 -10.836 1 76.88 86 ILE B O 1
ATOM 2819 N N . ILE B 1 87 ? -11.125 1.556 -12.383 1 84.25 87 ILE B N 1
ATOM 2820 C CA . ILE B 1 87 ? -11.234 0.153 -11.992 1 84.25 87 ILE B CA 1
ATOM 2821 C C . ILE B 1 87 ? -10.305 -0.691 -12.859 1 84.25 87 ILE B C 1
ATOM 2823 O O . ILE B 1 87 ? -10.57 -0.901 -14.047 1 84.25 87 ILE B O 1
ATOM 2827 N N . PRO B 1 88 ? -9.273 -1.187 -12.281 1 90.88 88 PRO B N 1
ATOM 2828 C CA . PRO B 1 88 ? -8.328 -1.961 -13.094 1 90.88 88 PRO B CA 1
ATOM 2829 C C . PRO B 1 88 ? -8.797 -3.396 -13.328 1 90.88 88 PRO B C 1
ATOM 2831 O O . PRO B 1 88 ? -9.281 -4.051 -12.398 1 90.88 88 PRO B O 1
ATOM 2834 N N . ARG B 1 89 ? -8.672 -3.867 -14.469 1 92.69 89 ARG B N 1
ATOM 2835 C CA . ARG B 1 89 ? -9.008 -5.219 -14.898 1 92.69 89 ARG B CA 1
ATOM 2836 C C . ARG B 1 89 ? -8.008 -5.727 -15.93 1 92.69 89 ARG B C 1
ATOM 2838 O O . ARG B 1 89 ? -7.34 -4.934 -16.594 1 92.69 89 ARG B O 1
ATOM 2845 N N . TRP B 1 90 ? -7.809 -7.012 -16.016 1 97.25 90 TRP B N 1
ATOM 2846 C CA . TRP B 1 90 ? -6.98 -7.562 -17.094 1 97.25 90 TRP B CA 1
ATOM 2847 C C . TRP B 1 90 ? -7.785 -7.723 -18.375 1 97.25 90 TRP B C 1
ATOM 2849 O O . TRP B 1 90 ? -8.953 -8.125 -18.344 1 97.25 90 TRP B O 1
ATOM 2859 N N . LYS B 1 91 ? -7.129 -7.414 -19.391 1 96.06 91 LYS B N 1
ATOM 2860 C CA . LYS B 1 91 ? -7.73 -7.699 -20.688 1 96.06 91 LYS B CA 1
ATOM 2861 C C . LYS B 1 91 ? -7.98 -9.195 -20.859 1 96.06 91 LYS B C 1
ATOM 2863 O O . LYS B 1 91 ? -7.133 -10.016 -20.5 1 96.06 91 LYS B O 1
ATOM 2868 N N . THR B 1 92 ? -9.117 -9.516 -21.5 1 96 92 THR B N 1
ATOM 2869 C CA . THR B 1 92 ? -9.477 -10.914 -21.703 1 96 92 THR B CA 1
ATOM 2870 C C . THR B 1 92 ? -9.328 -11.312 -23.156 1 96 92 THR B C 1
ATOM 2872 O O . THR B 1 92 ? -9.273 -10.445 -24.047 1 96 92 THR B O 1
ATOM 2875 N N . GLY B 1 93 ? -9.18 -12.625 -23.375 1 95.19 93 GLY B N 1
ATOM 2876 C CA . GLY B 1 93 ? -9.016 -13.227 -24.688 1 95.19 93 GLY B CA 1
ATOM 2877 C C . GLY B 1 93 ? -8.508 -14.656 -24.641 1 95.19 93 GLY B C 1
ATOM 2878 O O . GLY B 1 93 ? -8.117 -15.141 -23.562 1 95.19 93 GLY B O 1
ATOM 2879 N N . PRO B 1 94 ? -8.578 -15.43 -25.672 1 92.12 94 PRO B N 1
ATOM 2880 C CA . PRO B 1 94 ? -8.203 -16.844 -25.672 1 92.12 94 PRO B CA 1
ATOM 2881 C C . PRO B 1 94 ? -6.746 -17.062 -25.281 1 92.12 94 PRO B C 1
ATOM 2883 O O . PRO B 1 94 ? -6.406 -18.109 -24.734 1 92.12 94 PRO B O 1
ATOM 2886 N N . ASP B 1 95 ? -5.859 -16.047 -25.469 1 92.94 95 ASP B N 1
ATOM 2887 C CA . ASP B 1 95 ? -4.438 -16.234 -25.188 1 92.94 95 ASP B CA 1
ATOM 2888 C C . ASP B 1 95 ? -3.955 -15.273 -24.109 1 92.94 95 ASP B C 1
ATOM 2890 O O . ASP B 1 95 ? -2.758 -14.992 -24 1 92.94 95 ASP B O 1
ATOM 2894 N N . LYS B 1 96 ? -4.926 -14.734 -23.344 1 96.75 96 LYS B N 1
ATOM 2895 C CA . LYS B 1 96 ? -4.531 -13.773 -22.328 1 96.75 96 LYS B CA 1
ATOM 2896 C C . LYS B 1 96 ? -4.18 -14.469 -21.016 1 96.75 96 LYS B C 1
ATOM 2898 O O . LYS B 1 96 ? -4.906 -15.367 -20.578 1 96.75 96 LYS B O 1
ATOM 2903 N N . SER B 1 97 ? -3.004 -14.156 -20.531 1 97.75 97 SER B N 1
ATOM 2904 C CA . SER B 1 97 ? -2.574 -14.727 -19.266 1 97.75 97 SER B CA 1
ATOM 2905 C C . SER B 1 97 ? -1.877 -13.688 -18.391 1 97.75 97 SER B C 1
ATOM 2907 O O . SER B 1 97 ? -1.418 -12.656 -18.891 1 97.75 97 SER B O 1
ATOM 2909 N N . VAL B 1 98 ? -1.976 -13.836 -17.188 1 98.38 98 VAL B N 1
ATOM 2910 C CA . VAL B 1 98 ? -1.124 -13.195 -16.188 1 98.38 98 VAL B CA 1
ATOM 2911 C C . VAL B 1 98 ? -0.135 -14.211 -15.617 1 98.38 98 VAL B C 1
ATOM 2913 O O . VAL B 1 98 ? -0.486 -15 -14.734 1 98.38 98 VAL B O 1
ATOM 2916 N N . ASN B 1 99 ? 1.104 -14.148 -16.203 1 98.44 99 ASN B N 1
ATOM 2917 C CA . ASN B 1 99 ? 2.109 -15.133 -15.828 1 98.44 99 ASN B CA 1
ATOM 2918 C C . ASN B 1 99 ? 2.764 -14.789 -14.492 1 98.44 99 ASN B C 1
ATOM 2920 O O . ASN B 1 99 ? 3.064 -13.625 -14.219 1 98.44 99 ASN B O 1
ATOM 2924 N N . PHE B 1 100 ? 2.973 -15.844 -13.688 1 98.56 100 PHE B N 1
ATOM 2925 C CA . PHE B 1 100 ? 3.684 -15.602 -12.438 1 98.56 100 PHE B CA 1
ATOM 2926 C C . PHE B 1 100 ? 4.836 -16.594 -12.266 1 98.56 100 PHE B C 1
ATOM 2928 O O . PHE B 1 100 ? 4.801 -17.688 -12.812 1 98.56 100 PHE B O 1
ATOM 2935 N N . ALA B 1 101 ? 5.855 -16.141 -11.586 1 98.06 101 ALA B N 1
ATOM 2936 C CA . ALA B 1 101 ? 6.961 -16.969 -11.125 1 98.06 101 ALA B CA 1
ATOM 2937 C C . ALA B 1 101 ? 7.066 -16.953 -9.602 1 98.06 101 ALA B C 1
ATOM 2939 O O . ALA B 1 101 ? 6.297 -16.25 -8.93 1 98.06 101 ALA B O 1
ATOM 2940 N N . ALA B 1 102 ? 7.902 -17.797 -9.062 1 97.75 102 ALA B N 1
ATOM 2941 C CA . ALA B 1 102 ? 8.156 -17.828 -7.621 1 97.75 102 ALA B CA 1
ATOM 2942 C C . ALA B 1 102 ? 9.656 -17.875 -7.328 1 97.75 102 ALA B C 1
ATOM 2944 O O . ALA B 1 102 ? 10.367 -18.734 -7.84 1 97.75 102 ALA B O 1
ATOM 2945 N N . PHE B 1 103 ? 10.086 -16.906 -6.527 1 97.06 103 PHE B N 1
ATOM 2946 C CA . PHE B 1 103 ? 11.5 -16.906 -6.176 1 97.06 103 PHE B CA 1
ATOM 2947 C C . PHE B 1 103 ? 11.875 -18.188 -5.441 1 97.06 103 PHE B C 1
ATOM 2949 O O . PHE B 1 103 ? 11.133 -18.656 -4.574 1 97.06 103 PHE B O 1
ATOM 2956 N N . ALA B 1 104 ? 12.984 -18.688 -5.727 1 95.31 104 ALA B N 1
ATOM 2957 C CA . ALA B 1 104 ? 13.5 -19.891 -5.082 1 95.31 104 ALA B CA 1
ATOM 2958 C C . ALA B 1 104 ? 14.203 -19.562 -3.771 1 95.31 104 ALA B C 1
ATOM 2960 O O . ALA B 1 104 ? 14.289 -20.391 -2.873 1 95.31 104 ALA B O 1
ATOM 2961 N N . ASN B 1 105 ? 14.711 -18.344 -3.701 1 93.25 105 ASN B N 1
ATOM 2962 C CA . ASN B 1 105 ? 15.547 -17.938 -2.572 1 93.25 105 ASN B CA 1
ATOM 2963 C C . ASN B 1 105 ? 14.883 -16.844 -1.75 1 93.25 105 ASN B C 1
ATOM 2965 O O . ASN B 1 105 ? 13.812 -16.359 -2.104 1 93.25 105 ASN B O 1
ATOM 2969 N N . GLY B 1 106 ? 15.5 -16.578 -0.599 1 92.69 106 GLY B N 1
ATOM 2970 C CA . GLY B 1 106 ? 15.039 -15.484 0.25 1 92.69 106 GLY B CA 1
ATOM 2971 C C . GLY B 1 106 ? 14.234 -15.961 1.444 1 92.69 106 GLY B C 1
ATOM 2972 O O . GLY B 1 106 ? 14.125 -15.25 2.447 1 92.69 106 GLY B O 1
ATOM 2973 N N . TYR B 1 107 ? 13.711 -17.141 1.315 1 94.06 107 TYR B N 1
ATOM 2974 C CA . TYR B 1 107 ? 12.914 -17.719 2.396 1 94.06 107 TYR B CA 1
ATOM 2975 C C . TYR B 1 107 ? 13.812 -18.203 3.529 1 94.06 107 TYR B C 1
ATOM 2977 O O . TYR B 1 107 ? 14.977 -18.547 3.307 1 94.06 107 TYR B O 1
ATOM 2985 N N . PRO B 1 108 ? 13.258 -18.266 4.742 1 91.19 108 PRO B N 1
ATOM 2986 C CA . PRO B 1 108 ? 14.07 -18.797 5.848 1 91.19 108 PRO B CA 1
ATOM 2987 C C . PRO B 1 108 ? 14.539 -20.219 5.609 1 91.19 108 PRO B C 1
ATOM 2989 O O . PRO B 1 108 ? 15.633 -20.594 6.039 1 91.19 108 PRO B O 1
ATOM 2992 N N . LYS B 1 109 ? 13.719 -21.016 4.93 1 90.38 109 LYS B N 1
ATOM 2993 C CA . LYS B 1 109 ? 14.023 -22.375 4.52 1 90.38 109 LYS B CA 1
ATOM 2994 C C . LYS B 1 109 ? 13.602 -22.625 3.076 1 90.38 109 LYS B C 1
ATOM 2996 O O . LYS B 1 109 ? 12.539 -22.172 2.646 1 90.38 109 LYS B O 1
ATOM 3001 N N . PRO B 1 110 ? 14.43 -23.328 2.424 1 88.5 110 PRO B N 1
ATOM 3002 C CA . PRO B 1 110 ? 14.102 -23.578 1.018 1 88.5 110 PRO B CA 1
ATOM 3003 C C . PRO B 1 110 ? 12.75 -24.281 0.837 1 88.5 110 PRO B C 1
ATOM 3005 O O . PRO B 1 110 ? 12.062 -24.031 -0.157 1 88.5 110 PRO B O 1
ATOM 3008 N N . GLU B 1 111 ? 12.359 -25.078 1.786 1 89.38 111 GLU B N 1
ATOM 3009 C CA . GLU B 1 111 ? 11.109 -25.828 1.686 1 89.38 111 GLU B CA 1
ATOM 3010 C C . GLU B 1 111 ? 9.906 -24.875 1.677 1 89.38 111 GLU B C 1
ATOM 3012 O O . GLU B 1 111 ? 8.875 -25.172 1.068 1 89.38 111 GLU B O 1
ATOM 3017 N N . LEU B 1 112 ? 10.086 -23.766 2.34 1 92.62 112 LEU B N 1
ATOM 3018 C CA . LEU B 1 112 ? 8.977 -22.812 2.424 1 92.62 112 LEU B CA 1
ATOM 3019 C C . LEU B 1 112 ? 8.695 -22.172 1.063 1 92.62 112 LEU B C 1
ATOM 3021 O O . LEU B 1 112 ? 7.551 -21.875 0.742 1 92.62 112 LEU B O 1
ATOM 3025 N N . ALA B 1 113 ? 9.773 -22 0.295 1 94.25 113 ALA B N 1
ATOM 3026 C CA . ALA B 1 113 ? 9.578 -21.484 -1.061 1 94.25 113 ALA B CA 1
ATOM 3027 C C . ALA B 1 113 ? 8.719 -22.438 -1.886 1 94.25 113 ALA B C 1
ATOM 3029 O O . ALA B 1 113 ? 7.809 -22.016 -2.598 1 94.25 113 ALA B O 1
ATOM 3030 N N . LEU B 1 114 ? 8.969 -23.672 -1.769 1 92.38 114 LEU B N 1
ATOM 3031 C CA . LEU B 1 114 ? 8.234 -24.688 -2.514 1 92.38 114 LEU B CA 1
ATOM 3032 C C . LEU B 1 114 ? 6.785 -24.75 -2.055 1 92.38 114 LEU B C 1
ATOM 3034 O O . LEU B 1 114 ? 5.871 -24.797 -2.881 1 92.38 114 LEU B O 1
ATOM 3038 N N . ILE B 1 115 ? 6.621 -24.734 -0.731 1 92.25 115 ILE B N 1
ATOM 3039 C CA . ILE B 1 115 ? 5.281 -24.797 -0.157 1 92.25 115 ILE B CA 1
ATOM 3040 C C . ILE B 1 115 ? 4.465 -23.594 -0.619 1 92.25 115 ILE B C 1
ATOM 3042 O O . ILE B 1 115 ? 3.309 -23.734 -1.022 1 92.25 115 ILE B O 1
ATOM 3046 N N . ALA B 1 116 ? 5.074 -22.453 -0.593 1 95.81 116 ALA B N 1
ATOM 3047 C CA . ALA B 1 116 ? 4.383 -21.234 -1.005 1 95.81 116 ALA B CA 1
ATOM 3048 C C . ALA B 1 116 ? 4.043 -21.266 -2.492 1 95.81 116 ALA B C 1
ATOM 3050 O O . ALA B 1 116 ? 2.93 -20.922 -2.891 1 95.81 116 ALA B O 1
ATOM 3051 N N . ALA B 1 117 ? 4.98 -21.672 -3.283 1 96.19 117 ALA B N 1
ATOM 3052 C CA . ALA B 1 117 ? 4.77 -21.734 -4.727 1 96.19 117 ALA B CA 1
ATOM 3053 C C . ALA B 1 117 ? 3.641 -22.688 -5.082 1 96.19 117 ALA B C 1
ATOM 3055 O O . ALA B 1 117 ? 2.801 -22.391 -5.93 1 96.19 117 ALA B O 1
ATOM 3056 N N . GLN B 1 118 ? 3.588 -23.734 -4.457 1 93.31 118 GLN B N 1
ATOM 3057 C CA . GLN B 1 118 ? 2.541 -24.719 -4.707 1 93.31 118 GLN B CA 1
ATOM 3058 C C . GLN B 1 118 ? 1.176 -24.203 -4.277 1 93.31 118 GLN B C 1
ATOM 3060 O O . GLN B 1 118 ? 0.183 -24.375 -4.984 1 93.31 118 GLN B O 1
ATOM 3065 N N . ALA B 1 119 ? 1.179 -23.625 -3.111 1 95.38 119 ALA B N 1
ATOM 3066 C CA . ALA B 1 119 ? -0.072 -23.031 -2.643 1 95.38 119 ALA B CA 1
ATOM 3067 C C . ALA B 1 119 ? -0.583 -21.984 -3.621 1 95.38 119 ALA B C 1
ATOM 3069 O O . ALA B 1 119 ? -1.783 -21.906 -3.893 1 95.38 119 ALA B O 1
ATOM 3070 N N . LEU B 1 120 ? 0.334 -21.188 -4.117 1 97.44 120 LEU B N 1
ATOM 3071 C CA . LEU B 1 120 ? -0.052 -20.172 -5.094 1 97.44 120 LEU B CA 1
ATOM 3072 C C . LEU B 1 120 ? -0.585 -20.812 -6.367 1 97.44 120 LEU B C 1
ATOM 3074 O O . LEU B 1 120 ? -1.581 -20.359 -6.93 1 97.44 120 LEU B O 1
ATOM 3078 N N . LYS B 1 121 ? 0.062 -21.812 -6.836 1 96.94 121 LYS B N 1
ATOM 3079 C CA . LYS B 1 121 ? -0.402 -22.531 -8.016 1 96.94 121 LYS B CA 1
ATOM 3080 C C . LYS B 1 121 ? -1.805 -23.094 -7.797 1 96.94 121 LYS B C 1
ATOM 3082 O O . LYS B 1 121 ? -2.656 -23.016 -8.688 1 96.94 121 LYS B O 1
ATOM 3087 N N . GLN B 1 122 ? -1.994 -23.688 -6.66 1 95.88 122 GLN B N 1
ATOM 3088 C CA . GLN B 1 122 ? -3.309 -24.234 -6.355 1 95.88 122 GLN B CA 1
ATOM 3089 C C . GLN B 1 122 ? -4.375 -23.156 -6.344 1 95.88 122 GLN B C 1
ATOM 3091 O O . GLN B 1 122 ? -5.484 -23.359 -6.848 1 95.88 122 GLN B O 1
ATOM 3096 N N . ALA B 1 123 ? -4.051 -22.062 -5.742 1 97.94 123 ALA B N 1
ATOM 3097 C CA . ALA B 1 123 ? -4.98 -20.938 -5.742 1 97.94 123 ALA B CA 1
ATOM 3098 C C . ALA B 1 123 ? -5.258 -20.453 -7.16 1 97.94 123 ALA B C 1
ATOM 3100 O O . ALA B 1 123 ? -6.41 -20.203 -7.523 1 97.94 123 ALA B O 1
ATOM 3101 N N . ALA B 1 124 ? -4.195 -20.344 -7.926 1 98.25 124 ALA B N 1
ATOM 3102 C CA . ALA B 1 124 ? -4.332 -19.938 -9.32 1 98.25 124 ALA B CA 1
ATOM 3103 C C . ALA B 1 124 ? -5.227 -20.891 -10.094 1 98.25 124 ALA B C 1
ATOM 3105 O O . ALA B 1 124 ? -6.09 -20.469 -10.859 1 98.25 124 ALA B O 1
ATOM 3106 N N . ASP B 1 125 ? -4.988 -22.141 -9.883 1 97.62 125 ASP B N 1
ATOM 3107 C CA . ASP B 1 125 ? -5.789 -23.156 -10.562 1 97.62 125 ASP B CA 1
ATOM 3108 C C . ASP B 1 125 ? -7.266 -23.031 -10.203 1 97.62 125 ASP B C 1
ATOM 3110 O O . ASP B 1 125 ? -8.141 -23.203 -11.055 1 97.62 125 ASP B O 1
ATOM 3114 N N . GLU B 1 126 ? -7.496 -22.75 -8.992 1 98.12 126 GLU B N 1
ATOM 3115 C CA . GLU B 1 126 ? -8.883 -22.594 -8.57 1 98.12 126 GLU B CA 1
ATOM 3116 C C . GLU B 1 126 ? -9.539 -21.391 -9.258 1 98.12 126 GLU B C 1
ATOM 3118 O O . GLU B 1 126 ? -10.68 -21.484 -9.719 1 98.12 126 GLU B O 1
ATOM 3123 N N . TRP B 1 127 ? -8.883 -20.281 -9.312 1 98.5 127 TRP B N 1
ATOM 3124 C CA . TRP B 1 127 ? -9.406 -19.125 -10.039 1 98.5 127 TRP B CA 1
ATOM 3125 C C . TRP B 1 127 ? -9.555 -19.438 -11.523 1 98.5 127 TRP B C 1
ATOM 3127 O O . TRP B 1 127 ? -10.531 -19.016 -12.156 1 98.5 127 TRP B O 1
ATOM 3137 N N . ASN B 1 128 ? -8.633 -20.203 -12.109 1 98.31 128 ASN B N 1
ATOM 3138 C CA . ASN B 1 128 ? -8.641 -20.531 -13.531 1 98.31 128 ASN B CA 1
ATOM 3139 C C . ASN B 1 128 ? -9.852 -21.375 -13.914 1 98.31 128 ASN B C 1
ATOM 3141 O O . ASN B 1 128 ? -10.328 -21.312 -15.047 1 98.31 128 ASN B O 1
ATOM 3145 N N . LYS B 1 129 ? -10.344 -22.125 -13.008 1 98.12 129 LYS B N 1
ATOM 3146 C CA . LYS B 1 129 ? -11.516 -22.953 -13.273 1 98.12 129 LYS B CA 1
ATOM 3147 C C . LYS B 1 129 ? -12.719 -22.109 -13.664 1 98.12 129 LYS B C 1
ATOM 3149 O O . LYS B 1 129 ? -13.648 -22.594 -14.305 1 98.12 129 LYS B O 1
ATOM 3154 N N . LEU B 1 130 ? -12.688 -20.875 -13.289 1 97.69 130 LEU B N 1
ATOM 3155 C CA . LEU B 1 130 ? -13.836 -20 -13.539 1 97.69 130 LEU B CA 1
ATOM 3156 C C . LEU B 1 130 ? -13.836 -19.516 -14.984 1 97.69 130 LEU B C 1
ATOM 3158 O O . LEU B 1 130 ? -14.812 -18.906 -15.43 1 97.69 130 LEU B O 1
ATOM 3162 N N . GLU B 1 131 ? -12.781 -19.719 -15.695 1 96.69 131 GLU B N 1
ATOM 3163 C CA . GLU B 1 131 ? -12.688 -19.375 -17.109 1 96.69 131 GLU B CA 1
ATOM 3164 C C . GLU B 1 131 ? -13.062 -17.922 -17.359 1 96.69 131 GLU B C 1
ATOM 3166 O O . GLU B 1 131 ? -13.93 -17.625 -18.188 1 96.69 131 GLU B O 1
ATOM 3171 N N . LEU B 1 132 ? -12.328 -17 -16.766 1 97.12 132 LEU B N 1
ATOM 3172 C CA . LEU B 1 132 ? -12.641 -15.57 -16.75 1 97.12 132 LEU B CA 1
ATOM 3173 C C . LEU B 1 132 ? -12.164 -14.898 -18.047 1 97.12 132 LEU B C 1
ATOM 3175 O O . LEU B 1 132 ? -12.398 -13.711 -18.25 1 97.12 132 LEU B O 1
ATOM 3179 N N . GLY B 1 133 ? -11.516 -15.602 -18.906 1 96.94 133 GLY B N 1
ATOM 3180 C CA . GLY B 1 133 ? -10.961 -15.039 -20.125 1 96.94 133 GLY B CA 1
ATOM 3181 C C . GLY B 1 133 ? -9.516 -14.586 -19.969 1 96.94 133 GLY B C 1
ATOM 3182 O O . GLY B 1 133 ? -8.93 -14.039 -20.906 1 96.94 133 GLY B O 1
ATOM 3183 N N . VAL B 1 134 ? -8.984 -14.758 -18.812 1 97.25 134 VAL B N 1
ATOM 3184 C CA . VAL B 1 134 ? -7.578 -14.531 -18.5 1 97.25 134 VAL B CA 1
ATOM 3185 C C . VAL B 1 134 ? -7.074 -15.625 -17.578 1 97.25 134 VAL B C 1
ATOM 3187 O O . VAL B 1 134 ? -7.746 -15.984 -16.609 1 97.25 134 VAL B O 1
ATOM 3190 N N . GLN B 1 135 ? -5.906 -16.172 -17.859 1 97.69 135 GLN B N 1
ATOM 3191 C CA . GLN B 1 135 ? -5.391 -17.297 -17.109 1 97.69 135 GLN B CA 1
ATOM 3192 C C . GLN B 1 135 ? -4.195 -16.891 -16.25 1 97.69 135 GLN B C 1
ATOM 3194 O O . GLN B 1 135 ? -3.311 -16.172 -16.719 1 97.69 135 GLN B O 1
ATOM 3199 N N . LEU B 1 136 ? -4.227 -17.328 -15.023 1 98.5 136 LEU B N 1
ATOM 3200 C CA . LEU B 1 136 ? -3.029 -17.266 -14.195 1 98.5 136 LEU B CA 1
ATOM 3201 C C . LEU B 1 136 ? -2.104 -18.453 -14.484 1 98.5 136 LEU B C 1
ATOM 3203 O O . LEU B 1 136 ? -2.477 -19.609 -14.273 1 98.5 136 LEU B O 1
ATOM 3207 N N . LYS B 1 137 ? -0.889 -18.109 -14.914 1 98 137 LYS B N 1
ATOM 3208 C CA . LYS B 1 137 ? -0.035 -19.188 -15.398 1 98 137 LYS B CA 1
ATOM 3209 C C . LYS B 1 137 ? 1.337 -19.156 -14.734 1 98 137 LYS B C 1
ATOM 3211 O O . LYS B 1 137 ? 2.014 -18.125 -14.758 1 98 137 LYS B O 1
ATOM 3216 N N . TRP B 1 138 ? 1.755 -20.25 -14.172 1 97.69 138 TRP B N 1
ATOM 3217 C CA . TRP B 1 138 ? 3.074 -20.375 -13.562 1 97.69 138 TRP B CA 1
ATOM 3218 C C . TRP B 1 138 ? 4.141 -20.609 -14.625 1 97.69 138 TRP B C 1
ATOM 3220 O O . TRP B 1 138 ? 4.031 -21.531 -15.438 1 97.69 138 TRP B O 1
ATOM 3230 N N . VAL B 1 139 ? 5.148 -19.75 -14.648 1 97.75 139 VAL B N 1
ATOM 3231 C CA . VAL B 1 139 ? 6.238 -19.891 -15.609 1 97.75 139 VAL B CA 1
ATOM 3232 C C . VAL B 1 139 ? 7.566 -20.047 -14.867 1 97.75 139 VAL B C 1
ATOM 3234 O O . VAL B 1 139 ? 7.688 -19.641 -13.703 1 97.75 139 VAL B O 1
ATOM 3237 N N . ALA B 1 140 ? 8.555 -20.531 -15.523 1 96 140 ALA B N 1
ATOM 3238 C CA . ALA B 1 140 ? 9.836 -20.859 -14.906 1 96 140 ALA B CA 1
ATOM 3239 C C . ALA B 1 140 ? 10.742 -19.625 -14.852 1 96 140 ALA B C 1
ATOM 3241 O O . ALA B 1 140 ? 11.477 -19.438 -13.883 1 96 140 ALA B O 1
ATOM 3242 N N . LYS B 1 141 ? 10.68 -18.812 -15.898 1 95.25 141 LYS B N 1
ATOM 3243 C CA . LYS B 1 141 ? 11.602 -17.688 -16.016 1 95.25 141 LYS B CA 1
ATOM 3244 C C . LYS B 1 141 ? 10.953 -16.391 -15.539 1 95.25 141 LYS B C 1
ATOM 3246 O O . LYS B 1 141 ? 9.828 -16.078 -15.938 1 95.25 141 LYS B O 1
ATOM 3251 N N . ILE B 1 142 ? 11.688 -15.625 -14.758 1 95.19 142 ILE B N 1
ATOM 3252 C CA . ILE B 1 142 ? 11.164 -14.375 -14.234 1 95.19 142 ILE B CA 1
ATOM 3253 C C . ILE B 1 142 ? 10.891 -13.398 -15.383 1 95.19 142 ILE B C 1
ATOM 3255 O O . ILE B 1 142 ? 9.953 -12.602 -15.32 1 95.19 142 ILE B O 1
ATOM 3259 N N . GLU B 1 143 ? 11.602 -13.523 -16.531 1 93.69 143 GLU B N 1
ATOM 3260 C CA . GLU B 1 143 ? 11.453 -12.633 -17.688 1 93.69 143 GLU B CA 1
ATOM 3261 C C . GLU B 1 143 ? 10.109 -12.844 -18.375 1 93.69 143 GLU B C 1
ATOM 3263 O O . GLU B 1 143 ? 9.648 -11.992 -19.141 1 93.69 143 GLU B O 1
ATOM 3268 N N . ASP B 1 144 ? 9.508 -13.961 -18.109 1 95.38 144 ASP B N 1
ATOM 3269 C CA . ASP B 1 144 ? 8.227 -14.289 -18.734 1 95.38 144 ASP B CA 1
ATOM 3270 C C . ASP B 1 144 ? 7.066 -13.992 -17.781 1 95.38 144 ASP B C 1
ATOM 3272 O O . ASP B 1 144 ? 5.906 -14.242 -18.125 1 95.38 144 ASP B O 1
ATOM 3276 N N . ALA B 1 145 ? 7.398 -13.5 -16.578 1 96.94 145 ALA B N 1
ATOM 3277 C CA . ALA B 1 145 ? 6.375 -13.336 -15.547 1 96.94 145 ALA B CA 1
ATOM 3278 C C . ALA B 1 145 ? 5.906 -11.883 -15.469 1 96.94 145 ALA B C 1
ATOM 3280 O O . ALA B 1 145 ? 6.699 -10.961 -15.664 1 96.94 145 ALA B O 1
ATOM 3281 N N . ALA B 1 146 ? 4.633 -11.672 -15.18 1 96.56 146 ALA B N 1
ATOM 3282 C CA . ALA B 1 146 ? 4.078 -10.359 -14.852 1 96.56 146 ALA B CA 1
ATOM 3283 C C . ALA B 1 146 ? 4.227 -10.055 -13.367 1 96.56 146 ALA B C 1
ATOM 3285 O O . ALA B 1 146 ? 4.234 -8.891 -12.961 1 96.56 146 ALA B O 1
ATOM 3286 N N . PHE B 1 147 ? 4.242 -11.125 -12.594 1 97.38 147 PHE B N 1
ATOM 3287 C CA . PHE B 1 147 ? 4.508 -10.922 -11.172 1 97.38 147 PHE B CA 1
ATOM 3288 C C . PHE B 1 147 ? 5.254 -12.117 -10.594 1 97.38 147 PHE B C 1
ATOM 3290 O O . PHE B 1 147 ? 5.27 -13.195 -11.188 1 97.38 147 PHE B O 1
ATOM 3297 N N . VAL B 1 148 ? 5.926 -11.867 -9.438 1 97.62 148 VAL B N 1
ATOM 3298 C CA . VAL B 1 148 ? 6.707 -12.922 -8.789 1 97.62 148 VAL B CA 1
ATOM 3299 C C . VAL B 1 148 ? 6.328 -13.016 -7.316 1 97.62 148 VAL B C 1
ATOM 3301 O O . VAL B 1 148 ? 6.102 -12 -6.66 1 97.62 148 VAL B O 1
ATOM 3304 N N . LEU B 1 149 ? 6.16 -14.281 -6.863 1 98.31 149 LEU B N 1
ATOM 3305 C CA . LEU B 1 149 ? 5.992 -14.547 -5.441 1 98.31 149 LEU B CA 1
ATOM 3306 C C . LEU B 1 149 ? 7.316 -14.406 -4.699 1 98.31 149 LEU B C 1
ATOM 3308 O O . LEU B 1 149 ? 8.328 -14.984 -5.109 1 98.31 149 LEU B O 1
ATOM 3312 N N . SER B 1 150 ? 7.289 -13.57 -3.627 1 97 150 SER B N 1
ATOM 3313 C CA . SER B 1 150 ? 8.508 -13.32 -2.863 1 97 150 SER B CA 1
ATOM 3314 C C . SER B 1 150 ? 8.242 -13.383 -1.363 1 97 150 SER B C 1
ATOM 3316 O O . SER B 1 150 ? 7.109 -13.203 -0.917 1 97 150 SER B O 1
ATOM 3318 N N . PHE B 1 151 ? 9.297 -13.812 -0.642 1 95.88 151 PHE B N 1
ATOM 3319 C CA . PHE B 1 151 ? 9.305 -13.672 0.809 1 95.88 151 PHE B CA 1
ATOM 3320 C C . PHE B 1 151 ? 9.914 -12.336 1.218 1 95.88 151 PHE B C 1
ATOM 3322 O O . PHE B 1 151 ? 11.008 -11.984 0.774 1 95.88 151 PHE B O 1
ATOM 3329 N N . ALA B 1 152 ? 9.148 -11.609 2.084 1 90.75 152 ALA B N 1
ATOM 3330 C CA . ALA B 1 152 ? 9.609 -10.258 2.389 1 90.75 152 ALA B CA 1
ATOM 3331 C C . ALA B 1 152 ? 9.773 -10.062 3.895 1 90.75 152 ALA B C 1
ATOM 3333 O O . ALA B 1 152 ? 9.641 -8.945 4.398 1 90.75 152 ALA B O 1
ATOM 3334 N N . GLY B 1 153 ? 10 -11.148 4.59 1 89.69 153 GLY B N 1
ATOM 3335 C CA . GLY B 1 153 ? 10.281 -11.055 6.012 1 89.69 153 GLY B CA 1
ATOM 3336 C C . GLY B 1 153 ? 9.031 -10.828 6.848 1 89.69 153 GLY B C 1
ATOM 3337 O O . GLY B 1 153 ? 8.047 -11.555 6.715 1 89.69 153 GLY B O 1
ATOM 3338 N N . ASN B 1 154 ? 9.164 -9.82 7.789 1 83.31 154 ASN B N 1
ATOM 3339 C CA . ASN B 1 154 ? 8.078 -9.547 8.719 1 83.31 154 ASN B CA 1
ATOM 3340 C C . ASN B 1 154 ? 7.363 -8.242 8.383 1 83.31 154 ASN B C 1
ATOM 3342 O O . ASN B 1 154 ? 8 -7.27 7.965 1 83.31 154 ASN B O 1
ATOM 3346 N N . GLN B 1 155 ? 6.047 -8.195 8.531 1 80.81 155 GLN B N 1
ATOM 3347 C CA . GLN B 1 155 ? 5.23 -6.996 8.391 1 80.81 155 GLN B CA 1
ATOM 3348 C C . GLN B 1 155 ? 4.043 -7.023 9.352 1 80.81 155 GLN B C 1
ATOM 3350 O O . GLN B 1 155 ? 2.895 -7.145 8.922 1 80.81 155 GLN B O 1
ATOM 3355 N N . ASP B 1 156 ? 4.203 -6.809 10.648 1 73.75 156 ASP B N 1
ATOM 3356 C CA . ASP B 1 156 ? 3.264 -6.672 11.758 1 73.75 156 ASP B CA 1
ATOM 3357 C C . ASP B 1 156 ? 2.033 -7.551 11.539 1 73.75 156 ASP B C 1
ATOM 3359 O O . ASP B 1 156 ? 0.901 -7.062 11.586 1 73.75 156 ASP B O 1
ATOM 3363 N N . GLY B 1 157 ? 2.207 -8.828 11.336 1 78.94 157 GLY B N 1
ATOM 3364 C CA . GLY B 1 157 ? 1.104 -9.773 11.281 1 78.94 157 GLY B CA 1
ATOM 3365 C C . GLY B 1 157 ? 0.481 -9.883 9.906 1 78.94 157 GLY B C 1
ATOM 3366 O O . GLY B 1 157 ? -0.389 -10.727 9.68 1 78.94 157 GLY B O 1
ATOM 3367 N N . VAL B 1 158 ? 0.805 -9.016 8.984 1 86 158 VAL B N 1
ATOM 3368 C CA . VAL B 1 158 ? 0.332 -9.133 7.609 1 86 158 VAL B CA 1
ATOM 3369 C C . VAL B 1 158 ? 0.788 -10.461 7.02 1 86 158 VAL B C 1
ATOM 3371 O O . VAL B 1 158 ? 1.933 -10.875 7.211 1 86 158 VAL B O 1
ATOM 3374 N N . LEU B 1 159 ? -0.101 -11.094 6.363 1 91.31 159 LEU B N 1
ATOM 3375 C CA . LEU B 1 159 ? 0.203 -12.43 5.863 1 91.31 159 LEU B CA 1
ATOM 3376 C C . LEU B 1 159 ? 0.77 -12.367 4.449 1 91.31 159 LEU B C 1
ATOM 3378 O O . LEU B 1 159 ? 1.704 -13.102 4.117 1 91.31 159 LEU B O 1
ATOM 3382 N N . ALA B 1 160 ? 0.2 -11.516 3.65 1 94.38 160 ALA B N 1
ATOM 3383 C CA . ALA B 1 160 ? 0.632 -11.359 2.264 1 94.38 160 ALA B CA 1
ATOM 3384 C C . ALA B 1 160 ? 0.167 -10.023 1.69 1 94.38 160 ALA B C 1
ATOM 3386 O O . ALA B 1 160 ? -0.646 -9.328 2.303 1 94.38 160 ALA B O 1
ATOM 3387 N N . GLU B 1 161 ? 0.722 -9.656 0.58 1 93.5 161 GLU B N 1
ATOM 3388 C CA . GLU B 1 161 ? 0.412 -8.398 -0.097 1 93.5 161 GLU B CA 1
ATOM 3389 C C . GLU B 1 161 ? 0.614 -8.523 -1.605 1 93.5 161 GLU B C 1
ATOM 3391 O O . GLU B 1 161 ? 1.694 -8.898 -2.064 1 93.5 161 GLU B O 1
ATOM 3396 N N . ALA B 1 162 ? -0.405 -8.203 -2.277 1 96.25 162 ALA B N 1
ATOM 3397 C CA . ALA B 1 162 ? -0.377 -8.328 -3.732 1 96.25 162 ALA B CA 1
ATOM 3398 C C . ALA B 1 162 ? -0.437 -6.965 -4.406 1 96.25 162 ALA B C 1
ATOM 3400 O O . ALA B 1 162 ? 0.296 -6.047 -4.031 1 96.25 162 ALA B O 1
ATOM 3401 N N . PHE B 1 163 ? -1.129 -6.941 -5.52 1 92.69 163 PHE B N 1
ATOM 3402 C CA . PHE B 1 163 ? -1.271 -5.754 -6.355 1 92.69 163 PHE B CA 1
ATOM 3403 C C . PHE B 1 163 ? -2.531 -5.844 -7.211 1 92.69 163 PHE B C 1
ATOM 3405 O O . PHE B 1 163 ? -3.197 -6.879 -7.238 1 92.69 163 PHE B O 1
ATOM 3412 N N . PHE B 1 164 ? -2.885 -4.707 -7.766 1 93.12 164 PHE B N 1
ATOM 3413 C CA . PHE B 1 164 ? -3.977 -4.652 -8.734 1 93.12 164 PHE B CA 1
ATOM 3414 C C . PHE B 1 164 ? -3.438 -4.633 -10.156 1 93.12 164 PHE B C 1
ATOM 3416 O O . PHE B 1 164 ? -2.26 -4.34 -10.375 1 93.12 164 PHE B O 1
ATOM 3423 N N . PRO B 1 165 ? -4.281 -4.984 -11.141 1 95 165 PRO B N 1
ATOM 3424 C CA . PRO B 1 165 ? -3.82 -4.961 -12.531 1 95 165 PRO B CA 1
ATOM 3425 C C . PRO B 1 165 ? -3.188 -3.629 -12.922 1 95 165 PRO B C 1
ATOM 3427 O O . PRO B 1 165 ? -3.689 -2.568 -12.539 1 95 165 PRO B O 1
ATOM 3430 N N . ASN B 1 166 ? -2.057 -3.707 -13.586 1 91.31 166 ASN B N 1
ATOM 3431 C CA . ASN B 1 166 ? -1.316 -2.541 -14.055 1 91.31 166 ASN B CA 1
ATOM 3432 C C . ASN B 1 166 ? -0.394 -2.893 -15.219 1 91.31 166 ASN B C 1
ATOM 3434 O O . ASN B 1 166 ? -0.497 -3.979 -15.789 1 91.31 166 ASN B O 1
ATOM 3438 N N . GLU B 1 167 ? 0.479 -1.965 -15.586 1 87.88 167 GLU B N 1
ATOM 3439 C CA . GLU B 1 167 ? 1.32 -2.182 -16.75 1 87.88 167 GLU B CA 1
ATOM 3440 C C . GLU B 1 167 ? 2.793 -2.283 -16.375 1 87.88 167 GLU B C 1
ATOM 3442 O O . GLU B 1 167 ? 3.676 -2.123 -17.219 1 87.88 167 GLU B O 1
ATOM 3447 N N . LYS B 1 168 ? 3.107 -2.514 -15.148 1 86.69 168 LYS B N 1
ATOM 3448 C CA . LYS B 1 168 ? 4.496 -2.629 -14.711 1 86.69 168 LYS B CA 1
ATOM 3449 C C . LYS B 1 168 ? 5.164 -3.859 -15.312 1 86.69 168 LYS B C 1
ATOM 3451 O O . LYS B 1 168 ? 4.496 -4.855 -15.602 1 86.69 168 LYS B O 1
ATOM 3456 N N . ASP B 1 169 ? 6.477 -3.789 -15.414 1 86.69 169 ASP B N 1
ATOM 3457 C CA . ASP B 1 169 ? 7.227 -4.902 -15.992 1 86.69 169 ASP B CA 1
ATOM 3458 C C . ASP B 1 169 ? 7.238 -6.102 -15.047 1 86.69 169 ASP B C 1
ATOM 3460 O O . ASP B 1 169 ? 7.25 -7.25 -15.5 1 86.69 169 ASP B O 1
ATOM 3464 N N . LEU B 1 170 ? 7.273 -5.793 -13.742 1 91 170 LEU B N 1
ATOM 3465 C CA . LEU B 1 170 ? 7.277 -6.863 -12.75 1 91 170 LEU B CA 1
ATOM 3466 C C . LEU B 1 170 ? 6.605 -6.414 -11.461 1 91 170 LEU B C 1
ATOM 3468 O O . LEU B 1 170 ? 7.02 -5.426 -10.852 1 91 170 LEU B O 1
ATOM 3472 N N . ASN B 1 171 ? 5.508 -7.098 -11.148 1 93.12 171 ASN B N 1
ATOM 3473 C CA . ASN B 1 171 ? 4.867 -6.93 -9.844 1 93.12 171 ASN B CA 1
ATOM 3474 C C . ASN B 1 171 ? 5.363 -7.961 -8.836 1 93.12 171 ASN B C 1
ATOM 3476 O O . ASN B 1 171 ? 5.938 -8.984 -9.219 1 93.12 171 ASN B O 1
ATOM 3480 N N . VAL B 1 172 ? 5.18 -7.648 -7.598 1 94.06 172 VAL B N 1
ATOM 3481 C CA . VAL B 1 172 ? 5.598 -8.578 -6.551 1 94.06 172 VAL B CA 1
ATOM 3482 C C . VAL B 1 172 ? 4.406 -8.922 -5.656 1 94.06 172 VAL B C 1
ATOM 3484 O O . VAL B 1 172 ? 3.668 -8.031 -5.23 1 94.06 172 VAL B O 1
ATOM 3487 N N . LEU B 1 173 ? 4.145 -10.109 -5.5 1 97.44 173 LEU B N 1
ATOM 3488 C CA . LEU B 1 173 ? 3.299 -10.633 -4.434 1 97.44 173 LEU B CA 1
ATOM 3489 C C . LEU B 1 173 ? 4.145 -11.125 -3.264 1 97.44 173 LEU B C 1
ATOM 3491 O O . LEU B 1 173 ? 4.793 -12.172 -3.359 1 97.44 173 LEU B O 1
ATOM 3495 N N . ASN B 1 174 ? 4.078 -10.367 -2.162 1 95.69 174 ASN B N 1
ATOM 3496 C CA . ASN B 1 174 ? 4.867 -10.711 -0.984 1 95.69 174 ASN B CA 1
ATOM 3497 C C . ASN B 1 174 ? 4.09 -11.625 -0.038 1 95.69 174 ASN B C 1
ATOM 3499 O O . ASN B 1 174 ? 2.914 -11.383 0.234 1 95.69 174 ASN B O 1
ATOM 3503 N N . VAL B 1 175 ? 4.746 -12.633 0.345 1 96.56 175 VAL B N 1
ATOM 3504 C CA . VAL B 1 175 ? 4.293 -13.383 1.512 1 96.56 175 VAL B CA 1
ATOM 3505 C C . VAL B 1 175 ? 5.23 -13.117 2.689 1 96.56 175 VAL B C 1
ATOM 3507 O O . VAL B 1 175 ? 6.438 -12.961 2.506 1 96.56 175 VAL B O 1
ATOM 3510 N N . TYR B 1 176 ? 4.652 -13.039 3.863 1 92.56 176 TYR B N 1
ATOM 3511 C CA . TYR B 1 176 ? 5.418 -12.641 5.039 1 92.56 176 TYR B CA 1
ATOM 3512 C C . TYR B 1 176 ? 5.535 -13.789 6.031 1 92.56 176 TYR B C 1
ATOM 3514 O O . TYR B 1 176 ? 4.859 -14.812 5.891 1 92.56 176 TYR B O 1
ATOM 3522 N N . ASN B 1 177 ? 6.371 -13.602 7.027 1 91.25 177 ASN B N 1
ATOM 3523 C CA . ASN B 1 177 ? 6.68 -14.641 8.016 1 91.25 177 ASN B CA 1
ATOM 3524 C C . ASN B 1 177 ? 5.422 -15.125 8.727 1 91.25 177 ASN B C 1
ATOM 3526 O O . ASN B 1 177 ? 5.301 -16.312 9.031 1 91.25 177 ASN B O 1
ATOM 3530 N N . ALA B 1 178 ? 4.496 -14.266 8.984 1 89.25 178 ALA B N 1
ATOM 3531 C CA . ALA B 1 178 ? 3.281 -14.609 9.727 1 89.25 178 ALA B CA 1
ATOM 3532 C C . ALA B 1 178 ? 2.484 -15.695 9 1 89.25 178 ALA B C 1
ATOM 3534 O O . ALA B 1 178 ? 1.81 -16.5 9.641 1 89.25 178 ALA B O 1
ATOM 3535 N N . ALA B 1 179 ? 2.617 -15.789 7.691 1 92.62 179 ALA B N 1
ATOM 3536 C CA . ALA B 1 179 ? 1.867 -16.766 6.902 1 92.62 179 ALA B CA 1
ATOM 3537 C C . ALA B 1 179 ? 2.416 -18.172 7.102 1 92.62 179 ALA B C 1
ATOM 3539 O O . ALA B 1 179 ? 1.742 -19.156 6.797 1 92.62 179 ALA B O 1
ATOM 3540 N N . PHE B 1 180 ? 3.572 -18.25 7.613 1 92.12 180 PHE B N 1
ATOM 3541 C CA . PHE B 1 180 ? 4.227 -19.562 7.711 1 92.12 180 PHE B CA 1
ATOM 3542 C C . PHE B 1 180 ? 4.199 -20.078 9.141 1 92.12 180 PHE B C 1
ATOM 3544 O O . PHE B 1 180 ? 4.785 -21.109 9.445 1 92.12 180 PHE B O 1
ATOM 3551 N N . GLN B 1 181 ? 3.607 -19.312 10.023 1 88.5 181 GLN B N 1
ATOM 3552 C CA . GLN B 1 181 ? 3.504 -19.75 11.414 1 88.5 181 GLN B CA 1
ATOM 3553 C C . GLN B 1 181 ? 2.527 -20.906 11.562 1 88.5 181 GLN B C 1
ATOM 3555 O O . GLN B 1 181 ? 1.651 -21.109 10.711 1 88.5 181 GLN B O 1
ATOM 3560 N N . PRO B 1 182 ? 2.711 -21.641 12.703 1 84.69 182 PRO B N 1
ATOM 3561 C CA . PRO B 1 182 ? 1.7 -22.672 12.984 1 84.69 182 PRO B CA 1
ATOM 3562 C C . PRO B 1 182 ? 0.289 -22.094 13.078 1 84.69 182 PRO B C 1
ATOM 3564 O O . PRO B 1 182 ? 0.092 -21.016 13.656 1 84.69 182 PRO B O 1
ATOM 3567 N N . GLY B 1 183 ? -0.648 -22.641 12.461 1 84 183 GLY B N 1
ATOM 3568 C CA . GLY B 1 183 ? -2.023 -22.172 12.469 1 84 183 GLY B CA 1
ATOM 3569 C C . GLY B 1 183 ? -2.4 -21.406 11.219 1 84 183 GLY B C 1
ATOM 3570 O O . GLY B 1 183 ? -3.584 -21.219 10.922 1 84 183 GLY B O 1
ATOM 3571 N N . THR B 1 184 ? -1.333 -20.938 10.5 1 89.94 184 THR B N 1
ATOM 3572 C CA . THR B 1 184 ? -1.64 -20.172 9.297 1 89.94 184 THR B CA 1
ATOM 3573 C C . THR B 1 184 ? -1.094 -20.859 8.055 1 89.94 184 THR B C 1
ATOM 3575 O O . THR B 1 184 ? -1.694 -20.781 6.98 1 89.94 184 THR B O 1
ATOM 3578 N N . VAL B 1 185 ? -0.005 -21.578 8.219 1 90.75 185 VAL B N 1
ATOM 3579 C CA . VAL B 1 185 ? 0.71 -22.125 7.07 1 90.75 185 VAL B CA 1
ATOM 3580 C C . VAL B 1 185 ? -0.188 -23.109 6.328 1 90.75 185 VAL B C 1
ATOM 3582 O O . VAL B 1 185 ? -0.107 -23.234 5.105 1 90.75 185 VAL B O 1
ATOM 3585 N N . GLN B 1 186 ? -1.098 -23.797 7.023 1 88.88 186 GLN B N 1
ATOM 3586 C CA . GLN B 1 186 ? -1.994 -24.75 6.387 1 88.88 186 GLN B CA 1
ATOM 3587 C C . GLN B 1 186 ? -3.002 -24.047 5.484 1 88.88 186 GLN B C 1
ATOM 3589 O O . GLN B 1 186 ? -3.666 -24.688 4.668 1 88.88 186 GLN B O 1
ATOM 3594 N N . TYR B 1 187 ? -3.104 -22.719 5.645 1 93.31 187 TYR B N 1
ATOM 3595 C CA . TYR B 1 187 ? -4.098 -21.969 4.891 1 93.31 187 TYR B CA 1
ATOM 3596 C C . TYR B 1 187 ? -3.428 -21.078 3.846 1 93.31 187 TYR B C 1
ATOM 3598 O O . TYR B 1 187 ? -4.012 -20.078 3.396 1 93.31 187 TYR B O 1
ATOM 3606 N N . LEU B 1 188 ? -2.215 -21.391 3.432 1 94.75 188 LEU B N 1
ATOM 3607 C CA . LEU B 1 188 ? -1.486 -20.578 2.463 1 94.75 188 LEU B CA 1
ATOM 3608 C C . LEU B 1 188 ? -2.271 -20.438 1.161 1 94.75 188 LEU B C 1
ATOM 3610 O O . LEU B 1 188 ? -2.336 -19.359 0.573 1 94.75 188 LEU B O 1
ATOM 3614 N N . LYS B 1 189 ? -2.814 -21.516 0.771 1 95.94 189 LYS B N 1
ATOM 3615 C CA . LYS B 1 189 ? -3.615 -21.453 -0.449 1 95.94 189 LYS B CA 1
ATOM 3616 C C . LYS B 1 189 ? -4.75 -20.453 -0.314 1 95.94 189 LYS B C 1
ATOM 3618 O O . LYS B 1 189 ? -5 -19.656 -1.228 1 95.94 189 LYS B O 1
ATOM 3623 N N . ASN B 1 190 ? -5.488 -20.484 0.816 1 96.62 190 ASN B N 1
ATOM 3624 C CA . ASN B 1 190 ? -6.594 -19.562 1.076 1 96.62 190 ASN B CA 1
ATOM 3625 C C . ASN B 1 190 ? -6.125 -18.109 1.095 1 96.62 190 ASN B C 1
ATOM 3627 O O . ASN B 1 190 ? -6.805 -17.234 0.568 1 96.62 190 ASN B O 1
ATOM 3631 N N . ILE B 1 191 ? -4.984 -17.922 1.68 1 96.38 191 ILE B N 1
ATOM 3632 C CA . ILE B 1 191 ? -4.371 -16.594 1.704 1 96.38 191 ILE B CA 1
ATOM 3633 C C . ILE B 1 191 ? -4.129 -16.109 0.276 1 96.38 191 ILE B C 1
ATOM 3635 O O . ILE B 1 191 ? -4.488 -14.984 -0.077 1 96.38 191 ILE B O 1
ATOM 3639 N N . PHE B 1 192 ? -3.605 -16.984 -0.539 1 97.81 192 PHE B N 1
ATOM 3640 C CA . PHE B 1 192 ? -3.291 -16.609 -1.916 1 97.81 192 PHE B CA 1
ATOM 3641 C C . PHE B 1 192 ? -4.562 -16.469 -2.742 1 97.81 192 PHE B C 1
ATOM 3643 O O . PHE B 1 192 ? -4.613 -15.68 -3.688 1 97.81 192 PHE B O 1
ATOM 3650 N N . LEU B 1 193 ? -5.656 -17.219 -2.377 1 98.19 193 LEU B N 1
ATOM 3651 C CA . LEU B 1 193 ? -6.934 -17 -3.041 1 98.19 193 LEU B CA 1
ATOM 3652 C C . LEU B 1 193 ? -7.375 -15.539 -2.904 1 98.19 193 LEU B C 1
ATOM 3654 O O . LEU B 1 193 ? -7.785 -14.922 -3.885 1 98.19 193 LEU B O 1
ATOM 3658 N N . HIS B 1 194 ? -7.227 -15.047 -1.737 1 96.5 194 HIS B N 1
ATOM 3659 C CA . HIS B 1 194 ? -7.586 -13.656 -1.476 1 96.5 194 HIS B CA 1
ATOM 3660 C C . HIS B 1 194 ? -6.684 -12.703 -2.244 1 96.5 194 HIS B C 1
ATOM 3662 O O . HIS B 1 194 ? -7.168 -11.805 -2.941 1 96.5 194 HIS B O 1
ATOM 3668 N N . GLU B 1 195 ? -5.367 -12.938 -2.156 1 97.38 195 GLU B N 1
ATOM 3669 C CA . GLU B 1 195 ? -4.418 -12.031 -2.797 1 97.38 195 GLU B CA 1
ATOM 3670 C C . GLU B 1 195 ? -4.566 -12.062 -4.316 1 97.38 195 GLU B C 1
ATOM 3672 O O . GLU B 1 195 ? -4.449 -11.023 -4.977 1 97.38 195 GLU B O 1
ATOM 3677 N N . LEU B 1 196 ? -4.816 -13.258 -4.871 1 98.44 196 LEU B N 1
ATOM 3678 C CA . LEU B 1 196 ? -5.035 -13.344 -6.312 1 98.44 196 LEU B CA 1
ATOM 3679 C C . LEU B 1 196 ? -6.34 -12.664 -6.707 1 98.44 196 LEU B C 1
ATOM 3681 O O . LEU B 1 196 ? -6.477 -12.18 -7.832 1 98.44 196 LEU B O 1
ATOM 3685 N N . GLY B 1 197 ? -7.344 -12.625 -5.777 1 96.88 197 GLY B N 1
ATOM 3686 C CA . GLY B 1 197 ? -8.508 -11.781 -6.023 1 96.88 197 GLY B CA 1
ATOM 3687 C C . GLY B 1 197 ? -8.141 -10.336 -6.309 1 96.88 197 GLY B C 1
ATOM 3688 O O . GLY B 1 197 ? -8.672 -9.734 -7.242 1 96.88 197 GLY B O 1
ATOM 3689 N N . HIS B 1 198 ? -7.227 -9.789 -5.531 1 94.56 198 HIS B N 1
ATOM 3690 C CA . HIS B 1 198 ? -6.727 -8.445 -5.797 1 94.56 198 HIS B CA 1
ATOM 3691 C C . HIS B 1 198 ? -6.02 -8.375 -7.148 1 94.56 198 HIS B C 1
ATOM 3693 O O . HIS B 1 198 ? -6.203 -7.422 -7.902 1 94.56 198 HIS B O 1
ATOM 3699 N N . VAL B 1 199 ? -5.207 -9.383 -7.434 1 97.5 199 VAL B N 1
ATOM 3700 C CA . VAL B 1 199 ? -4.504 -9.438 -8.711 1 97.5 199 VAL B CA 1
ATOM 3701 C C . VAL B 1 199 ? -5.516 -9.422 -9.859 1 97.5 199 VAL B C 1
ATOM 3703 O O . VAL B 1 199 ? -5.258 -8.828 -10.906 1 97.5 199 VAL B O 1
ATOM 3706 N N . LEU B 1 200 ? -6.656 -9.977 -9.602 1 96.62 200 LEU B N 1
ATOM 3707 C CA . LEU B 1 200 ? -7.699 -10.023 -10.625 1 96.62 200 LEU B CA 1
ATOM 3708 C C . LEU B 1 200 ? -8.531 -8.742 -10.602 1 96.62 200 LEU B C 1
ATOM 3710 O O . LEU B 1 200 ? -9.492 -8.617 -11.359 1 96.62 200 LEU B O 1
ATOM 3714 N N . GLY B 1 201 ? -8.227 -7.824 -9.734 1 92.56 201 GLY B N 1
ATOM 3715 C CA . GLY B 1 201 ? -8.867 -6.52 -9.734 1 92.56 201 GLY B CA 1
ATOM 3716 C C . GLY B 1 201 ? -9.969 -6.398 -8.695 1 92.56 201 GLY B C 1
ATOM 3717 O O . GLY B 1 201 ? -10.617 -5.355 -8.594 1 92.56 201 GLY B O 1
ATOM 3718 N N . LEU B 1 202 ? -10.195 -7.418 -7.906 1 89.88 202 LEU B N 1
ATOM 3719 C CA . LEU B 1 202 ? -11.266 -7.406 -6.914 1 89.88 202 LEU B CA 1
ATOM 3720 C C . LEU B 1 202 ? -10.828 -6.652 -5.66 1 89.88 202 LEU B C 1
ATOM 3722 O O . LEU B 1 202 ? -9.672 -6.742 -5.246 1 89.88 202 LEU B O 1
ATOM 3726 N N . ARG B 1 203 ? -11.695 -5.98 -5.086 1 85.5 203 ARG B N 1
ATOM 3727 C CA . ARG B 1 203 ? -11.453 -5.219 -3.867 1 85.5 203 ARG B CA 1
ATOM 3728 C C . ARG B 1 203 ? -12.086 -5.895 -2.658 1 85.5 203 ARG B C 1
ATOM 3730 O O . ARG B 1 203 ? -12.867 -6.832 -2.805 1 85.5 203 ARG B O 1
ATOM 3737 N N . HIS B 1 204 ? -11.68 -5.426 -1.404 1 84.5 204 HIS B N 1
ATOM 3738 C CA . HIS B 1 204 ? -12.234 -6.012 -0.189 1 84.5 204 HIS B CA 1
ATOM 3739 C C . HIS B 1 204 ? -13.742 -5.836 -0.132 1 84.5 204 HIS B C 1
ATOM 3741 O O . HIS B 1 204 ? -14.273 -4.809 -0.571 1 84.5 204 HIS B O 1
ATOM 3747 N N . GLU B 1 205 ? -14.266 -6.965 0.461 1 72.25 205 GLU B N 1
ATOM 3748 C CA . GLU B 1 205 ? -15.703 -6.895 0.718 1 72.25 205 GLU B CA 1
ATOM 3749 C C . GLU B 1 205 ? -16.016 -5.883 1.815 1 72.25 205 GLU B C 1
ATOM 3751 O O . GLU B 1 205 ? -15.25 -5.734 2.771 1 72.25 205 GLU B O 1
ATOM 3756 N N . PHE B 1 206 ? -16.578 -4.844 1.725 1 55.19 206 PHE B N 1
ATOM 3757 C CA . PHE B 1 206 ? -16.922 -3.92 2.799 1 55.19 206 PHE B CA 1
ATOM 3758 C C . PHE B 1 206 ? -18 -4.512 3.699 1 55.19 206 PHE B C 1
ATOM 3760 O O . PHE B 1 206 ? -18.906 -5.191 3.223 1 55.19 206 PHE B O 1
ATOM 3767 N N . ALA B 1 207 ? -17.562 -5.004 4.918 1 42.22 207 ALA B N 1
ATOM 3768 C CA . ALA B 1 207 ? -18.531 -5.492 5.898 1 42.22 207 ALA B CA 1
ATOM 3769 C C . ALA B 1 207 ? -19.578 -4.434 6.211 1 42.22 207 ALA B C 1
ATOM 3771 O O . ALA B 1 207 ? -19.25 -3.35 6.703 1 42.22 207 ALA B O 1
ATOM 3772 N N . PRO B 1 208 ? -20.672 -4.465 5.652 1 39.94 208 PRO B N 1
ATOM 3773 C CA . PRO B 1 208 ? -21.766 -3.699 6.266 1 39.94 208 PRO B CA 1
ATOM 3774 C C . PRO B 1 208 ? -22 -4.07 7.727 1 39.94 208 PRO B C 1
ATOM 3776 O O . PRO B 1 208 ? -23.062 -3.783 8.273 1 39.94 208 PRO B O 1
ATOM 3779 N N . GLU B 1 209 ? -21.312 -4.816 8.5 1 37.03 209 GLU B N 1
ATOM 3780 C CA . GLU B 1 209 ? -22.156 -5.047 9.672 1 37.03 209 GLU B CA 1
ATOM 3781 C C . GLU B 1 209 ? -23.094 -3.865 9.922 1 37.03 209 GLU B C 1
ATOM 3783 O O . GLU B 1 209 ? -24 -3.951 10.742 1 37.03 209 GLU B O 1
ATOM 3788 N N . LEU B 1 210 ? -22.703 -2.637 9.797 1 32.84 210 LEU B N 1
ATOM 3789 C CA . LEU B 1 210 ? -23.781 -1.835 10.375 1 32.84 210 LEU B CA 1
ATOM 3790 C C . LEU B 1 210 ? -24.969 -1.762 9.43 1 32.84 210 LEU B C 1
ATOM 3792 O O . LEU B 1 210 ? -26.078 -1.396 9.836 1 32.84 210 LEU B O 1
ATOM 3796 N N . GLU B 1 211 ? -24.938 -1.23 8.141 1 33.41 211 GLU B N 1
ATOM 3797 C CA . GLU B 1 211 ? -26.281 -0.853 7.699 1 33.41 211 GLU B CA 1
ATOM 3798 C C . GLU B 1 211 ? -26.938 -1.979 6.91 1 33.41 211 GLU B C 1
ATOM 3800 O O . GLU B 1 211 ? -26.438 -2.393 5.863 1 33.41 211 GLU B O 1
ATOM 3805 N N . ASP B 1 212 ? -27.438 -3.012 7.496 1 32.5 212 ASP B N 1
ATOM 3806 C CA . ASP B 1 212 ? -28.516 -3.912 7.074 1 32.5 212 ASP B CA 1
ATOM 3807 C C . ASP B 1 212 ? -29.484 -3.203 6.141 1 32.5 212 ASP B C 1
ATOM 3809 O O . ASP B 1 212 ? -30.609 -3.67 5.941 1 32.5 212 ASP B O 1
ATOM 3813 N N . GLU B 1 213 ? -29.438 -1.854 5.922 1 35.53 213 GLU B N 1
ATOM 3814 C CA . GLU B 1 213 ? -30.672 -1.473 5.242 1 35.53 213 GLU B CA 1
ATOM 3815 C C . GLU B 1 213 ? -30.594 -1.784 3.748 1 35.53 213 GLU B C 1
ATOM 3817 O O . GLU B 1 213 ? -29.516 -1.73 3.152 1 35.53 213 GLU B O 1
ATOM 3822 N N . ALA B 1 214 ? -31.656 -2.303 3.092 1 35.34 214 ALA B N 1
ATOM 3823 C CA . ALA B 1 214 ? -32.094 -2.855 1.814 1 35.34 214 ALA B CA 1
ATOM 3824 C C . ALA B 1 214 ? -31.438 -2.137 0.645 1 35.34 214 ALA B C 1
ATOM 3826 O O . ALA B 1 214 ? -31.297 -2.703 -0.443 1 35.34 214 ALA B O 1
ATOM 3827 N N . ASP B 1 215 ? -31.188 -0.803 0.629 1 32.59 215 ASP B N 1
ATOM 3828 C CA . 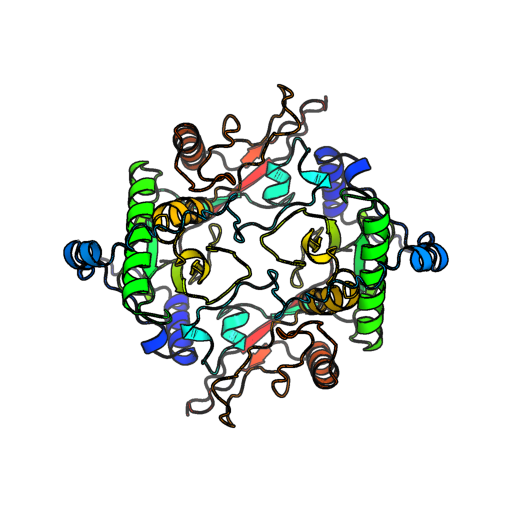ASP B 1 215 ? -31.047 -0.008 -0.587 1 32.59 215 ASP B CA 1
ATOM 3829 C C . ASP B 1 215 ? -29.578 0.294 -0.887 1 32.59 215 ASP B C 1
ATOM 3831 O O . ASP B 1 215 ? -29.266 1.29 -1.544 1 32.59 215 ASP B O 1
ATOM 3835 N N . ASN B 1 216 ? -28.672 -0.384 -0.229 1 36.38 216 ASN B N 1
ATOM 3836 C CA . ASN B 1 216 ? -27.281 0.057 -0.414 1 36.38 216 ASN B CA 1
ATOM 3837 C C . ASN B 1 216 ? -26.703 -0.463 -1.724 1 36.38 216 ASN B C 1
ATOM 3839 O O . ASN B 1 216 ? -26.547 -1.673 -1.901 1 36.38 216 ASN B O 1
ATOM 3843 N N . TYR B 1 217 ? -27.031 0.324 -2.898 1 33.03 217 TYR B N 1
ATOM 3844 C CA . TYR B 1 217 ? -26.609 0.063 -4.27 1 33.03 217 TYR B CA 1
ATOM 3845 C C . TYR B 1 217 ? -25.094 0.17 -4.406 1 33.03 217 TYR B C 1
ATOM 3847 O O . TYR B 1 217 ? -24.531 1.258 -4.277 1 33.03 217 TYR B O 1
ATOM 3855 N N . THR B 1 218 ? -24.25 -0.453 -3.748 1 42.72 218 THR B N 1
ATOM 3856 C CA . THR B 1 218 ? -22.797 -0.51 -3.977 1 42.72 218 THR B CA 1
ATOM 3857 C C . THR B 1 218 ? -22.5 -0.974 -5.398 1 42.72 218 THR B C 1
ATOM 3859 O O . THR B 1 218 ? -23.328 -1.627 -6.035 1 42.72 218 THR B O 1
ATOM 3862 N N . VAL B 1 219 ? -21.734 -0.184 -6.234 1 46.19 219 VAL B N 1
ATOM 3863 C CA . VAL B 1 219 ? -21.25 -0.861 -7.43 1 46.19 219 VAL B CA 1
ATOM 3864 C C . VAL B 1 219 ? -20.859 -2.299 -7.09 1 46.19 219 VAL B C 1
ATOM 3866 O O . VAL B 1 219 ? -19.703 -2.584 -6.809 1 46.19 219 VAL B O 1
ATOM 3869 N N . GLN B 1 220 ? -21.5 -2.744 -6.109 1 51.44 220 GLN B N 1
ATOM 3870 C CA . GLN B 1 220 ? -21.359 -4.152 -5.75 1 51.44 220 GLN B CA 1
ATOM 3871 C C . GLN B 1 220 ? -21.891 -5.055 -6.859 1 51.44 220 GLN B C 1
ATOM 3873 O O . GLN B 1 220 ? -23.031 -4.895 -7.312 1 51.44 220 GLN B O 1
ATOM 3878 N N . ILE B 1 221 ? -20.797 -5.562 -7.555 1 54.81 221 ILE B N 1
ATOM 3879 C CA . ILE B 1 221 ? -21.266 -6.629 -8.438 1 54.81 221 ILE B CA 1
ATOM 3880 C C . ILE B 1 221 ? -21.922 -7.73 -7.605 1 54.81 221 ILE B C 1
ATOM 3882 O O . ILE B 1 221 ? -21.234 -8.516 -6.949 1 54.81 221 ILE B O 1
ATOM 3886 N N . GLY B 1 222 ? -23.156 -7.57 -7.277 1 55.62 222 GLY B N 1
ATOM 3887 C CA . GLY B 1 222 ? -23.953 -8.57 -6.574 1 55.62 222 GLY B CA 1
ATOM 3888 C C . GLY B 1 222 ? -24.109 -8.273 -5.094 1 55.62 222 GLY B C 1
ATOM 3889 O O . GLY B 1 222 ? -23.625 -7.246 -4.605 1 55.62 222 GLY B O 1
ATOM 3890 N N . PRO B 1 223 ? -24.781 -9.109 -4.367 1 60.25 223 PRO B N 1
ATOM 3891 C CA . PRO B 1 223 ? -25.047 -8.875 -2.945 1 60.25 223 PRO B CA 1
ATOM 3892 C C . PRO B 1 223 ? -23.797 -9.039 -2.078 1 60.25 223 PRO B C 1
ATOM 3894 O O . PRO B 1 223 ? -22.891 -9.797 -2.436 1 60.25 223 PRO B O 1
ATOM 3897 N N . ARG B 1 224 ? -23.734 -8.305 -1.068 1 70.06 224 ARG B N 1
ATOM 3898 C CA . ARG B 1 224 ? -22.656 -8.414 -0.102 1 70.06 224 ARG B CA 1
ATOM 3899 C C . ARG B 1 224 ? -22.672 -9.773 0.587 1 70.06 224 ARG B C 1
ATOM 3901 O O . ARG B 1 224 ? -23.734 -10.312 0.885 1 70.06 224 ARG B O 1
ATOM 3908 N N . ASN B 1 225 ? -21.5 -10.398 0.685 1 77.38 225 ASN B N 1
ATOM 3909 C CA . ASN B 1 225 ? -21.281 -11.664 1.383 1 77.38 225 ASN B CA 1
ATOM 3910 C C . ASN B 1 225 ? -20.078 -11.594 2.32 1 77.38 225 ASN B C 1
ATOM 3912 O O . ASN B 1 225 ? -18.938 -11.602 1.869 1 77.38 225 ASN B O 1
ATOM 3916 N N . PRO B 1 226 ? -20.375 -11.414 3.646 1 78.81 226 PRO B N 1
ATOM 3917 C CA . PRO B 1 226 ? -19.266 -11.32 4.594 1 78.81 226 PRO B CA 1
ATOM 3918 C C . PRO B 1 226 ? -18.312 -12.508 4.512 1 78.81 226 PRO B C 1
ATOM 3920 O O . PRO B 1 226 ? -17.172 -12.43 4.977 1 78.81 226 PRO B O 1
ATOM 3923 N N . LEU B 1 227 ? -18.75 -13.594 3.891 1 86.5 227 LEU B N 1
ATOM 3924 C CA . LEU B 1 227 ? -17.938 -14.797 3.797 1 86.5 227 LEU B CA 1
ATOM 3925 C C . LEU B 1 227 ? -17.156 -14.82 2.49 1 86.5 227 LEU B C 1
ATOM 3927 O O . LEU B 1 227 ? -16.406 -15.773 2.221 1 86.5 227 LEU B O 1
ATOM 3931 N N . SER B 1 228 ? -17.281 -13.703 1.75 1 90.31 228 SER B N 1
ATOM 3932 C CA . SER B 1 228 ? -16.562 -13.594 0.485 1 90.31 228 SER B CA 1
ATOM 3933 C C . SER B 1 228 ? -15.078 -13.859 0.674 1 90.31 228 SER B C 1
ATOM 3935 O O . SER B 1 228 ? -14.492 -13.453 1.683 1 90.31 228 SER B O 1
ATOM 3937 N N . VAL B 1 229 ? -14.469 -14.461 -0.344 1 94.69 229 VAL B N 1
ATOM 3938 C CA . VAL B 1 229 ? -13.023 -14.664 -0.344 1 94.69 229 VAL B CA 1
ATOM 3939 C C . VAL B 1 229 ? -12.312 -13.32 -0.188 1 94.69 229 VAL B C 1
ATOM 3941 O O . VAL B 1 229 ? -11.164 -13.266 0.266 1 94.69 229 VAL B O 1
ATOM 3944 N N . MET B 1 230 ? -13.031 -12.195 -0.531 1 91.12 230 MET B N 1
ATOM 3945 C CA . MET B 1 230 ? -12.453 -10.852 -0.449 1 91.12 230 MET B CA 1
ATOM 3946 C C . MET B 1 230 ? -12.836 -10.172 0.863 1 91.12 230 MET B C 1
ATOM 3948 O O . MET B 1 230 ? -12.625 -8.977 1.033 1 91.12 230 MET B O 1
ATOM 3952 N N . GLY B 1 231 ? -13.43 -10.977 1.705 1 86 231 GLY B N 1
ATOM 3953 C CA . GLY B 1 231 ? -13.789 -10.453 3.014 1 86 231 GLY B CA 1
ATOM 3954 C C . GLY B 1 231 ? -12.68 -10.602 4.039 1 86 231 GLY B C 1
ATOM 3955 O O . GLY B 1 231 ? -11.516 -10.781 3.678 1 86 231 GLY B O 1
ATOM 3956 N N . TYR B 1 232 ? -13.055 -10.531 5.285 1 81.5 232 TYR B N 1
ATOM 3957 C CA . TYR B 1 232 ? -12.07 -10.469 6.355 1 81.5 232 TYR B CA 1
ATOM 3958 C C . TYR B 1 232 ? -12.086 -11.75 7.188 1 81.5 232 TYR B C 1
ATOM 3960 O O . TYR B 1 232 ? -11.273 -11.914 8.102 1 81.5 232 TYR B O 1
ATOM 3968 N N . GLU B 1 233 ? -12.93 -12.609 6.762 1 85.12 233 GLU B N 1
ATOM 3969 C CA . GLU B 1 233 ? -12.984 -13.875 7.496 1 85.12 233 GLU B CA 1
ATOM 3970 C C . GLU B 1 233 ? -11.789 -14.758 7.16 1 85.12 233 GLU B C 1
ATOM 3972 O O . GLU B 1 233 ? -11.391 -14.852 6 1 85.12 233 GLU B O 1
ATOM 3977 N N . PHE B 1 234 ? -11.273 -15.461 8.148 1 89.12 234 PHE B N 1
ATOM 3978 C CA . PHE B 1 234 ? -10.156 -16.375 7.965 1 89.12 234 PHE B CA 1
ATOM 3979 C C . PHE B 1 234 ? -10.586 -17.812 8.219 1 89.12 234 PHE B C 1
ATOM 3981 O O . PHE B 1 234 ? -11.273 -18.094 9.195 1 89.12 234 PHE B O 1
ATOM 3988 N N . PRO B 1 235 ? -10.281 -18.812 7.387 1 92.75 235 PRO B N 1
ATOM 3989 C CA . PRO B 1 235 ? -9.531 -18.578 6.152 1 92.75 235 PRO B CA 1
ATOM 3990 C C . PRO B 1 235 ? -10.43 -18.156 4.992 1 92.75 235 PRO B C 1
ATOM 3992 O O . PRO B 1 235 ? -11.586 -18.562 4.918 1 92.75 235 PRO B O 1
ATOM 3995 N N . PRO B 1 236 ? -9.883 -17.312 4.094 1 94.06 236 PRO B N 1
ATOM 3996 C CA . PRO B 1 236 ? -10.672 -16.922 2.922 1 94.06 236 PRO B CA 1
ATOM 3997 C C . PRO B 1 236 ? -11 -18.109 2.02 1 94.06 236 PRO B C 1
ATOM 3999 O O . PRO B 1 236 ? -10.164 -19 1.832 1 94.06 236 PRO B O 1
ATOM 4002 N N . GLN B 1 237 ? -12.195 -18.094 1.556 1 95.06 237 GLN B N 1
ATOM 4003 C CA . GLN B 1 237 ? -12.664 -19.141 0.647 1 95.06 237 GLN B CA 1
ATOM 4004 C C . GLN B 1 237 ? -13.578 -18.562 -0.429 1 95.06 237 GLN B C 1
ATOM 4006 O O . GLN B 1 237 ? -14.414 -17.688 -0.146 1 95.06 237 GLN B O 1
ATOM 4011 N N . ILE B 1 238 ? -13.391 -19.094 -1.56 1 97 238 ILE B N 1
ATOM 4012 C CA . ILE B 1 238 ? -14.258 -18.641 -2.637 1 97 238 ILE B CA 1
ATOM 4013 C C . ILE B 1 238 ? -15.688 -19.109 -2.369 1 97 238 ILE B C 1
ATOM 4015 O O . ILE B 1 238 ? -15.93 -20.281 -2.094 1 97 238 ILE B O 1
ATOM 4019 N N . GLN B 1 239 ? -16.562 -18.141 -2.379 1 94.75 239 GLN B N 1
ATOM 4020 C CA . GLN B 1 239 ? -17.984 -18.406 -2.221 1 94.75 239 GLN B CA 1
ATOM 4021 C C . GLN B 1 239 ? -18.703 -18.375 -3.568 1 94.75 239 GLN B C 1
ATOM 4023 O O . GLN B 1 239 ? -18.203 -17.781 -4.527 1 94.75 239 GLN B O 1
ATOM 4028 N N . PRO B 1 240 ? -19.906 -18.969 -3.609 1 93.56 240 PRO B N 1
ATOM 4029 C CA . PRO B 1 240 ? -20.688 -18.891 -4.848 1 93.56 240 PRO B CA 1
ATOM 4030 C C . PRO B 1 240 ? -20.906 -17.453 -5.316 1 93.56 240 PRO B C 1
ATOM 4032 O O . PRO B 1 240 ? -20.859 -17.188 -6.52 1 93.56 240 PRO B O 1
ATOM 4035 N N . SER B 1 241 ? -21.078 -16.562 -4.379 1 88.06 241 SER B N 1
ATOM 4036 C CA . SER B 1 241 ? -21.266 -15.164 -4.746 1 88.06 241 SER B CA 1
ATOM 4037 C C . SER B 1 241 ? -20.016 -14.586 -5.391 1 88.06 241 SER B C 1
ATOM 4039 O O . SER B 1 241 ? -20.109 -13.727 -6.27 1 88.06 241 SER B O 1
ATOM 4041 N N . ASP B 1 242 ? -18.875 -15.023 -4.938 1 93.06 242 ASP B N 1
ATOM 4042 C CA . ASP B 1 242 ? -17.625 -14.586 -5.555 1 93.06 242 ASP B CA 1
ATOM 4043 C C . ASP B 1 242 ? -17.547 -15.016 -7.02 1 93.06 242 ASP B C 1
ATOM 4045 O O . ASP B 1 242 ? -17.141 -14.234 -7.883 1 93.06 242 ASP B O 1
ATOM 4049 N N . VAL B 1 243 ? -17.906 -16.281 -7.207 1 94.88 243 VAL B N 1
ATOM 4050 C CA . VAL B 1 243 ? -17.891 -16.844 -8.547 1 94.88 243 VAL B CA 1
ATOM 4051 C C . VAL B 1 243 ? -18.797 -16.031 -9.469 1 94.88 243 VAL B C 1
ATOM 4053 O O . VAL B 1 243 ? -18.375 -15.617 -10.555 1 94.88 243 VAL B O 1
ATOM 4056 N N . GLU B 1 244 ? -20 -15.75 -8.992 1 89.75 244 GLU B N 1
ATOM 4057 C CA . GLU B 1 244 ? -20.969 -15.008 -9.789 1 89.75 244 GLU B CA 1
ATOM 4058 C C . GLU B 1 244 ? -20.469 -13.594 -10.078 1 89.75 244 GLU B C 1
ATOM 4060 O O . GLU B 1 244 ? -20.516 -13.133 -11.227 1 89.75 244 GLU B O 1
ATOM 4065 N N . ASN B 1 245 ? -19.938 -12.945 -9.133 1 86.19 245 ASN B N 1
ATOM 4066 C CA . ASN B 1 245 ? -19.547 -11.547 -9.258 1 86.19 245 ASN B CA 1
ATOM 4067 C C . ASN B 1 245 ? -18.312 -11.375 -10.148 1 86.19 245 ASN B C 1
ATOM 4069 O O . ASN B 1 245 ? -18.25 -10.461 -10.969 1 86.19 245 ASN B O 1
ATOM 4073 N N . VAL B 1 246 ? -17.359 -12.234 -9.953 1 92.69 246 VAL B N 1
ATOM 4074 C CA . VAL B 1 246 ? -16.141 -12.078 -10.734 1 92.69 246 VAL B CA 1
ATOM 4075 C C . VAL B 1 246 ? -16.406 -12.406 -12.195 1 92.69 246 VAL B C 1
ATOM 4077 O O . VAL B 1 246 ? -15.852 -11.781 -13.094 1 92.69 246 VAL B O 1
ATOM 4080 N N . LYS B 1 247 ? -17.25 -13.406 -12.469 1 93.06 247 LYS B N 1
ATOM 4081 C CA . LYS B 1 247 ? -17.641 -13.703 -13.836 1 93.06 247 LYS B CA 1
ATOM 4082 C C . LYS B 1 247 ? -18.375 -12.523 -14.469 1 93.06 247 LYS B C 1
ATOM 4084 O O . LYS B 1 247 ? -18.109 -12.148 -15.609 1 93.06 247 LYS B O 1
ATOM 4089 N N . ALA B 1 248 ? -19.281 -11.898 -13.641 1 87.38 248 ALA B N 1
ATOM 4090 C CA . ALA B 1 248 ? -20 -10.719 -14.133 1 87.38 248 ALA B CA 1
ATOM 4091 C C . ALA B 1 248 ? -19.016 -9.586 -14.438 1 87.38 248 ALA B C 1
ATOM 4093 O O . ALA B 1 248 ? -19.156 -8.891 -15.445 1 87.38 248 ALA B O 1
ATOM 4094 N N . PHE B 1 249 ? -18.078 -9.43 -13.609 1 89.62 249 PHE B N 1
ATOM 4095 C CA . PHE B 1 249 ? -17.094 -8.367 -13.75 1 89.62 249 PHE B CA 1
ATOM 4096 C C . PHE B 1 249 ? -16.281 -8.547 -15.031 1 89.62 249 PHE B C 1
ATOM 4098 O O . PHE B 1 249 ? -16.156 -7.617 -15.836 1 89.62 249 PHE B O 1
ATOM 4105 N N . TYR B 1 250 ? -15.758 -9.703 -15.336 1 92.81 250 TYR B N 1
ATOM 4106 C CA . TYR B 1 250 ? -14.875 -9.953 -16.469 1 92.81 250 TYR B CA 1
ATOM 4107 C C . TYR B 1 250 ? -15.68 -10.109 -17.766 1 92.81 250 TYR B C 1
ATOM 4109 O O . TYR B 1 250 ? -15.141 -9.938 -18.859 1 92.81 250 TYR B O 1
ATOM 4117 N N . LYS B 1 251 ? -16.953 -10.43 -17.641 1 90.62 251 LYS B N 1
ATOM 4118 C CA . LYS B 1 251 ? -17.797 -10.555 -18.828 1 90.62 251 LYS B CA 1
ATOM 4119 C C . LYS B 1 251 ? -18.422 -9.219 -19.203 1 90.62 251 LYS B C 1
ATOM 4121 O O . LYS B 1 251 ? -18.984 -9.078 -20.297 1 90.62 251 LYS B O 1
ATOM 4126 N N . PHE B 1 252 ? -18.328 -8.305 -18.25 1 87.38 252 PHE B N 1
ATOM 4127 C CA . PHE B 1 252 ? -18.953 -7.012 -18.484 1 87.38 252 PHE B CA 1
ATOM 4128 C C . PHE B 1 252 ? -18.297 -6.316 -19.688 1 87.38 252 PHE B C 1
ATOM 4130 O O . PHE B 1 252 ? -17.109 -5.996 -19.641 1 87.38 252 PHE B O 1
ATOM 4137 N N . PRO B 1 253 ? -19.047 -6.051 -20.625 1 86.81 253 PRO B N 1
ATOM 4138 C CA . PRO B 1 253 ? -18.469 -5.492 -21.844 1 86.81 253 PRO B CA 1
ATOM 4139 C C . PRO B 1 253 ? -18.312 -3.975 -21.781 1 86.81 253 PRO B C 1
ATOM 4141 O O . PRO B 1 253 ? -17.625 -3.387 -22.625 1 86.81 253 PRO B O 1
ATOM 4144 N N . GLY B 1 254 ? -18.906 -3.338 -20.766 1 81.62 254 GLY B N 1
ATOM 4145 C CA . GLY B 1 254 ? -18.875 -1.887 -20.672 1 81.62 254 GLY B CA 1
ATOM 4146 C C . GLY B 1 254 ? -17.516 -1.353 -20.234 1 81.62 254 GLY B C 1
ATOM 4147 O O . GLY B 1 254 ? -16.656 -2.113 -19.781 1 81.62 254 GLY B O 1
ATOM 4148 N N . LYS B 1 255 ? -17.422 -0.065 -20.453 1 82.62 255 LYS B N 1
ATOM 4149 C CA . LYS B 1 255 ? -16.156 0.586 -20.141 1 82.62 255 LYS B CA 1
ATOM 4150 C C . LYS B 1 255 ? -16.25 1.38 -18.828 1 82.62 255 LYS B C 1
ATOM 4152 O O . LYS B 1 255 ? -15.273 1.984 -18.391 1 82.62 255 LYS B O 1
ATOM 4157 N N . ALA B 1 256 ? -17.422 1.364 -18.297 1 77.38 256 ALA B N 1
ATOM 4158 C CA . ALA B 1 256 ? -17.609 2.102 -17.047 1 77.38 256 ALA B CA 1
ATOM 4159 C C . ALA B 1 256 ? -18.734 1.5 -16.219 1 77.38 256 ALA B C 1
ATOM 4161 O O . ALA B 1 256 ? -19.703 0.961 -16.781 1 77.38 256 ALA B O 1
ATOM 4162 N N . LEU B 1 257 ? -18.531 1.516 -15.023 1 72.62 257 LEU B N 1
ATOM 4163 C CA . LEU B 1 257 ? -19.562 1.064 -14.102 1 72.62 257 LEU B CA 1
ATOM 4164 C C . LEU B 1 257 ? -20.156 2.242 -13.336 1 72.62 257 LEU B C 1
ATOM 4166 O O . LEU B 1 257 ? -19.438 3.119 -12.867 1 72.62 257 LEU B O 1
ATOM 4170 N N . GLY B 1 258 ? -21.484 2.379 -13.492 1 62.12 258 GLY B N 1
ATOM 4171 C CA . GLY B 1 258 ? -22.203 3.428 -12.789 1 62.12 258 GLY B CA 1
ATOM 4172 C C . GLY B 1 258 ? -22.484 3.086 -11.336 1 62.12 258 GLY B C 1
ATOM 4173 O O . GLY B 1 258 ? -22.453 1.916 -10.953 1 62.12 258 GLY B O 1
ATOM 4174 N N . TRP B 1 259 ? -22.391 4.043 -10.5 1 55.28 259 TRP B N 1
ATOM 4175 C CA . TRP B 1 259 ? -22.906 3.867 -9.148 1 55.28 259 TRP B CA 1
ATOM 4176 C C . TRP B 1 259 ? -24.062 4.824 -8.875 1 55.28 259 TRP B C 1
ATOM 4178 O O . TRP B 1 259 ? -24.078 5.953 -9.367 1 55.28 259 TRP B O 1
ATOM 4188 N N . LYS B 1 260 ? -25.328 4.191 -8.805 1 50.03 260 LYS B N 1
ATOM 4189 C CA . LYS B 1 260 ? -26.547 4.953 -8.586 1 50.03 260 LYS B CA 1
ATOM 4190 C C . LYS B 1 260 ? -26.688 5.359 -7.125 1 50.03 260 LYS B C 1
ATOM 4192 O O . LYS B 1 260 ? -26.281 4.625 -6.227 1 50.03 260 LYS B O 1
ATOM 4197 N N . GLU B 1 261 ? -26.844 6.742 -6.922 1 45.19 261 GLU B N 1
ATOM 4198 C CA . GLU B 1 261 ? -27.25 7.273 -5.629 1 45.19 261 GLU B CA 1
ATOM 4199 C C . GLU B 1 261 ? -28.672 6.816 -5.273 1 45.19 261 GLU B C 1
ATOM 4201 O O . GLU B 1 261 ? -29.562 6.848 -6.117 1 45.19 261 GLU B O 1
ATOM 4206 N N . ALA B 1 262 ? -28.875 5.891 -4.391 1 39.72 262 ALA B N 1
ATOM 4207 C CA . ALA B 1 262 ? -30.266 5.574 -4.074 1 39.72 262 ALA B CA 1
ATOM 4208 C C . ALA B 1 262 ? -31.125 6.828 -4.09 1 39.72 262 ALA B C 1
ATOM 4210 O O . ALA B 1 262 ? -32.219 6.824 -4.637 1 39.72 262 ALA B O 1
ATOM 4211 N N . TYR B 1 263 ? -30.938 7.625 -3.006 1 40.38 263 TYR B N 1
ATOM 4212 C CA . TYR B 1 263 ? -31.906 8.656 -2.674 1 40.38 263 TYR B CA 1
ATOM 4213 C C . TYR B 1 263 ? -31.656 9.922 -3.482 1 40.38 263 TYR B C 1
ATOM 4215 O O . TYR B 1 263 ? -32.031 11.016 -3.064 1 40.38 263 TYR B O 1
ATOM 4223 N N . THR B 1 264 ? -30.688 9.945 -4.215 1 41.09 264 THR B N 1
ATOM 4224 C CA . THR B 1 264 ? -30.703 11.242 -4.887 1 41.09 264 THR B CA 1
ATOM 4225 C C . THR B 1 264 ? -31.562 11.188 -6.145 1 41.09 264 THR B C 1
ATOM 4227 O O . THR B 1 264 ? -31.562 10.188 -6.863 1 41.09 264 THR B O 1
ATOM 4230 N N . GLU B 1 265 ? -32.531 11.906 -6.117 1 41.44 265 GLU B N 1
ATOM 4231 C CA . GLU B 1 265 ? -33.406 12.172 -7.254 1 41.44 265 GLU B CA 1
ATOM 4232 C C . GLU B 1 265 ? -32.625 12.375 -8.531 1 41.44 265 GLU B C 1
ATOM 4234 O O . GLU B 1 265 ? -33.156 12.297 -9.633 1 41.44 265 GLU B O 1
ATOM 4239 N N . THR B 1 266 ? -31.609 13.133 -8.5 1 42.78 266 THR B N 1
ATOM 4240 C CA . THR B 1 266 ? -30.984 13.484 -9.773 1 42.78 266 THR B CA 1
ATOM 4241 C C . THR B 1 266 ? -30.047 12.367 -10.242 1 42.78 266 THR B C 1
ATOM 4243 O O . THR B 1 266 ? -29.156 11.945 -9.508 1 42.78 266 THR B O 1
ATOM 4246 N N . PRO B 1 267 ? -30.297 11.703 -11.289 1 45.56 267 PRO B N 1
ATOM 4247 C CA . PRO B 1 267 ? -29.625 10.555 -11.891 1 45.56 267 PRO B CA 1
ATOM 4248 C C . PRO B 1 267 ? -28.125 10.781 -12.07 1 45.56 267 PRO B C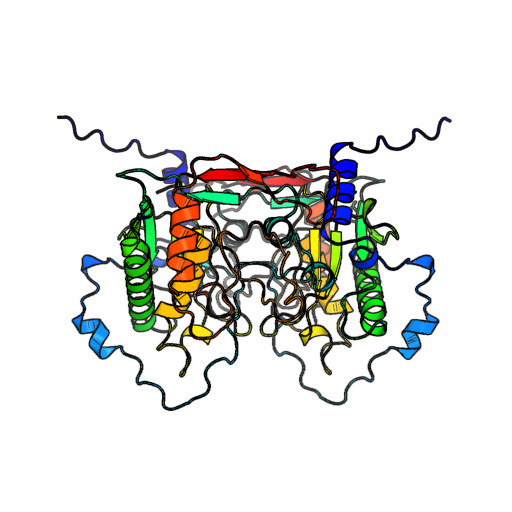 1
ATOM 4250 O O . PRO B 1 267 ? -27.516 10.242 -13 1 45.56 267 PRO B O 1
ATOM 4253 N N . LYS B 1 268 ? -27.562 11.945 -11.477 1 49.06 268 LYS B N 1
ATOM 4254 C CA . LYS B 1 268 ? -26.203 12.047 -12 1 49.06 268 LYS B CA 1
ATOM 4255 C C . LYS B 1 268 ? -25.391 10.805 -11.641 1 49.06 268 LYS B C 1
ATOM 4257 O O . LYS B 1 268 ? -25.281 10.445 -10.461 1 49.06 268 LYS B O 1
ATOM 4262 N N . LYS B 1 269 ? -25.266 9.883 -12.625 1 52.84 269 LYS B N 1
ATOM 4263 C CA . LYS B 1 269 ? -24.484 8.648 -12.648 1 52.84 269 LYS B CA 1
ATOM 4264 C C . LYS B 1 269 ? -22.984 8.945 -12.664 1 52.84 269 LYS B C 1
ATOM 4266 O O . LYS B 1 269 ? -22.5 9.672 -13.531 1 52.84 269 LYS B O 1
ATOM 4271 N N . SER B 1 270 ? -22.391 9.039 -11.422 1 62.78 270 SER B N 1
ATOM 4272 C CA . SER B 1 270 ? -20.938 9.039 -11.531 1 62.78 270 SER B CA 1
ATOM 4273 C C . SER B 1 270 ? -20.422 7.68 -11.984 1 62.78 270 SER B C 1
ATOM 4275 O O . SER B 1 270 ? -20.984 6.645 -11.625 1 62.78 270 SER B O 1
ATOM 4277 N N . MET B 1 271 ? -19.641 7.77 -13.102 1 68.94 271 MET B N 1
ATOM 4278 C CA . MET B 1 271 ? -19.125 6.547 -13.703 1 68.94 271 MET B CA 1
ATOM 4279 C C . MET B 1 271 ? -17.641 6.367 -13.367 1 68.94 271 MET B C 1
ATOM 4281 O O . MET B 1 271 ? -16.891 7.34 -13.32 1 68.94 271 MET B O 1
ATOM 4285 N N . LEU B 1 272 ? -17.344 5.168 -12.914 1 75 272 LEU B N 1
ATOM 4286 C CA . LEU B 1 272 ? -15.945 4.777 -12.812 1 75 272 LEU B CA 1
ATOM 4287 C C . LEU B 1 272 ? -15.5 4.039 -14.07 1 75 272 LEU B C 1
ATOM 4289 O O . LEU B 1 272 ? -16.141 3.072 -14.484 1 75 272 LEU B O 1
ATOM 4293 N N . LEU B 1 273 ? -14.469 4.496 -14.609 1 82.38 273 LEU B N 1
ATOM 4294 C CA . LEU B 1 273 ? -13.977 3.875 -15.836 1 82.38 273 LEU B CA 1
ATOM 4295 C C . LEU B 1 273 ? -13.258 2.562 -15.523 1 82.38 273 LEU B C 1
ATOM 4297 O O . LEU B 1 273 ? -12.531 2.463 -14.531 1 82.38 273 LEU B O 1
ATOM 4301 N N . ILE B 1 274 ? -13.523 1.583 -16.391 1 84.69 274 ILE B N 1
ATOM 4302 C CA . ILE B 1 274 ? -12.773 0.332 -16.344 1 84.69 274 ILE B CA 1
ATOM 4303 C C . ILE B 1 274 ? -11.586 0.406 -17.297 1 84.69 274 ILE B C 1
ATOM 4305 O O . ILE B 1 274 ? -11.75 0.73 -18.469 1 84.69 274 ILE B O 1
ATOM 4309 N N . LYS B 1 275 ? -10.477 0.228 -16.797 1 90.62 275 LYS B N 1
ATOM 4310 C CA . LYS B 1 275 ? -9.281 0.15 -17.625 1 90.62 275 LYS B CA 1
ATOM 4311 C C . LYS B 1 275 ? -8.789 -1.288 -17.75 1 90.62 275 LYS B C 1
ATOM 4313 O O . LYS B 1 275 ? -8.414 -1.905 -16.75 1 90.62 275 LYS B O 1
ATOM 4318 N N . ASP B 1 276 ? -8.734 -1.809 -18.953 1 93.38 276 ASP B N 1
ATOM 4319 C CA . ASP B 1 276 ? -8.242 -3.154 -19.234 1 93.38 276 ASP B CA 1
ATOM 4320 C C . ASP B 1 276 ? -6.742 -3.135 -19.547 1 93.38 276 ASP B C 1
ATOM 4322 O O . ASP B 1 276 ? -6.312 -2.512 -20.516 1 93.38 276 ASP B O 1
ATOM 4326 N N . TYR B 1 277 ? -6.027 -3.785 -18.719 1 94.75 277 TYR B N 1
ATOM 4327 C CA . TYR B 1 277 ? -4.578 -3.842 -18.875 1 94.75 277 TYR B CA 1
ATOM 4328 C C . TYR B 1 277 ? -4.145 -5.141 -19.547 1 94.75 277 TYR B C 1
ATOM 4330 O O . TYR B 1 277 ? -4.766 -6.188 -19.344 1 94.75 277 TYR B O 1
ATOM 4338 N N . ASP B 1 278 ? -3.098 -5.09 -20.312 1 93.94 278 ASP B N 1
ATOM 4339 C CA . ASP B 1 278 ? -2.363 -6.289 -20.719 1 93.94 278 ASP B CA 1
ATOM 4340 C C . ASP B 1 278 ? -1.237 -6.59 -19.719 1 93.94 278 ASP B C 1
ATOM 4342 O O . ASP B 1 278 ? -0.422 -5.719 -19.422 1 93.94 278 ASP B O 1
ATOM 4346 N N . ALA B 1 279 ? -1.276 -7.746 -19.188 1 93.19 279 ALA B N 1
ATOM 4347 C CA . ALA B 1 279 ? -0.141 -8.109 -18.344 1 93.19 279 ALA B CA 1
ATOM 4348 C C . ALA B 1 279 ? 1.163 -8.078 -19.141 1 93.19 279 ALA B C 1
ATOM 4350 O O . ALA B 1 279 ? 1.214 -8.531 -20.281 1 93.19 279 ALA B O 1
ATOM 4351 N N . ASN B 1 280 ? 2.154 -7.469 -18.594 1 88.69 280 ASN B N 1
ATOM 4352 C CA . ASN B 1 280 ? 3.439 -7.379 -19.281 1 88.69 280 ASN B CA 1
ATOM 4353 C C . ASN B 1 280 ? 4.258 -8.656 -19.109 1 88.69 280 ASN B C 1
ATOM 4355 O O . ASN B 1 280 ? 5.238 -8.672 -18.359 1 88.69 280 ASN B O 1
ATOM 4359 N N . ASN B 1 281 ? 3.83 -9.734 -19.672 1 90.31 281 ASN B N 1
ATOM 4360 C CA . ASN B 1 281 ? 4.582 -10.984 -19.641 1 90.31 281 ASN B CA 1
ATOM 4361 C C . ASN B 1 281 ? 4.977 -11.422 -21.047 1 90.31 281 ASN B C 1
ATOM 4363 O O . ASN B 1 281 ? 4.355 -11.008 -22.031 1 90.31 281 ASN B O 1
#

Solvent-accessible surface area (backbone atoms only — not comparable to full-atom values): 30227 Å² total; per-residue (Å²): 132,82,79,73,68,77,77,74,55,65,68,54,54,51,46,52,53,50,47,34,69,39,42,34,65,71,48,58,36,42,43,43,66,88,70,65,49,71,70,68,47,68,73,59,54,68,65,79,42,79,54,77,67,51,65,83,54,47,55,63,69,55,56,80,72,62,40,44,41,40,71,79,28,50,38,40,46,48,56,71,52,34,78,91,32,56,44,40,27,64,44,65,42,100,84,31,49,46,22,26,23,28,38,46,54,51,44,98,43,64,66,54,30,53,54,50,45,48,23,41,49,52,25,32,51,58,59,40,72,66,65,52,34,47,35,61,40,84,38,46,47,59,85,52,11,22,27,32,40,32,32,33,49,77,53,56,70,30,33,42,32,40,47,61,43,50,75,54,66,66,43,58,32,35,36,23,53,52,31,66,33,72,44,33,41,87,42,43,31,27,53,35,41,31,37,49,36,24,44,62,39,48,67,70,50,75,70,48,85,72,67,79,61,92,68,62,47,33,64,45,71,60,80,88,49,71,66,23,25,42,29,39,44,53,77,29,38,85,32,73,67,44,56,53,26,52,46,50,60,59,64,48,83,65,57,51,50,60,36,62,59,74,85,46,84,67,76,70,59,54,65,36,40,49,44,68,26,62,51,41,77,132,83,79,74,69,78,78,74,55,64,68,54,56,51,48,52,52,51,49,36,70,39,42,36,65,72,48,58,35,43,42,45,68,88,70,65,48,71,71,67,47,67,73,58,54,70,66,78,42,80,52,74,67,50,64,84,55,48,55,62,68,56,56,81,74,62,40,44,40,43,72,80,27,50,39,40,46,48,56,70,52,34,78,91,32,58,45,39,27,64,43,64,40,98,84,30,51,47,23,26,24,26,38,46,53,51,45,98,41,65,66,55,31,54,54,50,45,49,24,42,49,52,26,33,50,59,59,42,72,67,64,54,35,46,36,61,38,84,36,46,47,60,86,52,11,22,28,32,40,33,32,32,48,77,54,57,70,30,33,42,32,38,45,60,44,50,75,53,65,66,44,58,32,34,35,22,53,52,31,66,34,71,44,33,40,90,41,43,31,28,52,34,40,30,37,48,37,24,44,62,38,50,66,71,49,74,70,46,84,74,66,80,61,91,68,65,48,36,61,46,69,58,78,88,49,71,65,24,26,42,28,40,44,55,77,30,39,85,32,73,66,46,55,55,26,53,47,49,59,60,63,49,83,66,56,52,49,59,36,63,60,72,84,48,84,65,78,74,60,54,64,36,40,48,44,68,27,62,51,42,75

Organism: Aspergillus oryzae (strain ATCC 42149 / RIB 40) (NCBI:txid510516)

Foldseek 3Di:
DPPPDPDQPVVLVVVVVVVCVVPNPLQQAFDAPVPLDPVLQVVLQPDLPPPQPAPQWADEPQFDDFDPVCLPDLAVVCVRQPPQHAQEAADFAPPAEQEETERQDDDPDSSLSSLLVVLLVVLQVVVVVLVLRYGYHYHRGQSPHLEYEDEDEDDPLHAWYFYADDADSYTYIYGYPNCCDNNRVNLSSLVSNQRVCRPRRHAAQRDVVPDPDPQSQYLPLDDGDCQDSRHIGPSRDHDPSNSNSSSCVSPPPDQWRWRADRPDPPRPTDTHGYDHDGRND/DPPPDPPQPVVLVVVVVVVCVVPNPLQQAFDAPVPLDPVLQVVLQPDLPPPQPADQWADEPQFDDFDPVCLPDLAVVCVRQPPQHAQEAADFAPPAEQEETERQDDDPDSSLSSLLVVLLVVLQVVVVVLVLRYGYHYHRGQSPHLEYEDEDEDDPLHAWYFYADDADSYTYIYGYPNCCDNNRVNLSSLVSNQRVCRPRRHAAQSPCVDDPDDQSQYLPLDDGDCQDSRHIGPSRDHDPSNSNSSSCVSPPPDQWRWGADRPDPPRPTDTHGYDHDGRND